Protein AF-A0AA38M7S6-F1 (afdb_monomer)

Sequence (455 aa):
MPSNLHYLWIFVIIWQPTLCFYNLCQSSQNKVLNHEECTDLYFEPSEKATSLGRVGLELEQNSLKITPEASSWTNTFLKISTRDNSTNQFCSTLVKEGSSNFYCFTFMPEVENETLLIEYKVENLPEISSRRFIFSFPNWKEMPLFLYIDQTDLSRLVLRAQKLPSFINISSYKVEAYKEKNGNTNLQDSKLFSSSDDIHYELFTYNDVGKYYFTVSVLGNNCTNSVCMKMSTPKVSIGRKGTRVVIGIVGASFILPFILFIFHILTKKYPEESASKSEERLVVAYRSSSKKHNEVVLTFAALLEQMGSNLVVDVIDLAKTTKKFPQKFCIDSLIIANRIIYVAPPKHDLNPILIDKSLSDKEFFAVIFDYCANRLPQFVDTSKTFKLFEDFENFMHALNISGSYDAAIYHDLVRKTEEAKIETDHSFKDTIPQIVITDSEPQEHDSLISENVIL

Foldseek 3Di:
DDDDDDDDDDDDDDDDDDDDPPDDADDFPKDWDDLVRLVPDDFDLDPPQVQFQDWDWDDDPQWTKIWTDFHPFQKKKKKKDFPPDSVPITIIIGGDDDDRRTHIDIDGDPDAPTKMKMKMWTDDPPDIHIWIKIFHDDPCVQDVKGWIWTCSDVQKIKIWIDQDDVVPAFAWKKKWKWWDDPNDIDTPDIDIGGSPDTDIDMDGPNLPFTWMKMKIFTADPPDDVRTNDIDITDTDGRDPPPDPVPCVVVVCVPVVVVVVVVVVVVCVVVVPPPPPPPLQEEEEEEADDDPLVVVLSVLVQVQVVVLDPRYHYHYDHPNVCPPDPPVVVVVVSLVPHQEYEYEAALDDDPDDDPPDCVSVVHAYEYEYEPSGDPDDDPVCVPHHYDDCPVCVVVVCVVVVRPGDTDPVSVVVSVVSSVVVNVVSVVVVVVPDDPPPDDDDDDDDDDDDDDDDDDD

Mean predicted aligned error: 19.92 Å

Structure (mmCIF, N/CA/C/O backbone):
data_AF-A0AA38M7S6-F1
#
_entry.id   AF-A0AA38M7S6-F1
#
loop_
_atom_site.group_PDB
_atom_site.id
_atom_site.type_symbol
_atom_site.label_atom_id
_atom_site.label_alt_id
_atom_site.label_comp_id
_atom_site.label_asym_id
_atom_site.label_entity_id
_atom_site.label_seq_id
_atom_site.pdbx_PDB_ins_code
_atom_site.Cartn_x
_atom_site.Cartn_y
_atom_site.Cartn_z
_atom_site.occupancy
_atom_site.B_iso_or_equiv
_atom_site.auth_seq_id
_atom_site.auth_comp_id
_atom_site.auth_asym_id
_atom_site.auth_atom_id
_atom_site.pdbx_PDB_model_num
ATOM 1 N N . MET A 1 1 ? -5.004 18.998 -82.798 1.00 30.73 1 MET A N 1
ATOM 2 C CA . MET A 1 1 ? -6.277 19.694 -83.110 1.00 30.73 1 MET A CA 1
ATOM 3 C C . MET A 1 1 ? -7.365 18.640 -83.302 1.00 30.73 1 MET A C 1
ATOM 5 O O . MET A 1 1 ? -7.012 17.548 -83.721 1.00 30.73 1 MET A O 1
ATOM 9 N N . PRO A 1 2 ? -8.611 18.898 -82.879 1.00 55.84 2 PRO A N 1
ATOM 10 C CA . PRO A 1 2 ? -9.124 18.414 -81.593 1.00 55.84 2 PRO A CA 1
ATOM 11 C C . PRO A 1 2 ? -10.156 17.284 -81.730 1.00 55.84 2 PRO A C 1
ATOM 13 O O . PRO A 1 2 ? -10.792 17.136 -82.767 1.00 55.84 2 PRO A O 1
ATOM 16 N N . SER A 1 3 ? -10.378 16.550 -80.641 1.00 30.58 3 SER A N 1
ATOM 17 C CA . SER A 1 3 ? -11.501 15.621 -80.490 1.00 30.58 3 SER A CA 1
ATOM 18 C C . SER A 1 3 ? -12.231 15.905 -79.177 1.00 30.58 3 SER A C 1
ATOM 20 O O . SER A 1 3 ? -11.747 15.568 -78.098 1.00 30.58 3 SER A O 1
ATOM 22 N N . ASN A 1 4 ? -13.396 16.541 -79.297 1.00 37.12 4 ASN A N 1
ATOM 23 C CA . ASN A 1 4 ? -14.462 16.531 -78.297 1.00 37.12 4 ASN A CA 1
ATOM 24 C C . ASN A 1 4 ? -15.335 15.286 -78.527 1.00 37.12 4 ASN A C 1
ATOM 26 O O . ASN A 1 4 ? -15.673 15.020 -79.676 1.00 37.12 4 ASN A O 1
ATOM 30 N N . LEU A 1 5 ? -15.732 14.584 -77.459 1.00 34.06 5 LEU A N 1
ATOM 31 C CA . LEU A 1 5 ? -17.127 14.404 -76.999 1.00 34.06 5 LEU A CA 1
ATOM 32 C C . LEU A 1 5 ? -17.292 13.148 -76.110 1.00 34.06 5 LEU A C 1
ATOM 34 O O . LEU A 1 5 ? -16.987 12.039 -76.524 1.00 34.06 5 LEU A O 1
ATOM 38 N N . HIS A 1 6 ? -17.830 13.399 -74.908 1.00 34.88 6 HIS A N 1
ATOM 39 C CA . HIS A 1 6 ? -18.838 12.657 -74.126 1.00 34.88 6 HIS A CA 1
ATOM 40 C C . HIS A 1 6 ? -18.920 11.114 -74.163 1.00 34.88 6 HIS A C 1
ATOM 42 O O . HIS A 1 6 ? -19.171 10.525 -75.203 1.00 34.88 6 HIS A O 1
ATOM 48 N N . TYR A 1 7 ? -18.875 10.474 -72.983 1.00 29.47 7 TYR A N 1
ATOM 49 C CA . TYR A 1 7 ? -20.006 9.911 -72.194 1.00 29.47 7 TYR A CA 1
ATOM 50 C C . TYR A 1 7 ? -19.400 9.147 -70.986 1.00 29.47 7 TYR A C 1
ATOM 52 O O . TYR A 1 7 ? -18.456 8.388 -71.152 1.00 29.47 7 TYR A O 1
ATOM 60 N N . LEU A 1 8 ? -19.710 9.555 -69.747 1.00 29.92 8 LEU A N 1
ATOM 61 C CA . LEU A 1 8 ? -20.535 8.831 -68.755 1.00 29.92 8 LEU A CA 1
ATOM 62 C C . LEU A 1 8 ? -20.059 7.397 -68.433 1.00 29.92 8 LEU A C 1
ATOM 64 O O . LEU A 1 8 ? -19.975 6.594 -69.348 1.00 29.92 8 LEU A O 1
ATOM 68 N N . TRP A 1 9 ? -19.809 7.086 -67.149 1.00 25.92 9 TRP A N 1
ATOM 69 C CA . TRP A 1 9 ? -20.406 5.968 -66.379 1.00 25.92 9 TRP A CA 1
ATOM 70 C C . TRP A 1 9 ? -19.608 5.616 -65.095 1.00 25.92 9 TRP A C 1
ATOM 72 O O . TRP A 1 9 ? -18.416 5.342 -65.132 1.00 25.92 9 TRP A O 1
ATOM 82 N N . ILE A 1 10 ? -20.368 5.537 -63.991 1.00 27.84 10 ILE A N 1
ATOM 83 C CA . ILE A 1 10 ? -20.259 4.593 -62.857 1.00 27.84 10 ILE A CA 1
ATOM 84 C C . ILE A 1 10 ? -19.343 4.955 -61.672 1.00 27.84 10 ILE A C 1
ATOM 86 O O . ILE A 1 10 ? -18.127 4.800 -61.678 1.00 27.84 10 ILE A O 1
ATOM 90 N N . PHE A 1 11 ? -20.028 5.315 -60.582 1.00 28.19 11 PHE A N 1
ATOM 91 C CA . PHE A 1 11 ? -19.616 5.120 -59.194 1.00 28.19 11 PHE A CA 1
ATOM 92 C C . PHE A 1 11 ? -19.231 3.657 -58.925 1.00 28.19 11 PHE A C 1
ATOM 94 O O . PHE A 1 11 ? -20.067 2.768 -59.070 1.00 28.19 11 PHE A O 1
ATOM 101 N N . VAL A 1 12 ? -18.029 3.426 -58.395 1.00 25.72 12 VAL A N 1
ATOM 102 C CA . VAL A 1 12 ? -17.752 2.274 -57.528 1.00 25.72 12 VAL A CA 1
ATOM 103 C C . VAL A 1 12 ? -17.110 2.801 -56.251 1.00 25.72 12 VAL A C 1
ATOM 105 O O . VAL A 1 12 ? -15.918 3.085 -56.186 1.00 25.72 12 VAL A O 1
ATOM 108 N N . ILE A 1 13 ? -17.956 2.971 -55.237 1.00 33.41 13 ILE A N 1
ATOM 109 C CA . ILE A 1 13 ? -17.560 3.058 -53.834 1.00 33.41 13 ILE A CA 1
ATOM 110 C C . ILE A 1 13 ? -17.283 1.624 -53.384 1.00 33.41 13 ILE A C 1
ATOM 112 O O . ILE A 1 13 ? -18.200 0.807 -53.361 1.00 33.41 13 ILE A O 1
ATOM 116 N N . ILE A 1 14 ? -16.039 1.329 -53.005 1.00 27.58 14 ILE A N 1
ATOM 117 C CA . ILE A 1 14 ? -15.697 0.158 -52.190 1.00 27.58 14 ILE A CA 1
ATOM 118 C C . ILE A 1 14 ? -14.932 0.665 -50.958 1.00 27.58 14 ILE A C 1
ATOM 120 O O . ILE A 1 14 ? -13.740 0.954 -51.001 1.00 27.58 14 ILE A O 1
ATOM 124 N N . TRP A 1 15 ? -15.688 0.821 -49.868 1.00 24.11 15 TRP A N 1
ATOM 125 C CA . TRP A 1 15 ? -15.286 0.541 -48.479 1.00 24.11 15 TRP A CA 1
ATOM 126 C C . TRP A 1 15 ? -14.691 -0.882 -48.414 1.00 24.11 15 TRP A C 1
ATOM 128 O O . TRP A 1 15 ? -15.224 -1.755 -49.088 1.00 24.11 15 TRP A O 1
ATOM 138 N N . GLN A 1 16 ? -13.661 -1.279 -47.662 1.00 28.77 16 GLN A N 1
ATOM 139 C CA . GLN A 1 16 ? -13.120 -0.970 -46.323 1.00 28.77 16 GLN A CA 1
ATOM 140 C C . GLN A 1 16 ? -11.921 -1.968 -46.120 1.00 28.77 16 GLN A C 1
ATOM 142 O O . GLN A 1 16 ? -11.666 -2.750 -47.037 1.00 28.77 16 GLN A O 1
ATOM 147 N N . PRO A 1 17 ? -11.295 -2.176 -44.936 1.00 36.41 17 PRO A N 1
ATOM 148 C CA . PRO A 1 17 ? -10.908 -1.280 -43.837 1.00 36.41 17 PRO A CA 1
ATOM 149 C C . PRO A 1 17 ? -9.453 -1.538 -43.342 1.00 36.41 17 PRO A C 1
ATOM 151 O O . PRO A 1 17 ? -9.040 -2.679 -43.208 1.00 36.41 17 PRO A O 1
ATOM 154 N N . THR A 1 18 ? -8.725 -0.518 -42.881 1.00 28.38 18 THR A N 1
ATOM 155 C CA . THR A 1 18 ? -7.823 -0.670 -41.713 1.00 28.38 18 THR A CA 1
ATOM 156 C C . THR A 1 18 ? -7.693 0.676 -41.010 1.00 28.38 18 THR A C 1
ATOM 158 O O . THR A 1 18 ? -6.827 1.486 -41.317 1.00 28.38 18 THR A O 1
ATOM 161 N N . LEU A 1 19 ? -8.668 0.902 -40.125 1.00 26.67 19 LEU A N 1
ATOM 162 C CA . LEU A 1 19 ? -8.619 1.664 -38.874 1.00 26.67 19 LEU A CA 1
ATOM 163 C C . LEU A 1 19 ? -7.579 2.792 -38.790 1.00 26.67 19 LEU A C 1
ATOM 165 O O . LEU A 1 19 ? -6.481 2.635 -38.262 1.00 26.67 19 LEU A O 1
ATOM 169 N N . CYS A 1 20 ? -8.014 3.980 -39.204 1.00 25.14 20 CYS A N 1
ATOM 170 C CA . CYS A 1 20 ? -7.537 5.231 -38.637 1.00 25.14 20 CYS A CA 1
ATOM 171 C C . CYS A 1 20 ? -7.892 5.283 -37.140 1.00 25.14 20 CYS A C 1
ATOM 173 O O . CYS A 1 20 ? -9.066 5.378 -36.794 1.00 25.14 20 CYS A O 1
ATOM 175 N N . PHE A 1 21 ? -6.888 5.305 -36.266 1.00 27.44 21 PHE A N 1
ATOM 176 C CA . PHE A 1 21 ? -6.987 5.947 -34.951 1.00 27.44 21 PHE A CA 1
ATOM 177 C C . PHE A 1 21 ? -6.211 7.268 -35.014 1.00 27.44 21 PHE A C 1
ATOM 179 O O . PHE A 1 21 ? -5.147 7.415 -34.427 1.00 27.44 21 PHE A O 1
ATOM 186 N N . TYR A 1 22 ? -6.722 8.227 -35.787 1.00 32.41 22 TYR A N 1
ATOM 187 C CA . TYR A 1 22 ? -6.241 9.609 -35.767 1.00 32.41 22 TYR A CA 1
ATOM 188 C C . TYR A 1 22 ? -7.322 10.479 -35.111 1.00 32.41 22 TYR A C 1
ATOM 190 O O . TYR A 1 22 ? -8.471 10.462 -35.544 1.00 32.41 22 TYR A O 1
ATOM 198 N N . ASN A 1 23 ? -6.927 11.235 -34.080 1.00 35.53 23 ASN A N 1
ATOM 199 C CA . ASN A 1 23 ? -7.680 12.295 -33.385 1.00 35.53 23 ASN A CA 1
ATOM 200 C C . ASN A 1 23 ? -8.831 11.881 -32.443 1.00 35.53 23 ASN A C 1
ATOM 202 O O . ASN A 1 23 ? -9.984 12.240 -32.663 1.00 35.53 23 ASN A O 1
ATOM 206 N N . LEU A 1 24 ? -8.508 11.225 -31.322 1.00 38.28 24 LEU A N 1
ATOM 207 C CA . LEU A 1 24 ? -9.427 11.050 -30.179 1.00 38.28 24 LEU A CA 1
ATOM 208 C C . LEU A 1 24 ? -8.826 11.529 -28.841 1.00 38.28 24 LEU A C 1
ATOM 210 O O . LEU A 1 24 ? -9.126 10.9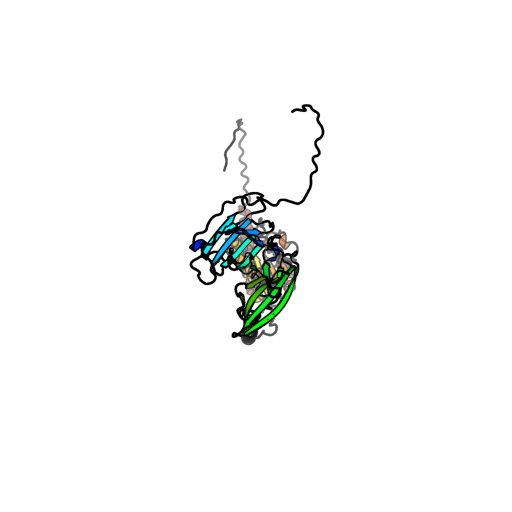69 -27.793 1.00 38.28 24 LEU A O 1
ATOM 214 N N . CYS A 1 25 ? -7.985 12.568 -28.840 1.00 46.53 25 CYS A N 1
ATOM 215 C CA . CYS A 1 25 ? -7.671 13.276 -27.593 1.00 46.53 25 CYS A CA 1
ATOM 216 C C . CYS A 1 25 ? -8.690 14.414 -27.430 1.00 46.53 25 CYS A C 1
ATOM 218 O O . CYS A 1 25 ? -8.570 15.455 -28.075 1.00 46.53 25 CYS A O 1
ATOM 220 N N . GLN A 1 26 ? -9.728 14.207 -26.616 1.00 46.56 26 GLN A N 1
ATOM 221 C CA . GLN A 1 26 ? -10.628 15.289 -26.212 1.00 46.56 26 GLN A CA 1
ATOM 222 C C . GLN A 1 26 ? -9.984 16.094 -25.078 1.00 46.56 26 GLN A C 1
ATOM 224 O O . GLN A 1 26 ? -9.430 15.528 -24.138 1.00 46.56 26 GLN A O 1
ATOM 229 N N . SER A 1 27 ? -10.061 17.421 -25.180 1.00 44.75 27 SER A N 1
ATOM 230 C CA . SER A 1 27 ? -9.622 18.360 -24.146 1.00 44.75 27 SER A CA 1
ATOM 231 C C . SER A 1 27 ? -10.508 18.215 -22.905 1.00 44.75 27 SER A C 1
ATOM 233 O O . SER A 1 27 ? -11.577 18.816 -22.843 1.00 44.75 27 SER A O 1
ATOM 235 N N . SER A 1 28 ? -10.088 17.425 -21.917 1.00 53.12 28 SER A N 1
ATOM 236 C CA . SER A 1 28 ? -10.639 17.501 -20.558 1.00 53.12 28 SER A CA 1
ATOM 237 C C . SER A 1 28 ? -10.289 18.834 -19.898 1.00 53.12 28 SER A C 1
ATOM 239 O O . SER A 1 28 ? -9.324 19.496 -20.286 1.00 53.12 28 SER A O 1
ATOM 241 N N . GLN A 1 29 ? -11.039 19.217 -18.860 1.00 55.94 29 GLN A N 1
ATOM 242 C CA . GLN A 1 29 ? -10.562 20.233 -17.926 1.00 55.94 29 GLN A CA 1
ATOM 243 C C . GLN A 1 29 ? -9.357 19.678 -17.161 1.00 55.94 29 GLN A C 1
ATOM 245 O O . GLN A 1 29 ? -9.490 18.921 -16.201 1.00 55.94 29 GLN A O 1
ATOM 250 N N . ASN A 1 30 ? -8.162 20.041 -17.615 1.00 65.62 30 ASN A N 1
ATOM 251 C CA . ASN A 1 30 ? -6.925 19.710 -16.927 1.00 65.62 30 ASN A CA 1
ATOM 252 C C . ASN A 1 30 ? -6.697 20.771 -15.847 1.00 65.62 30 ASN A C 1
ATOM 254 O O . ASN A 1 30 ? -6.397 21.921 -16.173 1.00 65.62 30 ASN A O 1
ATOM 258 N N . LYS A 1 31 ? -6.803 20.407 -14.563 1.00 74.25 31 LYS A N 1
ATOM 259 C CA . LYS A 1 31 ? -6.336 21.294 -13.489 1.00 74.25 31 LYS A CA 1
ATOM 260 C C . LYS A 1 31 ? -4.847 21.026 -13.284 1.00 74.25 31 LYS A C 1
ATOM 262 O O . LYS A 1 31 ? -4.447 19.927 -12.894 1.00 74.25 31 LYS A O 1
ATOM 267 N N . VAL A 1 32 ? -4.020 22.025 -13.580 1.00 76.81 32 VAL A N 1
ATOM 268 C CA . VAL A 1 32 ? -2.614 22.033 -13.158 1.00 76.81 32 VAL A CA 1
ATOM 269 C C . VAL A 1 32 ? -2.600 22.322 -11.662 1.00 76.81 32 VAL A C 1
ATOM 271 O O . VAL A 1 32 ? -3.229 23.279 -11.212 1.00 76.81 32 VAL A O 1
ATOM 274 N N . LEU A 1 33 ? -1.945 21.454 -10.899 1.00 77.06 33 LEU A N 1
ATOM 275 C CA . LEU A 1 33 ? -1.851 21.589 -9.450 1.00 77.06 33 LEU A CA 1
ATOM 276 C C . LEU A 1 33 ? -0.669 22.487 -9.087 1.00 77.06 33 LEU A C 1
ATOM 278 O O . LEU A 1 33 ? 0.347 22.502 -9.787 1.00 77.06 33 LEU A O 1
ATOM 282 N N . ASN A 1 34 ? -0.795 23.231 -7.990 1.00 80.25 34 ASN A N 1
ATOM 283 C CA . ASN A 1 34 ? 0.330 23.999 -7.461 1.00 80.25 34 ASN A CA 1
ATOM 284 C C . ASN A 1 34 ? 1.362 23.068 -6.778 1.00 80.25 34 ASN A C 1
ATOM 286 O O . ASN A 1 34 ? 1.143 21.864 -6.629 1.00 80.25 34 ASN A O 1
ATOM 290 N N . HIS A 1 35 ? 2.518 23.607 -6.384 1.00 75.31 35 HIS A N 1
ATOM 291 C CA . HIS A 1 35 ? 3.611 22.798 -5.828 1.00 75.31 35 HIS A CA 1
ATOM 292 C C . HIS A 1 35 ? 3.242 22.086 -4.511 1.00 75.31 35 HIS A C 1
ATOM 294 O O . HIS A 1 35 ? 3.639 20.939 -4.302 1.00 75.31 35 HIS A O 1
ATOM 300 N N . GLU A 1 36 ? 2.463 22.737 -3.644 1.00 77.81 36 GLU A N 1
ATOM 301 C CA . GLU A 1 36 ? 1.999 22.164 -2.372 1.00 77.81 36 GLU A CA 1
ATOM 302 C C . GLU A 1 36 ? 1.019 21.008 -2.626 1.00 77.81 36 GLU A C 1
ATOM 304 O O . GLU A 1 36 ? 1.281 19.881 -2.209 1.00 77.81 36 GLU A O 1
ATOM 309 N N . GLU A 1 37 ? -0.012 21.233 -3.450 1.00 78.69 37 GLU A N 1
ATOM 310 C CA . GLU A 1 37 ? -0.968 20.207 -3.894 1.00 78.69 37 GLU A CA 1
ATOM 311 C C . GLU A 1 37 ? -0.255 19.020 -4.578 1.00 78.69 37 GLU A C 1
ATOM 313 O O . GLU A 1 37 ? -0.652 17.868 -4.420 1.00 78.69 37 GLU A O 1
ATOM 318 N N . CYS A 1 38 ? 0.819 19.279 -5.332 1.00 78.06 38 CYS A N 1
ATOM 319 C CA . CYS A 1 38 ? 1.631 18.255 -5.999 1.00 78.06 38 CYS A CA 1
ATOM 320 C C . CYS A 1 38 ? 2.475 17.417 -5.022 1.00 78.06 38 CYS A C 1
ATOM 322 O O . CYS A 1 38 ? 2.763 16.240 -5.281 1.00 78.06 38 CYS A O 1
ATOM 324 N N . THR A 1 39 ? 2.885 18.017 -3.903 1.00 77.19 39 THR A N 1
ATOM 325 C CA . THR A 1 39 ? 3.659 17.352 -2.847 1.00 77.19 39 THR A CA 1
ATOM 326 C C . THR A 1 39 ? 2.762 16.469 -1.982 1.00 77.19 39 THR A C 1
ATOM 328 O O . THR A 1 39 ? 3.168 15.363 -1.627 1.00 77.19 39 THR A O 1
ATOM 331 N N . ASP A 1 40 ? 1.526 16.906 -1.741 1.00 78.56 40 ASP A N 1
ATOM 332 C CA . ASP A 1 40 ? 0.521 16.164 -0.972 1.00 78.56 40 ASP A CA 1
ATOM 333 C C . ASP A 1 40 ? -0.049 14.949 -1.724 1.00 78.56 40 ASP A C 1
ATOM 335 O O . ASP A 1 40 ? -0.644 14.050 -1.120 1.00 78.56 40 ASP A O 1
ATOM 339 N N . LEU A 1 41 ? 0.155 14.867 -3.046 1.00 78.38 41 LEU A N 1
ATOM 340 C CA . LEU A 1 41 ? -0.203 13.685 -3.825 1.00 78.38 41 LEU A CA 1
ATOM 341 C C . LEU A 1 41 ? 0.673 12.487 -3.450 1.00 78.38 41 LEU A C 1
ATOM 343 O O . LEU A 1 41 ? 1.819 12.345 -3.886 1.00 78.38 41 LEU A O 1
ATOM 347 N N . TYR A 1 42 ? 0.078 11.573 -2.689 1.00 77.25 42 TYR A N 1
ATOM 348 C CA . TYR A 1 42 ? 0.697 10.311 -2.322 1.00 77.25 42 TYR A CA 1
ATOM 349 C C . TYR A 1 42 ? 0.356 9.193 -3.317 1.00 77.25 42 TYR A C 1
ATOM 351 O O . TYR A 1 42 ? -0.813 8.871 -3.556 1.00 77.25 42 TYR A O 1
ATOM 359 N N . PHE A 1 43 ? 1.397 8.573 -3.874 1.00 77.44 43 PHE A N 1
ATOM 360 C CA . PHE A 1 43 ? 1.305 7.412 -4.757 1.00 77.44 43 PHE A CA 1
ATOM 361 C C . PHE A 1 43 ? 1.783 6.171 -3.996 1.00 77.44 43 PHE A C 1
ATOM 363 O O . PHE A 1 43 ? 2.985 5.908 -3.897 1.00 77.44 43 PHE A O 1
ATOM 370 N N . GLU A 1 44 ? 0.848 5.395 -3.444 1.00 69.12 44 GLU A N 1
ATOM 371 C CA . GLU A 1 44 ? 1.193 4.092 -2.871 1.00 69.12 44 GLU A CA 1
ATOM 372 C C . GLU A 1 44 ? 1.607 3.124 -3.976 1.00 69.12 44 GLU A C 1
ATOM 374 O O . GLU A 1 44 ? 0.915 3.056 -4.990 1.00 69.12 44 GLU A O 1
ATOM 379 N N . PRO A 1 45 ? 2.686 2.342 -3.813 1.00 60.78 45 PRO A N 1
ATOM 380 C CA . PRO A 1 45 ? 2.994 1.254 -4.730 1.00 60.78 45 PRO A CA 1
ATOM 381 C C . PRO A 1 45 ? 1.904 0.180 -4.612 1.00 60.78 45 PRO A C 1
ATOM 383 O O . PRO A 1 45 ? 1.864 -0.564 -3.633 1.00 60.78 45 PRO A O 1
ATOM 386 N N . SER A 1 46 ? 1.005 0.116 -5.595 1.00 57.25 46 SER A N 1
ATOM 387 C CA . SER A 1 46 ? -0.072 -0.873 -5.605 1.00 57.25 46 SER A CA 1
ATOM 388 C C . SER A 1 46 ? 0.448 -2.220 -6.109 1.00 57.25 46 SER A C 1
ATOM 390 O O . SER A 1 46 ? 0.859 -2.348 -7.261 1.00 57.25 46 SER A O 1
ATOM 392 N N . GLU A 1 47 ? 0.375 -3.255 -5.268 1.00 54.03 47 GLU A N 1
ATOM 393 C CA . GLU A 1 47 ? 0.583 -4.652 -5.692 1.00 54.03 47 GLU A CA 1
ATOM 394 C C . GLU A 1 47 ? -0.538 -5.133 -6.638 1.00 54.03 47 GLU A C 1
ATOM 396 O O . GLU A 1 47 ? -0.372 -6.111 -7.364 1.00 54.03 47 GLU A O 1
ATOM 401 N N . LYS A 1 48 ? -1.669 -4.412 -6.678 1.00 52.84 48 LYS A N 1
ATOM 402 C CA . LYS A 1 48 ? -2.857 -4.705 -7.492 1.00 52.84 48 LYS A CA 1
ATOM 403 C C . LYS A 1 48 ? -2.998 -3.758 -8.691 1.00 52.84 48 LYS A C 1
ATOM 405 O O . LYS A 1 48 ? -4.104 -3.387 -9.061 1.00 52.84 48 LYS A O 1
ATOM 410 N N . ALA A 1 49 ? -1.896 -3.396 -9.353 1.00 53.19 49 ALA A N 1
ATOM 411 C CA . ALA A 1 49 ? -1.893 -2.553 -10.563 1.00 53.19 49 ALA A CA 1
ATOM 412 C C . ALA A 1 49 ? -2.595 -3.175 -11.804 1.00 53.19 49 ALA A C 1
ATOM 414 O O . ALA A 1 49 ? -2.468 -2.665 -12.926 1.00 53.19 49 ALA A O 1
ATOM 415 N N . THR A 1 50 ? -3.305 -4.294 -11.627 1.00 54.56 50 THR A N 1
ATOM 416 C CA . THR A 1 50 ? -4.018 -5.051 -12.661 1.00 54.56 50 THR A CA 1
ATOM 417 C C . THR A 1 50 ? -5.292 -4.360 -13.143 1.00 54.56 50 THR A C 1
ATOM 419 O O . THR A 1 50 ? -5.643 -4.538 -14.306 1.00 54.56 50 THR A O 1
ATOM 422 N N . SER A 1 51 ? -5.958 -3.543 -12.318 1.00 54.59 51 SER A N 1
ATOM 423 C CA . SER A 1 51 ? -7.220 -2.877 -12.698 1.00 54.59 51 SER A CA 1
ATOM 424 C C . SER A 1 51 ? -7.045 -1.684 -13.650 1.00 54.59 51 SER A C 1
ATOM 426 O O . SER A 1 51 ? -8.018 -1.206 -14.224 1.00 54.59 51 SER A O 1
ATOM 428 N N . LEU A 1 52 ? -5.804 -1.238 -13.881 1.00 61.19 52 LEU A N 1
ATOM 429 C CA . LEU A 1 52 ? -5.473 -0.100 -14.750 1.00 61.19 52 LEU A CA 1
ATOM 430 C C . LEU A 1 52 ? -5.346 -0.430 -16.246 1.00 61.19 52 LEU A C 1
ATOM 432 O O . LEU A 1 52 ? -5.109 0.478 -17.040 1.00 61.19 52 LEU A O 1
ATOM 436 N N . GLY A 1 53 ? -5.433 -1.705 -16.643 1.00 65.31 53 GLY A N 1
ATOM 437 C CA . GLY A 1 53 ? -5.144 -2.109 -18.026 1.00 65.31 53 GLY A CA 1
ATOM 438 C C . GLY A 1 53 ? -3.702 -1.777 -18.436 1.00 65.31 53 GLY A C 1
ATOM 439 O O . GLY A 1 53 ? -2.815 -1.645 -17.591 1.00 65.31 53 GLY A O 1
ATOM 440 N N . ARG A 1 54 ? -3.396 -1.676 -19.727 1.00 69.75 54 ARG A N 1
ATOM 441 C CA . ARG A 1 54 ? -2.091 -1.203 -20.212 1.00 69.75 54 ARG A CA 1
ATOM 442 C C . ARG A 1 54 ? -2.100 0.324 -20.265 1.00 69.75 54 ARG A C 1
ATOM 444 O O . ARG A 1 54 ? -2.939 0.924 -20.914 1.00 69.75 54 ARG A O 1
ATOM 451 N N . VAL A 1 55 ? -1.116 0.971 -19.648 1.00 76.12 55 VAL A N 1
ATOM 452 C CA . VAL A 1 55 ? -0.860 2.396 -19.909 1.00 76.12 55 VAL A CA 1
ATOM 453 C C . VAL A 1 55 ? 0.264 2.485 -20.938 1.00 76.12 55 VAL A C 1
ATOM 455 O O . VAL A 1 55 ? 1.365 1.965 -20.721 1.00 76.12 55 VAL A O 1
ATOM 458 N N . GLY A 1 56 ? -0.047 3.057 -22.097 1.00 79.62 56 GLY A N 1
ATOM 459 C CA . GLY A 1 56 ? 0.912 3.323 -23.164 1.00 79.62 56 GLY A CA 1
ATOM 460 C C . GLY A 1 56 ? 1.546 4.697 -22.984 1.00 79.62 56 GLY A C 1
ATOM 461 O O . GLY A 1 56 ? 0.836 5.669 -22.730 1.00 79.62 56 GLY A O 1
ATOM 462 N N . LEU A 1 57 ? 2.870 4.768 -23.112 1.00 85.81 57 LEU A N 1
ATOM 463 C CA . LEU A 1 57 ? 3.587 6.027 -23.281 1.00 85.81 57 LEU A CA 1
ATOM 464 C C . LEU A 1 57 ? 4.077 6.080 -24.725 1.00 85.81 57 LEU A C 1
ATOM 466 O O . LEU A 1 57 ? 4.866 5.232 -25.143 1.00 85.81 57 LEU A O 1
ATOM 470 N N . GLU A 1 58 ? 3.590 7.060 -25.470 1.00 85.75 58 GLU A N 1
ATOM 471 C CA . GLU A 1 58 ? 3.983 7.316 -26.849 1.00 85.75 58 GLU A CA 1
ATOM 472 C C . GLU A 1 58 ? 4.651 8.673 -26.915 1.00 85.75 58 GLU A C 1
ATOM 474 O O . GLU A 1 58 ? 4.174 9.653 -26.345 1.00 85.75 58 GLU A O 1
ATOM 479 N N . LEU A 1 59 ? 5.768 8.729 -27.615 1.00 82.62 59 LEU A N 1
ATOM 480 C CA . LEU A 1 59 ? 6.477 9.960 -27.835 1.00 82.62 59 LEU A CA 1
ATOM 481 C C . LEU A 1 59 ? 6.226 10.404 -29.283 1.00 82.62 59 LEU A C 1
ATOM 483 O O . LEU A 1 59 ? 6.511 9.672 -30.231 1.00 82.62 59 LEU A O 1
ATOM 487 N N . GLU A 1 60 ? 5.656 11.596 -29.451 1.00 81.25 60 GLU A N 1
ATOM 488 C CA . GLU A 1 60 ? 5.355 12.211 -30.746 1.00 81.25 60 GLU A CA 1
ATOM 489 C C . GLU A 1 60 ? 6.087 13.561 -30.835 1.00 81.25 60 GLU A C 1
ATOM 491 O O . GLU A 1 60 ? 5.729 14.529 -30.161 1.00 81.25 60 GLU A O 1
ATOM 496 N N . GLN A 1 61 ? 7.132 13.626 -31.667 1.00 74.75 61 GLN A N 1
ATOM 497 C CA . GLN A 1 61 ? 8.009 14.791 -31.878 1.00 74.75 61 GLN A CA 1
ATOM 498 C C . GLN A 1 61 ? 8.709 15.326 -30.628 1.00 74.75 61 GLN A C 1
ATOM 500 O O . GLN A 1 61 ? 9.851 15.001 -30.411 1.00 74.75 61 GLN A O 1
ATOM 505 N N . ASN A 1 62 ? 8.073 16.168 -29.823 1.00 70.69 62 ASN A N 1
ATOM 506 C CA . ASN A 1 62 ? 8.608 16.668 -28.547 1.00 70.69 62 ASN A CA 1
ATOM 507 C C . ASN A 1 62 ? 7.535 16.602 -27.457 1.00 70.69 62 ASN A C 1
ATOM 509 O O . ASN A 1 62 ? 7.617 17.276 -26.436 1.00 70.69 62 ASN A O 1
ATOM 513 N N . SER A 1 63 ? 6.494 15.815 -27.707 1.00 75.81 63 SER A N 1
ATOM 514 C CA . SER A 1 63 ? 5.357 15.681 -26.828 1.00 75.81 63 SER A CA 1
ATOM 515 C C . SER A 1 63 ? 5.239 14.242 -26.363 1.00 75.81 63 SER A C 1
ATOM 517 O O . SER A 1 63 ? 5.267 13.303 -27.160 1.00 75.81 63 SER A O 1
ATOM 519 N N . LEU A 1 64 ? 5.155 14.068 -25.050 1.00 80.00 64 LEU A N 1
ATOM 520 C CA . LEU A 1 64 ? 4.819 12.783 -24.465 1.00 80.00 64 LEU A CA 1
ATOM 521 C C . LEU A 1 64 ? 3.307 12.671 -24.377 1.00 80.00 64 LEU A C 1
ATOM 523 O O . LEU A 1 64 ? 2.681 13.528 -23.759 1.00 80.00 64 LEU A O 1
ATOM 527 N N . LYS A 1 65 ? 2.769 11.601 -24.953 1.00 82.25 65 LYS A N 1
ATOM 528 C CA . LYS A 1 65 ? 1.368 11.215 -24.927 1.00 82.25 65 LYS A CA 1
ATOM 529 C C . LYS A 1 65 ? 1.188 10.007 -24.018 1.00 82.25 65 LYS A C 1
ATOM 531 O O . LYS A 1 65 ? 1.833 8.972 -24.187 1.00 82.25 65 LYS A O 1
ATOM 536 N N . ILE A 1 66 ? 0.295 10.143 -23.046 1.00 78.81 66 ILE A N 1
ATOM 537 C CA . ILE A 1 66 ? -0.039 9.082 -22.091 1.00 78.81 66 ILE A CA 1
ATOM 538 C C . ILE A 1 66 ? -1.440 8.580 -22.410 1.00 78.81 66 ILE A C 1
ATOM 540 O O . ILE A 1 66 ? -2.395 9.343 -22.287 1.00 78.81 66 ILE A O 1
ATOM 544 N N . THR A 1 67 ? -1.554 7.309 -22.790 1.00 76.12 67 THR A N 1
ATOM 545 C CA . THR A 1 67 ? -2.823 6.687 -23.182 1.00 76.12 67 THR A CA 1
ATOM 546 C C . THR A 1 67 ? -3.161 5.563 -22.200 1.00 76.12 67 THR A C 1
ATOM 548 O O . THR A 1 67 ? -2.613 4.460 -22.320 1.00 76.12 67 THR A O 1
ATOM 551 N N . PRO A 1 68 ? -4.020 5.808 -21.197 1.00 71.25 68 PRO A N 1
ATOM 552 C CA . PRO A 1 68 ? -4.543 4.736 -20.363 1.00 71.25 68 PRO A CA 1
ATOM 553 C C . PRO A 1 68 ? -5.520 3.875 -21.177 1.00 71.25 68 PRO A C 1
ATOM 555 O O . PRO A 1 68 ? -6.411 4.398 -21.846 1.00 71.25 68 PRO A O 1
ATOM 558 N N . GLU A 1 69 ? -5.360 2.552 -21.144 1.00 68.69 69 GLU A N 1
ATOM 559 C CA . GLU A 1 69 ? -6.328 1.623 -21.732 1.00 68.69 69 GLU A CA 1
ATOM 560 C C . GLU A 1 69 ? -7.641 1.694 -20.939 1.00 68.69 69 GLU A C 1
ATOM 562 O O . GLU A 1 69 ? -7.638 1.713 -19.705 1.00 68.69 69 GLU A O 1
ATOM 567 N N . ALA A 1 70 ? -8.751 1.824 -21.672 1.00 55.12 70 ALA A N 1
ATOM 568 C CA . ALA A 1 70 ? -10.059 2.235 -21.172 1.00 55.12 70 ALA A CA 1
ATOM 569 C C . ALA A 1 70 ? -10.467 1.503 -19.880 1.00 55.12 70 ALA A C 1
ATOM 571 O O . ALA A 1 70 ? -10.895 0.350 -19.900 1.00 55.12 70 ALA A O 1
ATOM 572 N N . SER A 1 71 ? -10.375 2.214 -18.759 1.00 58.97 71 SER A N 1
ATOM 573 C CA . SER A 1 71 ? -10.892 1.801 -17.456 1.00 58.97 71 SER A CA 1
ATOM 574 C C . SER A 1 71 ? -11.941 2.811 -16.988 1.00 58.97 71 SER A C 1
ATOM 576 O O . SER A 1 71 ? -11.894 3.999 -17.313 1.00 58.97 71 SER A O 1
ATOM 578 N N . SER A 1 72 ? -12.952 2.336 -16.262 1.00 64.81 72 SER A N 1
ATOM 579 C CA . SER A 1 72 ? -13.937 3.189 -15.601 1.00 64.81 72 SER A CA 1
ATOM 580 C C . SER A 1 72 ? -13.272 3.868 -14.405 1.00 64.81 72 SER A C 1
ATOM 582 O O . SER A 1 72 ? -13.194 3.277 -13.336 1.00 64.81 72 SER A O 1
ATOM 584 N N . TRP A 1 73 ? -12.747 5.074 -14.574 1.00 70.38 73 TRP A N 1
ATOM 585 C CA . TRP A 1 73 ? -12.167 5.846 -13.477 1.00 70.38 73 TRP A CA 1
ATOM 586 C C . TRP A 1 73 ? -12.987 7.089 -13.160 1.00 70.38 73 TRP A C 1
ATOM 588 O O . TRP A 1 73 ? -13.601 7.670 -14.057 1.00 70.38 73 TRP A O 1
ATOM 598 N N . THR A 1 74 ? -13.004 7.487 -11.886 1.00 71.12 74 THR A N 1
ATOM 599 C CA .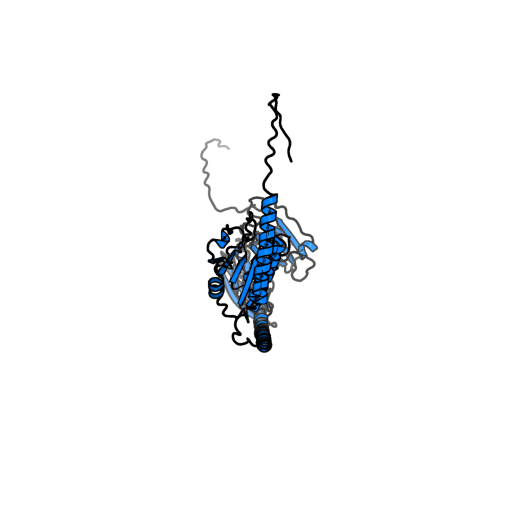 THR A 1 74 ? -13.640 8.733 -11.438 1.00 71.12 74 THR A CA 1
ATOM 600 C C . THR A 1 74 ? -12.633 9.878 -11.461 1.00 71.12 74 THR A C 1
ATOM 602 O O . THR A 1 74 ? -12.888 10.906 -12.086 1.00 71.12 74 THR A O 1
ATOM 605 N N . ASN A 1 75 ? -11.451 9.657 -10.875 1.00 76.50 75 ASN A N 1
ATOM 606 C CA . ASN A 1 75 ? -10.351 10.621 -10.844 1.00 76.50 75 ASN A CA 1
ATOM 607 C C . ASN A 1 75 ? -9.056 9.996 -11.362 1.00 76.50 75 ASN A C 1
ATOM 609 O O . ASN A 1 75 ? -8.749 8.839 -11.062 1.00 76.50 75 ASN A O 1
ATOM 613 N N . THR A 1 76 ? -8.271 10.798 -12.077 1.00 77.25 76 THR A N 1
ATOM 614 C CA . THR A 1 76 ? -6.928 10.442 -12.530 1.00 77.25 76 THR A CA 1
ATOM 615 C C . THR A 1 76 ? -5.936 11.523 -12.121 1.00 77.25 76 THR A C 1
ATOM 617 O O . THR A 1 76 ? -6.119 12.700 -12.418 1.00 77.25 76 THR A O 1
ATOM 620 N N . PHE A 1 77 ? -4.840 11.117 -11.495 1.00 82.56 77 PHE A N 1
ATOM 621 C CA . PHE A 1 77 ? -3.755 11.993 -11.076 1.00 82.56 77 PHE A CA 1
ATOM 622 C C . PHE A 1 77 ? -2.485 11.612 -11.821 1.00 82.56 77 PHE A C 1
ATOM 624 O O . PHE A 1 77 ? -2.105 10.440 -11.870 1.00 82.56 77 PHE A O 1
ATOM 631 N N . LEU A 1 78 ? -1.819 12.615 -12.378 1.00 84.00 78 LEU A N 1
ATOM 632 C CA . LEU A 1 78 ? -0.534 12.482 -13.035 1.00 84.00 78 LEU A CA 1
ATOM 633 C C . LEU A 1 78 ? 0.478 13.381 -12.335 1.00 84.00 78 LEU A C 1
ATOM 635 O O . LEU A 1 78 ? 0.266 14.584 -12.184 1.00 84.00 78 LEU A O 1
ATOM 639 N N . LYS A 1 79 ? 1.610 12.795 -11.972 1.00 85.50 79 LYS A N 1
ATOM 640 C CA . LYS A 1 79 ? 2.776 13.504 -11.470 1.00 85.50 79 LYS A CA 1
ATOM 641 C C . LYS A 1 79 ? 3.971 13.162 -12.340 1.00 85.50 79 LYS A C 1
ATOM 643 O O . LYS A 1 79 ? 4.270 11.992 -12.561 1.00 85.50 79 LYS A O 1
ATOM 648 N N . ILE A 1 80 ? 4.640 14.189 -12.839 1.00 83.38 80 ILE A N 1
ATOM 649 C CA . ILE A 1 80 ? 5.899 14.096 -13.565 1.00 83.38 80 ILE A CA 1
ATOM 650 C C . ILE A 1 80 ? 6.946 14.805 -12.720 1.00 83.38 80 ILE A C 1
ATOM 652 O O . ILE A 1 80 ? 6.775 15.964 -12.347 1.00 83.38 80 ILE A O 1
ATOM 656 N N . SER A 1 81 ? 8.034 14.121 -12.404 1.00 83.56 81 SER A N 1
ATOM 657 C CA . SER A 1 81 ? 9.139 14.704 -11.652 1.00 83.56 81 SER A CA 1
ATOM 658 C C . SER A 1 81 ? 10.468 14.285 -12.246 1.00 83.56 81 SER A C 1
ATOM 660 O O . SER A 1 81 ? 10.601 13.204 -12.823 1.00 83.56 81 SER A O 1
ATOM 662 N N . THR A 1 82 ? 11.484 15.114 -12.063 1.00 82.25 82 THR A N 1
ATOM 663 C CA . THR A 1 82 ? 12.857 14.701 -12.341 1.00 82.25 82 THR A CA 1
ATOM 664 C C . THR A 1 82 ? 13.329 13.801 -11.199 1.00 82.25 82 THR A C 1
ATOM 666 O O . THR A 1 82 ? 12.914 13.947 -10.046 1.00 82.25 82 THR A O 1
ATOM 669 N N . ARG A 1 83 ? 14.138 12.786 -11.510 1.00 74.00 83 ARG A N 1
ATOM 670 C CA . ARG A 1 83 ? 14.539 11.786 -10.509 1.00 74.00 83 ARG A CA 1
ATOM 671 C C . ARG A 1 83 ? 15.414 12.369 -9.400 1.00 74.00 83 ARG A C 1
ATOM 673 O O . ARG A 1 83 ? 15.299 11.941 -8.253 1.00 74.00 83 ARG A O 1
ATOM 680 N N . ASP A 1 84 ? 16.289 13.298 -9.766 1.00 67.56 84 ASP A N 1
ATOM 681 C CA . ASP A 1 84 ? 17.358 13.795 -8.901 1.00 67.56 84 ASP A CA 1
ATOM 682 C C . ASP A 1 84 ? 17.051 15.178 -8.303 1.00 67.56 84 ASP A C 1
ATOM 684 O O . ASP A 1 84 ? 17.783 15.632 -7.425 1.00 67.56 84 ASP A O 1
ATOM 688 N N . ASN A 1 85 ? 15.966 15.843 -8.726 1.00 60.66 85 ASN A N 1
ATOM 689 C CA . ASN A 1 85 ? 15.584 17.147 -8.199 1.00 60.66 85 ASN A CA 1
ATOM 690 C C . ASN A 1 85 ? 14.080 17.244 -7.890 1.00 60.66 85 ASN A C 1
ATOM 692 O O . ASN A 1 85 ? 13.235 17.411 -8.768 1.00 60.66 85 ASN A O 1
ATOM 696 N N . SER A 1 86 ? 13.741 17.226 -6.600 1.00 58.88 86 SER A N 1
ATOM 697 C CA . SER A 1 86 ? 12.359 17.346 -6.135 1.00 58.88 86 SER A CA 1
ATOM 698 C C . SER A 1 86 ? 11.749 18.735 -6.347 1.00 58.88 86 SER A C 1
ATOM 700 O O . SER A 1 86 ? 10.562 18.890 -6.080 1.00 58.88 86 SER A O 1
ATOM 702 N N . THR A 1 87 ? 12.498 19.750 -6.792 1.00 57.12 87 THR A N 1
ATOM 703 C CA . THR A 1 87 ? 11.928 21.089 -7.025 1.00 57.12 87 THR A CA 1
ATOM 704 C C . THR A 1 87 ? 11.203 21.202 -8.365 1.00 57.12 87 THR A C 1
ATOM 706 O O . THR A 1 87 ? 10.264 21.985 -8.479 1.00 57.12 87 THR A O 1
ATOM 709 N N . ASN A 1 88 ? 11.581 20.396 -9.362 1.00 62.31 88 ASN A N 1
ATOM 710 C CA . ASN A 1 88 ? 11.000 20.439 -10.706 1.00 62.31 88 ASN A CA 1
ATOM 711 C C . ASN A 1 88 ? 9.929 19.350 -10.834 1.00 62.31 88 ASN A C 1
ATOM 713 O O . ASN A 1 88 ? 10.152 18.289 -11.421 1.00 62.31 88 ASN A O 1
ATOM 717 N N . GLN A 1 89 ? 8.773 19.600 -10.217 1.00 69.69 89 GLN A N 1
ATOM 718 C CA . GLN A 1 89 ? 7.613 18.711 -10.276 1.00 69.69 89 GLN A CA 1
ATOM 719 C C . GLN A 1 89 ? 6.486 19.376 -11.060 1.00 69.69 89 GLN A C 1
ATOM 721 O O . GLN A 1 89 ? 6.107 20.511 -10.780 1.00 69.69 89 GLN A O 1
ATOM 72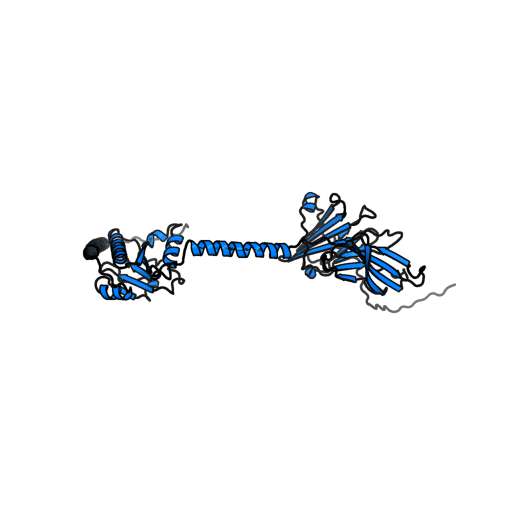6 N N . PHE A 1 90 ? 5.931 18.640 -12.014 1.00 74.38 90 PHE A N 1
ATOM 727 C CA . PHE A 1 90 ? 4.710 18.992 -12.715 1.00 74.38 90 PHE A CA 1
ATOM 728 C C . PHE A 1 90 ? 3.616 18.010 -12.302 1.00 74.38 90 PHE A C 1
ATOM 730 O O . PHE A 1 90 ? 3.753 16.803 -12.496 1.00 74.38 90 PHE A O 1
ATOM 737 N N . CYS A 1 91 ? 2.519 18.520 -11.750 1.00 76.06 91 CYS A N 1
ATOM 738 C CA . CYS A 1 91 ? 1.357 17.710 -11.418 1.00 76.06 91 CYS A CA 1
ATOM 739 C C . CYS A 1 91 ? 0.123 18.213 -12.153 1.00 76.06 91 CYS A C 1
ATOM 741 O O . CYS A 1 91 ? -0.162 19.410 -12.204 1.00 76.06 91 CYS A O 1
ATOM 743 N N . SER A 1 92 ? -0.650 17.270 -12.672 1.00 72.19 92 SER A N 1
ATOM 744 C CA . SER A 1 92 ? -1.940 17.543 -13.280 1.00 72.19 92 SER A CA 1
ATOM 745 C C . SER A 1 92 ? -2.955 16.520 -12.798 1.00 72.19 92 SER A C 1
ATOM 747 O O . SER A 1 92 ? -2.652 15.336 -12.645 1.00 72.19 92 SER A O 1
ATOM 749 N N . THR A 1 93 ? -4.170 16.986 -12.547 1.00 73.94 93 THR A N 1
ATOM 750 C CA . THR A 1 93 ? -5.314 16.123 -12.272 1.00 73.94 93 THR A CA 1
ATOM 751 C C . THR A 1 93 ? -6.317 16.228 -13.408 1.00 73.94 93 THR A C 1
ATOM 753 O O . THR A 1 93 ? -6.582 17.319 -13.926 1.00 73.94 93 THR A O 1
ATOM 756 N N . LEU A 1 94 ? -6.850 15.072 -13.795 1.00 68.12 94 LEU A N 1
ATOM 757 C CA . LEU A 1 94 ? -7.985 14.948 -14.691 1.00 68.12 94 LEU A CA 1
ATOM 758 C C . LEU A 1 94 ? -9.152 14.381 -13.905 1.00 68.12 94 LEU A C 1
ATOM 760 O O . LEU A 1 94 ? -9.095 13.266 -13.378 1.00 68.12 94 LEU A O 1
ATOM 764 N N . VAL A 1 95 ? -10.234 15.143 -13.890 1.00 64.06 95 VAL A N 1
ATOM 765 C CA . VAL A 1 95 ? -11.531 14.667 -13.426 1.00 64.06 95 VAL A CA 1
ATOM 766 C C . VAL A 1 95 ? -12.319 14.250 -14.657 1.00 64.06 95 VAL A C 1
ATOM 768 O O . VAL A 1 95 ? -12.360 14.978 -15.652 1.00 64.06 95 VAL A O 1
ATOM 771 N N . LYS A 1 96 ? -12.910 13.055 -14.621 1.00 62.94 96 LYS A N 1
ATOM 772 C CA . LYS A 1 96 ? -13.711 12.571 -15.742 1.00 62.94 96 LYS A CA 1
ATOM 773 C C . LYS A 1 96 ? -14.991 13.401 -15.847 1.00 62.94 96 LYS A C 1
ATOM 775 O O . LYS A 1 96 ? -15.910 13.221 -15.054 1.00 62.94 96 LYS A O 1
ATOM 780 N N . GLU A 1 97 ? -15.077 14.265 -16.853 1.00 55.84 97 GLU A N 1
ATOM 781 C CA . GLU A 1 97 ? -16.338 14.882 -17.273 1.00 55.84 97 GLU A CA 1
ATOM 782 C C . GLU A 1 97 ? -16.885 14.135 -18.499 1.00 55.84 97 GLU A C 1
ATOM 784 O O . GLU A 1 97 ? -16.288 14.151 -19.576 1.00 55.84 97 GLU A O 1
ATOM 789 N N . GLY A 1 98 ? -18.026 13.458 -18.335 1.00 54.94 98 GLY A N 1
ATOM 790 C CA . GLY A 1 98 ? -18.750 12.802 -19.429 1.00 54.94 98 GLY A CA 1
ATOM 791 C C . GLY A 1 98 ? -18.368 11.340 -19.711 1.00 54.94 98 GLY A C 1
ATOM 792 O O . GLY A 1 98 ? -17.721 10.656 -18.920 1.00 54.94 98 GLY A O 1
ATOM 793 N N . SER A 1 99 ? -18.849 10.824 -20.847 1.00 50.75 99 SER A N 1
ATOM 794 C CA . SER A 1 99 ? -18.778 9.405 -21.233 1.00 50.75 99 SER A CA 1
ATOM 795 C C . SER A 1 99 ? -17.587 9.043 -22.130 1.00 50.75 99 SER A C 1
ATOM 797 O O . SER A 1 99 ? -17.528 7.924 -22.638 1.00 50.75 99 SER A O 1
ATOM 799 N N . SER A 1 100 ? -16.655 9.966 -22.376 1.00 51.31 100 SER A N 1
ATOM 800 C CA . SER A 1 100 ? -15.473 9.705 -23.205 1.00 51.31 100 SER A CA 1
ATOM 801 C C . SER A 1 100 ? -14.446 8.839 -22.467 1.00 51.31 100 SER A C 1
ATOM 803 O O . SER A 1 100 ? -14.211 9.002 -21.271 1.00 51.31 100 SER A O 1
ATOM 805 N N . ASN A 1 101 ? -13.834 7.905 -23.200 1.00 51.50 101 ASN A N 1
ATOM 806 C CA . ASN A 1 101 ? -12.951 6.864 -22.660 1.00 51.50 101 ASN A CA 1
ATOM 807 C C . ASN A 1 101 ? -11.456 7.100 -22.941 1.00 51.50 101 ASN A C 1
ATOM 809 O O . ASN A 1 101 ? -10.641 6.258 -22.576 1.00 51.50 101 ASN A O 1
ATOM 813 N N . PHE A 1 102 ? -11.086 8.212 -23.585 1.00 52.09 102 PHE A N 1
ATOM 814 C CA . PHE A 1 102 ? -9.712 8.471 -24.020 1.00 52.09 102 PHE A CA 1
ATOM 815 C C . PHE A 1 102 ? -9.300 9.895 -23.660 1.00 52.09 102 PHE A C 1
ATOM 817 O O . PHE A 1 102 ? -9.820 10.862 -24.214 1.00 52.09 102 PHE A O 1
ATOM 824 N N . TYR A 1 103 ? -8.359 10.005 -22.727 1.00 59.47 103 TYR A N 1
ATOM 825 C CA . TYR A 1 103 ? -7.740 11.266 -22.343 1.00 59.47 103 TYR A CA 1
ATOM 826 C C . TYR A 1 103 ? -6.236 11.122 -22.508 1.00 59.47 103 TYR A C 1
ATOM 828 O O . TYR A 1 103 ? -5.659 10.109 -22.113 1.00 59.47 103 TYR A O 1
ATOM 836 N N . CYS A 1 104 ? -5.628 12.132 -23.116 1.00 62.47 104 CYS A N 1
ATOM 837 C CA . CYS A 1 104 ? -4.203 12.175 -23.387 1.00 62.47 104 CYS A CA 1
ATOM 838 C C . CYS A 1 104 ? -3.603 13.315 -22.579 1.00 62.47 104 CYS A C 1
ATOM 840 O O . CYS A 1 104 ? -4.096 14.442 -22.629 1.00 62.47 104 CYS A O 1
ATOM 842 N N . PHE A 1 105 ? -2.514 13.041 -21.878 1.00 64.56 105 PHE A N 1
ATOM 843 C CA . PHE A 1 105 ? -1.661 14.104 -21.368 1.00 64.56 105 PHE A CA 1
ATOM 844 C C . PHE A 1 105 ? -0.607 14.401 -22.413 1.00 64.56 105 PHE A C 1
ATOM 846 O O . PHE A 1 105 ? 0.050 13.466 -22.859 1.00 64.56 105 PHE A O 1
ATOM 853 N N . THR A 1 106 ? -0.455 15.673 -22.768 1.00 63.38 106 THR A N 1
ATOM 854 C CA . THR A 1 106 ? 0.614 16.152 -23.642 1.00 63.38 106 THR A CA 1
ATOM 855 C C . THR A 1 106 ? 1.581 16.953 -22.788 1.00 63.38 106 THR A C 1
ATOM 857 O O . THR A 1 106 ? 1.214 17.998 -22.254 1.00 63.38 106 THR A O 1
ATOM 860 N N . PHE A 1 107 ? 2.806 16.460 -22.636 1.00 67.25 107 PHE A N 1
ATOM 861 C CA . PHE A 1 107 ? 3.866 17.153 -21.905 1.00 67.25 107 PHE A CA 1
ATOM 862 C C . PHE A 1 107 ? 5.014 17.502 -22.849 1.00 67.25 107 PHE A C 1
ATOM 864 O O . PHE A 1 107 ? 5.514 16.621 -23.551 1.00 67.25 107 PHE A O 1
ATOM 871 N N . MET A 1 108 ? 5.423 18.772 -22.851 1.00 65.25 108 MET A N 1
ATOM 872 C CA . MET A 1 108 ? 6.601 19.252 -23.571 1.00 65.25 108 MET A CA 1
ATOM 873 C C . MET A 1 108 ? 7.708 19.510 -22.546 1.00 65.25 108 MET A C 1
ATOM 875 O O . MET A 1 108 ? 7.607 20.476 -21.791 1.00 65.25 108 MET A O 1
ATOM 879 N N . PRO A 1 109 ? 8.728 18.646 -22.451 1.00 63.94 109 PRO A N 1
ATOM 880 C CA . PRO A 1 109 ? 9.836 18.877 -21.538 1.00 63.94 109 PRO A CA 1
ATOM 881 C C . PRO A 1 109 ? 10.636 20.106 -21.969 1.00 63.94 109 PRO A C 1
ATOM 883 O O . PRO A 1 109 ? 10.993 20.250 -23.136 1.00 63.94 109 PRO A O 1
ATOM 886 N N . GLU A 1 110 ? 11.003 20.946 -21.008 1.00 62.25 110 GLU A N 1
ATOM 887 C CA . GLU A 1 110 ? 12.045 21.963 -21.205 1.00 62.25 110 GLU A CA 1
ATOM 888 C C . GLU A 1 110 ? 13.455 21.395 -20.973 1.00 62.25 110 GLU A C 1
ATOM 890 O O . GLU A 1 110 ? 14.444 22.110 -21.122 1.00 62.25 110 GLU A O 1
ATOM 895 N N . VAL A 1 111 ? 13.560 20.114 -20.594 1.00 64.19 111 VAL A N 1
ATOM 896 C CA . VAL A 1 111 ? 14.803 19.530 -20.091 1.00 64.19 111 VAL A CA 1
ATOM 897 C C . VAL A 1 111 ? 15.244 18.331 -20.922 1.00 64.19 111 VAL A C 1
ATOM 899 O O . VAL A 1 111 ? 14.620 17.269 -20.915 1.00 64.19 111 VAL A O 1
ATOM 902 N N . GLU A 1 112 ? 16.343 18.514 -21.651 1.00 63.56 112 GLU A N 1
ATOM 903 C CA . GLU A 1 112 ? 17.036 17.447 -22.371 1.00 63.56 112 GLU A CA 1
ATOM 904 C C . GLU A 1 112 ? 17.927 16.642 -21.407 1.00 63.56 112 GLU A C 1
ATOM 906 O O . GLU A 1 112 ? 18.503 17.184 -20.466 1.00 63.56 112 GLU A O 1
ATOM 911 N N . ASN A 1 113 ? 18.071 15.337 -21.659 1.00 69.12 113 ASN A N 1
ATOM 912 C CA . ASN A 1 113 ? 18.968 14.411 -20.943 1.00 69.12 113 ASN A CA 1
ATOM 913 C C . ASN A 1 113 ? 18.669 14.126 -19.462 1.00 69.12 113 ASN A C 1
ATOM 915 O O . ASN A 1 113 ? 19.443 13.419 -18.812 1.00 69.12 113 ASN A O 1
ATOM 919 N N . GLU A 1 114 ? 17.543 14.582 -18.923 1.00 79.88 114 GLU A N 1
ATOM 920 C CA . GLU A 1 114 ? 17.141 14.201 -17.572 1.00 79.88 114 GLU A CA 1
ATOM 921 C C . GLU A 1 114 ? 16.424 12.846 -17.527 1.00 79.88 114 GLU A C 1
ATOM 923 O O . GLU A 1 114 ? 15.776 12.388 -18.475 1.00 79.88 114 GLU A O 1
ATOM 928 N N . THR A 1 115 ? 16.563 12.167 -16.388 1.00 86.50 115 THR A N 1
ATOM 929 C CA . THR A 1 115 ? 15.737 11.003 -16.071 1.00 86.50 115 THR A CA 1
ATOM 930 C C . THR A 1 115 ? 14.446 11.485 -15.437 1.00 86.50 115 THR A C 1
ATOM 932 O O . THR A 1 115 ? 14.462 12.092 -14.363 1.00 86.50 115 THR A O 1
ATOM 935 N N . LEU A 1 116 ? 13.333 11.161 -16.079 1.00 87.44 116 LEU A N 1
ATOM 936 C CA . LEU A 1 116 ? 12.009 11.536 -15.624 1.00 87.44 116 LEU A CA 1
ATOM 937 C C . LEU A 1 116 ? 11.281 10.346 -15.028 1.00 87.44 116 LEU A C 1
ATOM 939 O O . LEU A 1 116 ? 11.426 9.198 -15.458 1.00 87.44 116 LEU A O 1
ATOM 943 N N . LEU A 1 117 ? 10.487 10.664 -14.020 1.00 89.19 117 LEU A N 1
ATOM 944 C CA . LEU A 1 117 ? 9.604 9.766 -13.316 1.00 89.19 117 LEU A CA 1
ATOM 945 C C . LEU A 1 117 ? 8.172 10.208 -13.584 1.00 89.19 117 LEU A C 1
ATOM 947 O O . LEU A 1 117 ? 7.827 11.362 -13.344 1.00 89.19 117 LEU A O 1
ATOM 951 N N . ILE A 1 118 ? 7.347 9.281 -14.053 1.00 88.06 118 ILE A N 1
ATOM 952 C CA . ILE A 1 118 ? 5.905 9.471 -14.130 1.00 88.06 118 ILE A CA 1
ATOM 953 C C . ILE A 1 118 ? 5.246 8.588 -13.094 1.00 88.06 118 ILE A C 1
ATOM 955 O O . ILE A 1 118 ? 5.452 7.376 -13.080 1.00 88.06 118 ILE A O 1
ATOM 959 N N . GLU A 1 119 ? 4.415 9.201 -12.270 1.00 88.19 119 GLU A N 1
ATOM 960 C CA . GLU A 1 119 ? 3.518 8.523 -11.356 1.00 88.19 119 GLU A CA 1
ATOM 961 C C . GLU A 1 119 ? 2.087 8.809 -11.790 1.00 88.19 119 GLU A C 1
ATOM 963 O O . GLU A 1 119 ? 1.665 9.954 -11.951 1.00 88.19 119 GLU A O 1
ATOM 968 N N . TYR A 1 120 ? 1.351 7.738 -12.034 1.00 84.88 120 TYR A N 1
ATOM 969 C CA . TYR A 1 120 ? -0.009 7.770 -12.534 1.00 84.88 120 TYR A CA 1
ATOM 970 C C . TYR A 1 120 ? -0.894 7.064 -11.520 1.00 84.88 120 TYR A C 1
ATOM 972 O O . TYR A 1 120 ? -0.610 5.923 -11.167 1.00 84.88 120 TYR A O 1
ATOM 980 N N . LYS A 1 121 ? -1.939 7.720 -11.024 1.00 85.38 121 LYS A N 1
ATOM 981 C CA . LYS A 1 121 ? -2.873 7.164 -10.040 1.00 85.38 121 LYS A CA 1
ATOM 982 C C . LYS A 1 121 ? -4.288 7.321 -10.555 1.00 85.38 121 LYS A C 1
ATOM 984 O O . LYS A 1 121 ? -4.661 8.378 -11.049 1.00 85.38 121 LYS A O 1
ATOM 989 N N . VAL A 1 122 ? -5.073 6.275 -10.380 1.00 79.88 122 VAL A N 1
ATOM 990 C CA . VAL A 1 122 ? -6.486 6.238 -10.717 1.00 79.88 122 VAL A CA 1
ATOM 991 C C . VAL A 1 122 ? -7.276 5.826 -9.495 1.00 79.88 122 VAL A C 1
ATOM 993 O O . VAL A 1 122 ? -6.900 4.895 -8.778 1.00 79.88 122 VAL A O 1
ATOM 996 N N . GLU A 1 123 ? -8.384 6.521 -9.286 1.00 79.69 123 GLU A N 1
ATOM 997 C CA . GLU A 1 123 ? -9.364 6.208 -8.261 1.00 79.69 123 GLU A CA 1
ATOM 998 C C . GLU A 1 123 ? -10.649 5.739 -8.943 1.00 79.69 123 GLU A C 1
ATOM 1000 O O . GLU A 1 123 ? -11.189 6.407 -9.828 1.00 79.69 123 GLU A O 1
ATOM 1005 N N . ASN A 1 124 ? -11.117 4.561 -8.541 1.00 75.44 124 ASN A N 1
ATOM 1006 C CA . ASN A 1 124 ? -12.419 4.019 -8.888 1.00 75.44 124 ASN A C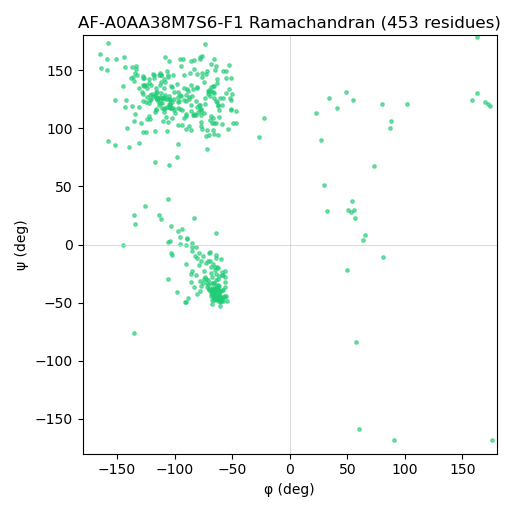A 1
ATOM 1007 C C . ASN A 1 124 ? -12.981 3.351 -7.630 1.00 75.44 124 ASN A C 1
ATOM 1009 O O . ASN A 1 124 ? -12.756 2.165 -7.398 1.00 75.44 124 ASN A O 1
ATOM 1013 N N . LEU A 1 125 ? -13.613 4.149 -6.763 1.00 70.06 125 LEU A N 1
ATOM 1014 C CA . LEU A 1 125 ? -13.975 3.738 -5.404 1.00 70.06 125 LEU A CA 1
ATOM 1015 C C . LEU A 1 125 ? -14.724 2.390 -5.390 1.00 70.06 125 LEU A C 1
ATOM 1017 O O . LEU A 1 125 ? -15.710 2.239 -6.113 1.00 70.06 125 LEU A O 1
ATOM 1021 N N . PRO A 1 126 ? -14.296 1.425 -4.551 1.00 68.69 126 PRO A N 1
ATOM 1022 C CA . PRO A 1 126 ? -13.309 1.545 -3.467 1.00 68.69 126 PRO A CA 1
ATOM 1023 C C . PRO A 1 126 ? -11.842 1.285 -3.871 1.00 68.69 126 PRO A C 1
ATOM 1025 O O . PRO A 1 126 ? -10.972 1.248 -3.003 1.00 68.69 126 PRO A O 1
ATOM 1028 N N . GLU A 1 127 ? -11.539 1.071 -5.149 1.00 73.12 127 GLU A N 1
ATOM 1029 C CA . GLU A 1 127 ? -10.202 0.694 -5.606 1.00 73.12 127 GLU A CA 1
ATOM 1030 C C . GLU A 1 127 ? -9.340 1.904 -5.981 1.00 73.12 127 GLU A C 1
ATOM 1032 O O . GLU A 1 127 ? -9.754 2.814 -6.702 1.00 73.12 127 GLU A O 1
ATOM 1037 N N . ILE A 1 128 ? -8.091 1.881 -5.515 1.00 76.50 128 ILE A N 1
ATOM 1038 C CA . ILE A 1 128 ? -7.050 2.831 -5.903 1.00 76.50 128 ILE A CA 1
ATOM 1039 C C . ILE A 1 128 ? -5.926 2.033 -6.546 1.00 76.50 128 ILE A C 1
ATOM 1041 O O . ILE A 1 128 ? -5.451 1.040 -5.992 1.00 76.50 128 ILE A O 1
ATOM 1045 N N . SER A 1 129 ? -5.492 2.464 -7.723 1.00 80.25 129 SER A N 1
ATOM 1046 C CA . SER A 1 129 ? -4.365 1.850 -8.417 1.00 80.25 129 SER A CA 1
ATOM 1047 C C . SER A 1 129 ? -3.399 2.896 -8.919 1.00 80.25 129 SER A C 1
ATOM 1049 O O . SER A 1 129 ? -3.788 3.993 -9.311 1.00 80.25 129 SER A O 1
ATOM 1051 N N . SER A 1 130 ? -2.120 2.546 -8.903 1.00 85.19 130 SER A N 1
ATOM 1052 C CA . SER A 1 130 ? -1.039 3.427 -9.310 1.00 85.19 130 SER A CA 1
ATOM 1053 C C . SER A 1 130 ? -0.071 2.698 -10.231 1.00 85.19 130 SER A C 1
ATOM 1055 O O . SER A 1 130 ? 0.063 1.473 -10.180 1.00 85.19 130 SER A O 1
ATOM 1057 N N . ARG A 1 131 ? 0.604 3.464 -11.083 1.00 87.06 131 ARG A N 1
ATOM 1058 C CA . ARG A 1 131 ? 1.726 3.021 -11.900 1.00 87.06 131 ARG A CA 1
ATOM 1059 C C . ARG A 1 131 ? 2.861 4.011 -11.843 1.00 87.06 131 ARG A C 1
ATOM 1061 O O . ARG A 1 131 ? 2.646 5.212 -11.688 1.00 87.06 131 ARG A O 1
ATOM 1068 N N . ARG A 1 132 ? 4.070 3.488 -12.002 1.00 89.62 132 ARG A N 1
ATOM 1069 C CA . ARG A 1 132 ? 5.296 4.272 -11.981 1.00 89.62 132 ARG A CA 1
ATOM 1070 C C . ARG A 1 132 ? 6.161 3.925 -13.183 1.00 89.62 132 ARG A C 1
ATOM 1072 O O . ARG A 1 132 ? 6.631 2.797 -13.302 1.00 89.62 132 ARG A O 1
ATOM 1079 N N . PHE A 1 133 ? 6.417 4.912 -14.032 1.00 91.44 133 PHE A N 1
ATOM 1080 C CA . PHE A 1 133 ? 7.262 4.785 -15.215 1.00 91.44 133 PHE A CA 1
ATOM 1081 C C . PHE A 1 133 ? 8.522 5.623 -15.072 1.00 91.44 133 PHE A C 1
ATOM 1083 O O . PHE A 1 133 ? 8.490 6.708 -14.498 1.00 91.44 133 PHE A O 1
ATOM 1090 N N . ILE A 1 134 ? 9.629 5.134 -15.616 1.00 92.38 134 ILE A N 1
ATOM 1091 C CA . ILE A 1 134 ? 10.893 5.867 -15.675 1.00 92.38 134 ILE A CA 1
ATOM 1092 C C . ILE A 1 134 ? 11.461 5.813 -17.087 1.00 92.38 134 ILE A C 1
ATOM 1094 O O . ILE A 1 134 ? 11.474 4.756 -17.721 1.00 92.38 134 ILE A O 1
ATOM 1098 N N . PHE A 1 135 ? 11.919 6.957 -17.583 1.00 91.31 135 PHE A N 1
ATOM 1099 C CA . PHE A 1 135 ? 12.475 7.098 -18.926 1.00 91.31 135 PHE A CA 1
ATOM 1100 C C . PHE A 1 135 ? 13.387 8.321 -19.017 1.00 91.31 135 PHE A C 1
ATOM 1102 O O . PHE A 1 135 ? 13.481 9.123 -18.088 1.00 91.31 135 PHE A O 1
ATOM 1109 N N . SER A 1 136 ? 14.050 8.449 -20.158 1.00 87.62 136 SER A N 1
ATOM 1110 C CA . SER A 1 136 ? 14.743 9.666 -20.571 1.00 87.62 136 SER A CA 1
ATOM 1111 C C . SER A 1 136 ? 14.259 10.043 -21.959 1.00 87.62 136 SER A C 1
ATOM 1113 O O . SER A 1 136 ? 13.965 9.160 -22.769 1.00 87.62 136 SER A O 1
ATOM 1115 N N . PHE A 1 137 ? 14.152 11.344 -22.225 1.00 81.56 137 PHE A N 1
ATOM 1116 C CA . PHE A 1 137 ? 13.826 11.803 -23.568 1.00 81.56 137 PHE A CA 1
ATOM 1117 C C . PHE A 1 137 ? 14.974 11.441 -24.518 1.00 81.56 137 PHE A C 1
ATOM 1119 O O . PHE A 1 137 ? 16.129 11.754 -24.221 1.00 81.56 137 PHE A O 1
ATOM 1126 N N . PRO A 1 138 ? 14.684 10.749 -25.629 1.00 77.88 138 PRO A N 1
ATOM 1127 C CA . PRO A 1 138 ? 15.697 10.431 -26.611 1.00 77.88 138 PRO A CA 1
ATOM 1128 C C . PRO A 1 138 ? 16.091 11.696 -27.378 1.00 77.88 138 PRO A C 1
ATOM 1130 O O . PRO A 1 138 ? 15.268 12.584 -27.609 1.00 77.88 138 PRO A O 1
ATOM 1133 N N . ASN A 1 139 ? 17.344 11.765 -27.828 1.00 76.00 139 ASN A N 1
ATOM 1134 C CA . ASN A 1 139 ? 17.745 12.783 -28.792 1.00 76.00 139 ASN A CA 1
ATOM 1135 C C . ASN A 1 139 ? 17.126 12.443 -30.153 1.00 76.00 139 ASN A C 1
ATOM 1137 O O . ASN A 1 139 ? 17.662 11.631 -30.903 1.00 76.00 139 ASN A O 1
ATOM 1141 N N . TRP A 1 140 ? 16.009 13.079 -30.491 1.00 70.31 140 TRP A N 1
ATOM 1142 C CA . TRP A 1 140 ? 15.255 12.804 -31.715 1.00 70.31 140 TRP A CA 1
ATOM 1143 C C . TRP A 1 140 ? 16.033 12.966 -33.017 1.00 70.31 140 TRP A C 1
ATOM 1145 O O . TRP A 1 140 ? 15.691 12.328 -34.011 1.00 70.31 140 TRP A O 1
ATOM 1155 N N . LYS A 1 141 ? 17.067 13.814 -33.027 1.00 69.69 141 LYS A N 1
ATOM 1156 C CA . LYS A 1 141 ? 17.891 14.051 -34.220 1.00 69.69 141 LYS A CA 1
ATOM 1157 C C . LYS A 1 141 ? 18.838 12.891 -34.506 1.00 69.69 141 LYS A C 1
ATOM 1159 O O . LYS A 1 141 ? 19.166 12.646 -35.661 1.00 69.69 141 LYS A O 1
ATOM 1164 N N . GLU A 1 142 ? 19.267 12.190 -33.464 1.00 68.94 142 GLU A N 1
ATOM 1165 C CA . GLU A 1 142 ? 20.246 11.105 -33.561 1.00 68.94 142 GLU A CA 1
ATOM 1166 C C . GLU A 1 142 ? 19.588 9.731 -33.409 1.00 68.94 142 GLU A C 1
ATOM 1168 O O . GLU A 1 142 ? 20.076 8.743 -33.958 1.00 68.94 142 GLU A O 1
ATOM 1173 N N . MET A 1 143 ? 18.485 9.650 -32.659 1.00 70.00 143 MET A N 1
ATOM 1174 C CA . MET A 1 143 ? 17.997 8.389 -32.122 1.00 70.00 143 MET A CA 1
ATOM 1175 C C . MET A 1 143 ? 16.496 8.414 -31.773 1.00 70.00 143 MET A C 1
ATOM 1177 O O . MET A 1 143 ? 16.133 8.659 -30.629 1.00 70.00 143 MET A O 1
ATOM 1181 N N . PRO A 1 144 ? 15.588 8.090 -32.709 1.00 76.38 144 PRO A N 1
ATOM 1182 C CA . PRO A 1 144 ? 14.140 8.198 -32.493 1.00 76.38 144 PRO A CA 1
ATOM 1183 C C . PRO A 1 144 ? 13.518 6.989 -31.762 1.00 76.38 144 PRO A C 1
ATOM 1185 O O . PRO A 1 144 ? 12.329 6.721 -31.916 1.00 76.38 144 PRO A O 1
ATOM 1188 N N . LEU A 1 145 ? 14.299 6.212 -31.002 1.00 86.88 145 LEU A N 1
ATOM 1189 C CA . LEU A 1 145 ? 13.758 5.104 -30.210 1.00 86.88 145 LEU A CA 1
ATOM 1190 C C . LEU A 1 145 ? 13.382 5.630 -28.831 1.00 86.88 145 LEU A C 1
ATOM 1192 O O . LEU A 1 145 ? 14.237 6.148 -28.127 1.00 86.88 145 LEU A O 1
ATOM 1196 N N . PHE A 1 146 ? 12.129 5.461 -28.427 1.00 89.31 146 PHE A N 1
ATOM 1197 C CA . PHE A 1 146 ? 11.682 5.804 -27.082 1.00 89.31 146 PHE A CA 1
ATOM 1198 C C . PHE A 1 146 ? 11.598 4.543 -26.220 1.00 89.31 146 PHE A C 1
ATOM 1200 O O . PHE A 1 146 ? 10.935 3.575 -26.597 1.00 89.31 146 PHE A O 1
ATOM 1207 N N . LEU A 1 147 ? 12.285 4.548 -25.073 1.00 92.25 147 LEU A N 1
ATOM 1208 C CA . LEU A 1 147 ? 12.277 3.452 -24.103 1.00 92.25 147 LEU A CA 1
ATOM 1209 C C . LEU A 1 147 ? 11.802 3.946 -22.748 1.00 92.25 147 LEU A C 1
ATOM 1211 O O . LEU A 1 147 ? 12.254 4.983 -22.264 1.00 92.25 147 LEU A O 1
ATOM 1215 N N . TYR A 1 148 ? 10.985 3.134 -22.092 1.00 93.62 148 TYR A N 1
ATOM 1216 C CA . TYR A 1 148 ? 10.570 3.375 -20.722 1.00 93.62 148 TYR A CA 1
ATOM 1217 C C . TYR A 1 148 ? 10.454 2.064 -19.948 1.00 93.62 148 TYR A C 1
ATOM 1219 O O . TYR A 1 148 ? 10.223 0.994 -20.516 1.00 93.62 148 TYR A O 1
ATOM 1227 N N . ILE A 1 149 ? 10.639 2.148 -18.633 1.00 94.38 149 ILE A N 1
ATOM 1228 C CA . ILE A 1 149 ? 10.488 1.016 -17.722 1.00 94.38 149 ILE A CA 1
ATOM 1229 C C . ILE A 1 149 ? 9.259 1.262 -16.856 1.00 94.38 149 ILE A C 1
ATOM 1231 O O . ILE A 1 149 ? 9.175 2.287 -16.179 1.00 94.38 149 ILE A O 1
ATOM 1235 N N . ASP A 1 150 ? 8.335 0.308 -16.842 1.00 92.06 150 ASP A N 1
ATOM 1236 C CA . ASP A 1 150 ? 7.327 0.189 -15.794 1.00 92.06 150 ASP A CA 1
ATOM 1237 C C . ASP A 1 150 ? 7.998 -0.429 -14.557 1.00 92.06 150 ASP A C 1
ATOM 1239 O O . ASP A 1 150 ? 8.438 -1.582 -14.569 1.00 92.06 150 ASP A O 1
ATOM 1243 N N . GLN A 1 151 ? 8.133 0.387 -13.513 1.00 90.75 151 GLN A N 1
ATOM 1244 C CA . GLN A 1 151 ? 8.725 0.030 -12.223 1.00 90.75 151 GLN A CA 1
ATOM 1245 C C . GLN A 1 151 ? 7.682 0.059 -11.096 1.00 90.75 151 GLN A C 1
ATOM 1247 O O . GLN A 1 151 ? 8.026 0.272 -9.931 1.00 90.75 151 GLN A O 1
ATOM 1252 N N . THR A 1 152 ? 6.404 -0.123 -11.440 1.00 87.62 152 THR A N 1
ATOM 1253 C CA . THR A 1 152 ? 5.305 -0.201 -10.468 1.00 87.62 152 THR A CA 1
ATOM 1254 C C . THR A 1 152 ? 5.546 -1.323 -9.458 1.00 87.62 152 THR A C 1
ATOM 1256 O O . THR A 1 152 ? 5.431 -1.118 -8.249 1.00 87.62 152 THR A O 1
ATOM 1259 N N . ASP A 1 153 ? 5.971 -2.488 -9.951 1.00 86.19 153 ASP A N 1
ATOM 1260 C CA . ASP A 1 153 ? 6.411 -3.612 -9.135 1.00 86.19 153 ASP A CA 1
ATOM 1261 C C . ASP A 1 153 ? 7.934 -3.758 -9.223 1.00 86.19 153 ASP A C 1
ATOM 1263 O O . ASP A 1 153 ? 8.490 -4.169 -10.237 1.00 86.19 153 ASP A O 1
ATOM 1267 N N . LEU A 1 154 ? 8.635 -3.454 -8.132 1.00 86.81 154 LEU A N 1
ATOM 1268 C CA . LEU A 1 154 ? 10.092 -3.594 -8.094 1.00 86.81 154 LEU A CA 1
ATOM 1269 C C . LEU A 1 154 ? 10.560 -5.049 -8.229 1.00 86.81 154 LEU A C 1
ATOM 1271 O O . LEU A 1 154 ? 11.717 -5.250 -8.582 1.00 86.81 154 LEU A O 1
ATOM 1275 N N . SER A 1 155 ? 9.703 -6.047 -7.985 1.00 87.50 155 SER A N 1
ATOM 1276 C CA . SER A 1 155 ? 10.030 -7.464 -8.184 1.00 87.50 155 SER A CA 1
ATOM 1277 C C . SER A 1 155 ? 9.953 -7.902 -9.652 1.00 87.50 155 SER A C 1
ATOM 1279 O O . SER A 1 155 ? 10.563 -8.912 -10.018 1.00 87.50 155 SER A O 1
ATOM 1281 N N . ARG A 1 156 ? 9.272 -7.115 -10.497 1.00 90.62 156 ARG A N 1
ATOM 1282 C CA . ARG A 1 156 ? 9.098 -7.348 -11.931 1.00 90.62 156 ARG A CA 1
ATOM 1283 C C . ARG A 1 156 ? 9.172 -6.032 -12.705 1.00 90.62 156 ARG A C 1
ATOM 1285 O O . ARG A 1 156 ? 8.189 -5.304 -12.818 1.00 90.62 156 ARG A O 1
ATOM 1292 N N . LEU A 1 157 ? 10.327 -5.774 -13.306 1.00 93.06 157 LEU A N 1
ATOM 1293 C CA . LEU A 1 157 ? 10.519 -4.621 -14.181 1.00 93.06 157 LEU A CA 1
ATOM 1294 C C . LEU A 1 157 ? 10.046 -4.961 -15.591 1.00 93.06 157 LEU A C 1
ATOM 1296 O O . LEU A 1 157 ? 10.414 -6.008 -16.124 1.00 93.06 157 LEU A O 1
ATOM 1300 N N . VAL A 1 158 ? 9.274 -4.070 -16.211 1.00 93.38 158 VAL A N 1
ATOM 1301 C CA . VAL A 1 158 ? 8.809 -4.265 -17.590 1.00 93.38 158 VAL A CA 1
ATOM 1302 C C . VAL A 1 158 ? 9.372 -3.167 -18.477 1.00 93.38 158 VAL A C 1
ATOM 1304 O O . VAL A 1 158 ? 9.026 -1.998 -18.332 1.00 93.38 158 VAL A O 1
ATOM 1307 N N . LEU A 1 159 ? 10.238 -3.548 -19.409 1.00 95.06 159 LEU A N 1
ATOM 1308 C CA . LEU A 1 159 ? 10.718 -2.667 -20.462 1.00 95.06 159 LEU A CA 1
ATOM 1309 C C . LEU A 1 159 ? 9.684 -2.596 -21.581 1.00 95.06 159 LEU A C 1
ATOM 1311 O O . LEU A 1 159 ? 9.209 -3.628 -22.069 1.00 95.06 159 LEU A O 1
ATOM 1315 N N . ARG A 1 160 ? 9.423 -1.373 -22.037 1.00 93.06 160 ARG A N 1
ATOM 1316 C CA . ARG A 1 160 ? 8.675 -1.105 -23.257 1.00 93.06 160 ARG A CA 1
ATOM 1317 C C . ARG A 1 160 ? 9.457 -0.196 -24.185 1.00 93.06 160 ARG A C 1
ATOM 1319 O O . ARG A 1 160 ? 10.148 0.721 -23.736 1.00 93.06 160 ARG A O 1
ATOM 1326 N N . ALA A 1 161 ? 9.330 -0.465 -25.477 1.00 91.00 161 ALA A N 1
ATOM 1327 C CA . ALA A 1 161 ? 9.885 0.380 -26.519 1.00 91.00 161 ALA A CA 1
ATOM 1328 C C . ALA A 1 161 ? 8.810 0.771 -27.522 1.00 91.00 161 ALA A C 1
ATOM 1330 O O . ALA A 1 161 ? 8.038 -0.078 -27.970 1.00 91.00 161 ALA A O 1
ATOM 1331 N N . GLN A 1 162 ? 8.815 2.037 -27.920 1.00 88.06 162 GLN A N 1
ATOM 1332 C CA . GLN A 1 162 ? 8.034 2.484 -29.061 1.00 88.06 162 GLN A CA 1
ATOM 1333 C C . GLN A 1 162 ? 8.657 1.939 -30.347 1.00 88.06 162 GLN A C 1
ATOM 1335 O O . GLN A 1 162 ? 9.869 2.028 -30.559 1.00 88.06 162 GLN A O 1
ATOM 1340 N N . LYS A 1 163 ? 7.820 1.364 -31.210 1.00 85.75 163 LYS A N 1
ATOM 1341 C CA . LYS A 1 163 ? 8.248 0.806 -32.490 1.00 85.75 163 LYS A CA 1
ATOM 1342 C C . LYS A 1 163 ? 8.822 1.897 -33.394 1.00 85.75 163 LYS A C 1
ATOM 1344 O O . LYS A 1 163 ? 8.278 2.997 -33.480 1.00 85.75 163 LYS A O 1
ATOM 1349 N N . LEU A 1 164 ? 9.907 1.574 -34.097 1.00 84.94 164 LEU A N 1
ATOM 1350 C CA . LEU A 1 164 ? 10.474 2.488 -35.083 1.00 84.94 164 LEU A CA 1
ATOM 1351 C C . LEU A 1 164 ? 9.578 2.557 -36.329 1.00 84.94 164 LEU A C 1
ATOM 1353 O O . LEU A 1 164 ? 8.976 1.549 -36.710 1.00 84.94 164 LEU A O 1
ATOM 1357 N N . PRO A 1 165 ? 9.506 3.718 -36.999 1.00 81.31 165 PRO A N 1
ATOM 1358 C CA . PRO A 1 165 ? 8.784 3.839 -38.256 1.00 81.31 165 PRO A CA 1
ATOM 1359 C C . PRO A 1 165 ? 9.266 2.835 -39.310 1.00 81.31 165 PRO A C 1
ATOM 1361 O O . PRO A 1 165 ? 10.463 2.586 -39.444 1.00 81.31 165 PRO A O 1
ATOM 1364 N N . SER A 1 166 ? 8.340 2.317 -40.118 1.00 79.94 166 SER A N 1
ATOM 1365 C CA . SER A 1 166 ? 8.609 1.270 -41.118 1.00 79.94 166 SER A CA 1
ATOM 1366 C C . SER A 1 166 ? 9.594 1.671 -42.220 1.00 79.94 166 SER A C 1
ATOM 1368 O O . SER A 1 166 ? 10.181 0.798 -42.853 1.00 79.94 166 SER A O 1
ATOM 1370 N N . PHE A 1 167 ? 9.806 2.971 -42.449 1.00 80.12 167 PHE A N 1
ATOM 1371 C CA . PHE A 1 167 ? 10.822 3.447 -43.391 1.00 80.12 167 PHE A CA 1
ATOM 1372 C C . PHE A 1 167 ? 12.256 3.167 -42.907 1.00 80.12 167 PHE A C 1
ATOM 1374 O O . PHE A 1 167 ? 13.183 3.154 -43.716 1.00 80.12 167 PHE A O 1
ATOM 1381 N N . ILE A 1 168 ? 12.450 2.924 -41.605 1.00 77.31 168 ILE A N 1
ATOM 1382 C CA . ILE A 1 168 ? 13.723 2.486 -41.035 1.00 77.31 168 ILE A CA 1
ATOM 1383 C C . ILE A 1 168 ? 13.764 0.958 -41.166 1.00 77.31 168 ILE A C 1
ATOM 1385 O O . ILE A 1 168 ? 13.152 0.234 -40.386 1.00 77.31 168 ILE A O 1
ATOM 1389 N N . ASN A 1 169 ? 14.445 0.467 -42.203 1.00 80.62 169 ASN A N 1
ATOM 1390 C CA . ASN A 1 169 ? 14.481 -0.949 -42.582 1.00 80.62 169 ASN A CA 1
ATOM 1391 C C . ASN A 1 169 ? 15.302 -1.800 -41.589 1.00 80.62 169 ASN A C 1
ATOM 1393 O O . ASN A 1 169 ? 16.485 -2.074 -41.805 1.00 80.62 169 ASN A O 1
ATOM 1397 N N . ILE A 1 170 ? 14.669 -2.181 -40.481 1.00 87.50 170 ILE A N 1
ATOM 1398 C CA . ILE A 1 170 ? 15.259 -2.959 -39.386 1.00 87.50 170 ILE A CA 1
ATOM 1399 C C . ILE A 1 170 ? 14.834 -4.430 -39.465 1.00 87.50 170 ILE A C 1
ATOM 1401 O O . ILE A 1 170 ? 13.708 -4.751 -39.847 1.00 87.50 170 ILE A O 1
ATOM 1405 N N . SER A 1 171 ? 15.723 -5.339 -39.069 1.00 89.62 171 SER A N 1
ATOM 1406 C CA . SER A 1 171 ? 15.425 -6.775 -39.043 1.00 89.62 171 SER A CA 1
ATOM 1407 C C . SER A 1 171 ? 14.811 -7.203 -37.711 1.00 89.62 171 SER A C 1
ATOM 1409 O O . SER A 1 171 ? 13.824 -7.932 -37.680 1.00 89.62 171 SER A O 1
ATOM 1411 N N . SER A 1 172 ? 15.397 -6.759 -36.600 1.00 92.25 172 SER A N 1
ATOM 1412 C CA . SER A 1 172 ? 15.045 -7.239 -35.261 1.00 92.25 172 SER A CA 1
ATOM 1413 C C . SER A 1 172 ? 15.592 -6.321 -34.173 1.00 92.25 172 SER A C 1
ATOM 1415 O O . SER A 1 172 ? 16.533 -5.564 -34.401 1.00 92.25 172 SER A O 1
ATOM 1417 N N . TYR A 1 173 ? 15.071 -6.451 -32.961 1.00 93.25 173 TYR A N 1
ATOM 1418 C CA . TYR A 1 173 ? 15.588 -5.795 -31.767 1.00 93.25 173 TYR A CA 1
ATOM 1419 C C . TYR A 1 173 ? 16.233 -6.818 -30.838 1.00 93.25 173 TYR A C 1
ATOM 1421 O O . TYR A 1 173 ? 15.656 -7.867 -30.566 1.00 93.25 173 TYR A O 1
ATOM 1429 N N . LYS A 1 174 ? 17.413 -6.508 -30.307 1.00 95.00 174 LYS A N 1
ATOM 1430 C CA . LYS A 1 174 ? 18.052 -7.269 -29.232 1.00 95.00 174 LYS A CA 1
ATOM 1431 C C . LYS A 1 174 ? 17.901 -6.505 -27.927 1.00 95.00 174 LYS A C 1
ATOM 1433 O O . LYS A 1 174 ? 18.431 -5.406 -27.798 1.00 95.00 174 LYS A O 1
ATOM 1438 N N . VAL A 1 175 ? 17.205 -7.096 -26.967 1.00 96.56 175 VAL A N 1
ATOM 1439 C CA . VAL A 1 175 ? 17.067 -6.570 -25.609 1.00 96.56 175 VAL A CA 1
ATOM 1440 C C . VAL A 1 175 ? 18.029 -7.322 -24.697 1.00 96.56 175 VAL A C 1
ATOM 1442 O O . VAL A 1 175 ? 18.091 -8.550 -24.727 1.00 96.56 175 VAL A O 1
ATOM 1445 N N . GLU A 1 176 ? 18.795 -6.588 -23.901 1.00 97.19 176 GLU A N 1
ATOM 1446 C CA . GLU A 1 176 ? 19.735 -7.108 -22.908 1.00 97.19 176 GLU A CA 1
ATOM 1447 C C . GLU A 1 176 ? 19.439 -6.458 -21.557 1.00 97.19 176 GLU A C 1
ATOM 1449 O O . GLU A 1 176 ? 19.431 -5.232 -21.436 1.00 97.19 176 GLU A O 1
ATOM 1454 N N . ALA A 1 177 ? 19.185 -7.275 -20.539 1.00 97.00 177 ALA A N 1
ATOM 1455 C CA . ALA A 1 177 ? 18.954 -6.823 -19.177 1.00 97.00 177 ALA A CA 1
ATOM 1456 C C . ALA A 1 177 ? 20.245 -6.937 -18.365 1.00 97.00 177 ALA A C 1
ATOM 1458 O O . ALA A 1 177 ? 20.847 -8.008 -18.278 1.00 97.00 177 ALA A O 1
ATOM 1459 N N . TYR A 1 178 ? 20.655 -5.847 -17.727 1.00 96.75 178 TYR A N 1
ATOM 1460 C CA . TYR A 1 178 ? 21.869 -5.789 -16.925 1.00 96.75 178 TYR A CA 1
ATOM 1461 C C . TYR A 1 178 ? 21.553 -5.483 -15.471 1.00 96.75 178 TYR A C 1
ATOM 1463 O O . TYR A 1 178 ? 20.659 -4.696 -15.155 1.00 96.75 178 TYR A O 1
ATOM 1471 N N . LYS A 1 179 ? 22.357 -6.071 -14.589 1.00 95.94 179 LYS A N 1
ATOM 1472 C CA . LYS A 1 179 ? 22.387 -5.756 -13.168 1.00 95.94 179 LYS A CA 1
ATOM 1473 C C . LYS A 1 179 ? 23.774 -5.274 -12.781 1.00 95.94 179 LYS A C 1
ATOM 1475 O O . LYS A 1 179 ? 24.758 -5.986 -12.959 1.00 95.94 179 LYS A O 1
ATOM 1480 N N . GLU A 1 180 ? 23.836 -4.097 -12.183 1.00 94.62 180 GLU A N 1
ATOM 1481 C CA . GLU A 1 180 ? 25.041 -3.524 -11.604 1.00 94.62 180 GLU A CA 1
ATOM 1482 C C . GLU A 1 180 ? 25.004 -3.647 -10.073 1.00 94.62 180 GLU A C 1
ATOM 1484 O O . GLU A 1 180 ? 24.061 -3.198 -9.409 1.00 94.62 180 GLU A O 1
ATOM 1489 N N . LYS A 1 181 ? 26.044 -4.262 -9.500 1.00 91.88 181 LYS A N 1
ATOM 1490 C CA . LYS A 1 181 ? 26.230 -4.423 -8.052 1.00 91.88 181 LYS A CA 1
ATOM 1491 C C . LYS A 1 181 ? 27.713 -4.271 -7.714 1.00 91.88 181 LYS A C 1
ATOM 1493 O O . LYS A 1 181 ? 28.545 -4.981 -8.265 1.00 91.88 181 LYS A O 1
ATOM 1498 N N . ASN A 1 182 ? 28.039 -3.351 -6.803 1.00 86.88 182 ASN A N 1
ATOM 1499 C CA . ASN A 1 182 ? 29.417 -3.049 -6.380 1.00 86.88 182 ASN A CA 1
ATOM 1500 C C . ASN A 1 182 ? 30.372 -2.709 -7.547 1.00 86.88 182 ASN A C 1
ATOM 1502 O O . ASN A 1 182 ? 31.524 -3.125 -7.539 1.00 86.88 182 ASN A O 1
ATOM 1506 N N . GLY A 1 183 ? 29.885 -1.997 -8.571 1.00 86.19 183 GLY A N 1
ATOM 1507 C CA . GLY A 1 183 ? 30.666 -1.633 -9.763 1.00 86.19 183 GLY A CA 1
ATOM 1508 C C . GLY A 1 183 ? 30.784 -2.735 -10.825 1.00 86.19 183 GLY A C 1
ATOM 1509 O O . GLY A 1 183 ? 31.166 -2.444 -11.954 1.00 86.19 183 GLY A O 1
ATOM 1510 N N . ASN A 1 184 ? 30.387 -3.973 -10.514 1.00 90.94 184 ASN A N 1
ATOM 1511 C CA . ASN A 1 184 ? 30.351 -5.065 -11.484 1.00 90.94 184 ASN A CA 1
ATOM 1512 C C . ASN A 1 184 ? 29.003 -5.098 -12.201 1.00 90.94 184 ASN A C 1
ATOM 1514 O O . ASN A 1 184 ? 27.951 -5.064 -11.560 1.00 90.94 184 ASN A O 1
ATOM 1518 N N . THR A 1 185 ? 29.047 -5.197 -13.528 1.00 94.88 185 THR A N 1
ATOM 1519 C CA . THR A 1 185 ? 27.865 -5.288 -14.389 1.00 94.88 185 THR A CA 1
ATOM 1520 C C . THR A 1 185 ? 27.729 -6.708 -14.920 1.00 94.88 185 THR A C 1
ATOM 1522 O O . THR A 1 185 ? 28.593 -7.181 -15.651 1.00 94.88 185 THR A O 1
ATOM 1525 N N . ASN A 1 186 ? 26.624 -7.368 -14.583 1.00 94.56 186 ASN A N 1
ATOM 1526 C CA . ASN A 1 186 ? 26.320 -8.728 -15.010 1.00 94.56 186 ASN A CA 1
ATOM 1527 C C . ASN A 1 186 ? 25.117 -8.721 -15.954 1.00 94.56 186 ASN A C 1
ATOM 1529 O O . ASN A 1 186 ? 24.049 -8.214 -15.593 1.00 94.56 186 ASN A O 1
ATOM 1533 N N . LEU A 1 187 ? 25.272 -9.328 -17.132 1.00 95.81 187 LEU A N 1
ATOM 1534 C CA . LEU A 1 187 ? 24.145 -9.645 -18.008 1.00 95.81 187 LEU A CA 1
ATOM 1535 C C . LEU A 1 187 ? 23.243 -10.652 -17.285 1.00 95.81 187 LEU A C 1
ATOM 1537 O O . LEU A 1 187 ? 23.719 -11.688 -16.830 1.00 95.81 187 LEU A O 1
ATOM 1541 N N . GLN A 1 188 ? 21.969 -10.310 -17.129 1.00 94.50 188 GLN A N 1
ATOM 1542 C CA . GLN A 1 188 ? 20.976 -11.180 -16.503 1.00 94.50 188 GLN A CA 1
ATOM 1543 C C . GLN A 1 188 ? 20.301 -12.062 -17.544 1.00 94.50 188 GLN A C 1
ATOM 1545 O O . GLN A 1 188 ? 20.229 -13.272 -17.367 1.00 94.50 188 GLN A O 1
ATOM 1550 N N . ASP A 1 189 ? 19.830 -11.448 -18.626 1.00 94.06 189 ASP A N 1
ATOM 1551 C CA . ASP A 1 189 ? 19.123 -12.142 -19.693 1.00 94.06 189 ASP A CA 1
ATOM 1552 C C . ASP A 1 189 ? 19.162 -11.321 -20.994 1.00 94.06 189 ASP A C 1
ATOM 1554 O O . ASP A 1 189 ? 19.443 -10.115 -20.989 1.00 94.06 189 ASP A O 1
ATOM 1558 N N . SER A 1 190 ? 18.938 -11.990 -22.123 1.00 94.81 190 SER A N 1
ATOM 1559 C CA . SER A 1 190 ? 18.903 -11.381 -23.447 1.00 94.81 190 SER A CA 1
ATOM 1560 C C . SER A 1 190 ? 17.875 -12.058 -24.344 1.00 94.81 190 SER A C 1
ATOM 1562 O O . SER A 1 190 ? 17.805 -13.282 -24.425 1.00 94.81 190 SER A O 1
ATOM 1564 N N . LYS A 1 191 ? 17.105 -11.250 -25.077 1.00 95.19 191 LYS A N 1
ATOM 1565 C CA . LYS A 1 191 ? 16.049 -11.724 -25.972 1.00 95.19 191 LYS A CA 1
ATOM 1566 C C . LYS A 1 191 ? 16.043 -10.955 -27.288 1.00 95.19 191 LYS A C 1
ATOM 1568 O O . LYS A 1 191 ? 16.289 -9.750 -27.319 1.00 95.19 191 LYS A O 1
ATOM 1573 N N . LEU A 1 192 ? 15.743 -11.664 -28.373 1.00 93.69 192 LEU A N 1
ATOM 1574 C CA . LEU A 1 192 ? 15.522 -11.090 -29.698 1.00 93.69 192 LEU A CA 1
ATOM 1575 C C . LEU A 1 192 ? 14.020 -10.935 -29.958 1.00 93.69 192 LEU A C 1
ATOM 1577 O O . LEU A 1 192 ? 13.239 -11.832 -29.646 1.00 93.69 192 LEU A O 1
ATOM 1581 N N . PHE A 1 193 ? 13.639 -9.806 -30.543 1.00 92.25 193 PHE A N 1
ATOM 1582 C CA . PHE A 1 193 ? 12.282 -9.480 -30.974 1.00 92.25 193 PHE A CA 1
ATOM 1583 C C . PHE A 1 193 ? 12.288 -9.181 -32.472 1.00 92.25 193 PHE A C 1
ATOM 1585 O O . PHE A 1 193 ? 13.237 -8.575 -32.977 1.00 92.25 193 PHE A O 1
ATOM 1592 N N . SER A 1 194 ? 11.243 -9.591 -33.187 1.00 89.56 194 SER A N 1
ATOM 1593 C CA . SER A 1 194 ? 11.078 -9.231 -34.598 1.00 89.56 194 SER A CA 1
ATOM 1594 C C . SER A 1 194 ? 10.804 -7.731 -34.741 1.00 89.56 194 SER A C 1
ATOM 1596 O O . SER A 1 194 ? 10.278 -7.100 -33.825 1.00 89.56 194 SER A O 1
ATOM 1598 N N . SER A 1 195 ? 11.112 -7.145 -35.899 1.00 85.00 195 SER A N 1
ATOM 1599 C CA . SER A 1 195 ? 10.726 -5.760 -36.207 1.00 85.00 195 SER A CA 1
ATOM 1600 C C . SER A 1 195 ? 9.208 -5.551 -36.262 1.00 85.00 195 SER A C 1
ATOM 1602 O O . SER A 1 195 ? 8.730 -4.423 -36.150 1.00 85.00 195 SER A O 1
ATOM 1604 N N . SER A 1 196 ? 8.432 -6.625 -36.429 1.00 80.88 196 SER A N 1
ATOM 1605 C CA . SER A 1 196 ? 6.969 -6.592 -36.401 1.00 80.88 196 SER A CA 1
ATOM 1606 C C . SER A 1 196 ? 6.394 -6.388 -35.004 1.00 80.88 196 SER A C 1
ATOM 1608 O O . SER A 1 196 ? 5.320 -5.794 -34.905 1.00 80.88 196 SER A O 1
ATOM 1610 N N . ASP A 1 197 ? 7.098 -6.840 -33.969 1.00 82.62 197 ASP A N 1
ATOM 1611 C CA . ASP A 1 197 ? 6.527 -7.078 -32.646 1.00 82.62 197 ASP A CA 1
ATOM 1612 C C . ASP A 1 197 ? 6.662 -5.852 -31.741 1.00 82.62 197 ASP A C 1
ATOM 1614 O O . ASP A 1 197 ? 7.669 -5.140 -31.775 1.00 82.62 197 ASP A O 1
ATOM 1618 N N . ASP A 1 198 ? 5.668 -5.641 -30.879 1.00 82.50 198 ASP A N 1
ATOM 1619 C CA . ASP A 1 198 ? 5.786 -4.672 -29.795 1.00 82.50 198 ASP A CA 1
ATOM 1620 C C . ASP A 1 198 ? 6.794 -5.186 -28.764 1.00 82.50 198 ASP A C 1
ATOM 1622 O O . ASP A 1 198 ? 6.692 -6.309 -28.256 1.00 82.50 198 ASP A O 1
ATOM 1626 N N . ILE A 1 199 ? 7.779 -4.353 -28.430 1.00 88.06 199 ILE A N 1
ATOM 1627 C CA . ILE A 1 199 ? 8.802 -4.732 -27.460 1.00 88.06 199 ILE A CA 1
ATOM 1628 C C . ILE A 1 199 ? 8.200 -4.622 -26.064 1.00 88.06 199 ILE A C 1
ATOM 1630 O O . ILE A 1 199 ? 8.096 -3.537 -25.495 1.00 88.06 199 ILE A O 1
ATOM 1634 N N . HIS A 1 200 ? 7.834 -5.773 -25.511 1.00 90.88 200 HIS A N 1
ATOM 1635 C CA . HIS A 1 200 ? 7.432 -5.945 -24.121 1.00 90.88 200 HIS A CA 1
ATOM 1636 C C . HIS A 1 200 ? 8.327 -7.019 -23.504 1.00 90.88 200 HIS A C 1
ATOM 1638 O O . HIS A 1 200 ? 8.224 -8.204 -23.830 1.00 90.88 200 HIS A O 1
ATOM 1644 N N . TYR A 1 201 ? 9.240 -6.596 -22.633 1.00 93.44 201 TYR A N 1
ATOM 1645 C CA . TYR A 1 201 ? 10.220 -7.476 -22.003 1.00 93.44 201 TYR A CA 1
ATOM 1646 C C . TYR A 1 201 ? 10.093 -7.407 -20.480 1.00 93.44 201 TYR A C 1
ATOM 1648 O O . TYR A 1 201 ? 10.217 -6.333 -19.895 1.00 93.44 201 TYR A O 1
ATOM 1656 N N . GLU A 1 202 ? 9.847 -8.550 -19.839 1.00 94.06 202 GLU A N 1
ATOM 1657 C CA . GLU A 1 202 ? 9.674 -8.649 -18.387 1.00 94.06 202 GLU A CA 1
ATOM 1658 C C . GLU A 1 202 ? 10.923 -9.250 -17.740 1.00 94.06 202 GLU A C 1
ATOM 1660 O O . GLU A 1 202 ? 11.373 -10.326 -18.129 1.00 94.06 202 GLU A O 1
ATOM 1665 N N . LEU A 1 203 ? 11.456 -8.570 -16.725 1.00 94.06 203 LEU A N 1
ATOM 1666 C CA . LEU A 1 203 ? 12.564 -9.039 -15.904 1.00 94.06 203 LEU A CA 1
ATOM 1667 C C . LEU A 1 203 ? 12.099 -9.235 -14.463 1.00 94.06 203 LEU A C 1
ATOM 1669 O O . LEU A 1 203 ? 11.770 -8.268 -13.772 1.00 94.06 203 LEU A O 1
ATOM 1673 N N . PHE A 1 204 ? 12.153 -10.474 -13.984 1.00 92.56 204 PHE A N 1
ATOM 1674 C CA . PHE A 1 204 ? 11.938 -10.781 -12.573 1.00 92.56 204 PHE A CA 1
ATOM 1675 C C . PHE A 1 204 ? 13.224 -10.522 -11.789 1.00 92.56 204 PHE A C 1
ATOM 1677 O O . PHE A 1 204 ? 14.225 -11.215 -11.952 1.00 92.56 204 PHE A O 1
ATOM 1684 N N . THR A 1 205 ? 13.208 -9.502 -10.935 1.00 88.44 205 THR A N 1
ATOM 1685 C CA . THR A 1 205 ? 14.358 -9.124 -10.100 1.00 88.44 205 THR A CA 1
ATOM 1686 C C . THR A 1 205 ? 14.340 -9.834 -8.750 1.00 88.44 205 THR A C 1
ATOM 1688 O O . THR A 1 205 ? 15.344 -9.825 -8.042 1.00 88.44 205 THR A O 1
ATOM 1691 N N . TYR A 1 206 ? 13.189 -10.397 -8.358 1.00 85.38 206 TYR A N 1
ATOM 1692 C CA . TYR A 1 206 ? 12.952 -11.010 -7.046 1.00 85.38 206 TYR A CA 1
ATOM 1693 C C . TYR A 1 206 ? 13.350 -10.105 -5.864 1.00 85.38 206 TYR A C 1
ATOM 1695 O O . TYR A 1 206 ? 13.734 -10.587 -4.800 1.00 85.38 206 TYR A O 1
ATOM 1703 N N . ASN A 1 207 ? 13.259 -8.779 -6.044 1.00 82.81 207 ASN A N 1
ATOM 1704 C CA . ASN A 1 207 ? 13.726 -7.766 -5.089 1.00 82.81 207 ASN A CA 1
ATOM 1705 C C . ASN A 1 207 ? 15.221 -7.880 -4.723 1.00 82.81 207 ASN A C 1
ATOM 1707 O O . ASN A 1 207 ? 15.644 -7.400 -3.667 1.00 82.81 207 ASN A O 1
ATOM 1711 N N . ASP A 1 208 ? 16.037 -8.507 -5.571 1.00 88.00 208 ASP A N 1
ATOM 1712 C CA . ASP A 1 208 ? 17.470 -8.610 -5.339 1.00 88.00 208 ASP A CA 1
ATOM 1713 C C . ASP A 1 208 ? 18.133 -7.241 -5.535 1.00 88.00 208 ASP A C 1
ATOM 1715 O O . ASP A 1 208 ? 17.948 -6.558 -6.545 1.00 88.00 208 ASP A O 1
ATOM 1719 N N . VAL A 1 209 ? 18.923 -6.844 -4.541 1.00 90.62 209 VAL A N 1
ATOM 1720 C CA . VAL A 1 209 ? 19.512 -5.512 -4.428 1.00 90.62 209 VAL A CA 1
ATOM 1721 C C . VAL A 1 209 ? 20.509 -5.264 -5.559 1.00 90.62 209 VAL A C 1
ATOM 1723 O O . VAL A 1 209 ? 21.425 -6.062 -5.798 1.00 90.62 209 VAL A O 1
ATOM 1726 N N . GLY A 1 210 ? 20.361 -4.119 -6.222 1.00 92.50 210 GLY A N 1
ATOM 1727 C CA . GLY A 1 210 ? 21.228 -3.687 -7.314 1.00 92.50 210 GLY A CA 1
ATOM 1728 C C . GLY A 1 210 ? 20.607 -2.575 -8.153 1.00 92.50 210 GLY A C 1
ATOM 1729 O O . GLY A 1 210 ? 19.480 -2.145 -7.907 1.00 92.50 210 GLY A O 1
ATOM 1730 N N . LYS A 1 211 ? 21.357 -2.107 -9.151 1.00 94.56 211 LYS A N 1
ATOM 1731 C CA . LYS A 1 211 ? 20.858 -1.186 -10.175 1.00 94.56 211 LYS A CA 1
ATOM 1732 C C . LYS A 1 211 ? 20.592 -1.969 -11.456 1.00 94.56 211 LYS A C 1
ATOM 1734 O O . LYS A 1 211 ? 21.504 -2.606 -11.972 1.00 94.56 211 LYS A O 1
ATOM 1739 N N . TYR A 1 212 ? 19.371 -1.923 -11.962 1.00 96.06 212 TYR A N 1
ATOM 1740 C CA . TYR A 1 212 ? 18.955 -2.642 -13.162 1.00 96.06 212 TYR A CA 1
ATOM 1741 C C . TYR A 1 212 ? 18.752 -1.669 -14.311 1.00 96.06 212 TYR A C 1
ATOM 1743 O O . TYR A 1 212 ? 18.222 -0.579 -14.115 1.00 96.06 212 TYR A O 1
ATOM 1751 N N . TYR A 1 213 ? 19.165 -2.045 -15.510 1.00 95.94 213 TYR A N 1
ATOM 1752 C CA . TYR A 1 213 ? 18.877 -1.277 -16.715 1.00 95.94 213 TYR A CA 1
ATOM 1753 C C . TYR A 1 213 ? 18.812 -2.206 -17.916 1.00 95.94 213 TYR A C 1
ATOM 1755 O O . TYR A 1 213 ? 19.350 -3.314 -17.899 1.00 95.94 213 TYR A O 1
ATOM 1763 N N . PHE A 1 214 ? 18.162 -1.735 -18.966 1.00 96.94 214 PHE A N 1
ATOM 1764 C CA . PHE A 1 214 ? 18.025 -2.458 -20.211 1.00 96.94 214 PHE A CA 1
ATOM 1765 C C . PHE A 1 214 ? 18.814 -1.753 -21.290 1.00 96.94 214 PHE A C 1
ATOM 1767 O O . PHE A 1 214 ? 18.909 -0.527 -21.312 1.00 96.94 214 PHE A O 1
ATOM 1774 N N . THR A 1 215 ? 19.372 -2.539 -22.195 1.00 95.56 215 THR A N 1
ATOM 1775 C CA . THR A 1 215 ? 19.932 -2.045 -23.441 1.00 95.56 215 THR A CA 1
ATOM 1776 C C . THR A 1 215 ? 19.158 -2.645 -24.600 1.00 95.56 215 THR A C 1
ATOM 1778 O O . THR A 1 215 ? 18.994 -3.860 -24.671 1.00 95.56 215 THR A O 1
ATOM 1781 N N . VAL A 1 216 ? 18.692 -1.797 -25.510 1.00 94.50 216 VAL A N 1
ATOM 1782 C CA . VAL A 1 216 ? 18.033 -2.209 -26.746 1.00 94.50 216 VAL A CA 1
ATOM 1783 C C . VAL A 1 216 ? 18.942 -1.868 -27.913 1.00 94.50 216 VAL A C 1
ATOM 1785 O O . VAL A 1 216 ? 19.257 -0.702 -28.150 1.00 94.50 216 VAL A O 1
ATOM 1788 N N . SER A 1 217 ? 19.371 -2.897 -28.633 1.00 93.25 217 SER A N 1
ATOM 1789 C CA . SER A 1 217 ? 20.138 -2.770 -29.868 1.00 93.25 217 SER A CA 1
ATOM 1790 C C . SER A 1 217 ? 19.229 -3.062 -31.052 1.00 93.25 217 SER A C 1
ATOM 1792 O O . SER A 1 217 ? 18.607 -4.120 -31.120 1.00 93.25 217 SER A O 1
ATOM 1794 N N . VAL A 1 218 ? 19.146 -2.132 -31.991 1.00 91.56 218 VAL A N 1
ATOM 1795 C CA . VAL A 1 218 ? 18.400 -2.314 -33.236 1.00 91.56 218 VAL A CA 1
ATOM 1796 C C . VAL A 1 218 ? 19.325 -2.965 -34.248 1.00 91.56 218 VAL A C 1
ATOM 1798 O O . VAL A 1 218 ? 20.429 -2.472 -34.488 1.00 91.56 218 VAL A O 1
ATOM 1801 N N . LEU A 1 219 ? 18.876 -4.071 -34.824 1.00 91.94 219 LEU A N 1
ATOM 1802 C CA . LEU A 1 219 ? 19.631 -4.853 -35.787 1.00 91.94 219 LEU A CA 1
ATOM 1803 C C . LEU A 1 219 ? 19.072 -4.633 -37.191 1.00 91.94 219 LEU A C 1
ATOM 1805 O O . LEU A 1 219 ? 17.862 -4.481 -37.379 1.00 91.94 219 LEU A O 1
ATOM 1809 N N . GLY A 1 220 ? 19.960 -4.621 -38.176 1.00 88.00 220 GLY A N 1
ATOM 1810 C CA . GLY A 1 220 ? 19.596 -4.454 -39.576 1.00 88.00 220 GLY A CA 1
ATOM 1811 C C . GLY A 1 220 ? 20.727 -4.873 -40.502 1.00 88.00 220 GLY A C 1
ATOM 1812 O O . GLY A 1 220 ? 21.905 -4.777 -40.157 1.00 88.00 220 GLY A O 1
ATOM 1813 N N . ASN A 1 221 ? 20.361 -5.320 -41.702 1.00 83.12 221 ASN A N 1
ATOM 1814 C CA . ASN A 1 221 ? 21.316 -5.830 -42.691 1.00 83.12 221 ASN A CA 1
ATOM 1815 C C . ASN A 1 221 ? 22.229 -4.729 -43.254 1.00 83.12 221 ASN A C 1
ATOM 1817 O O . ASN A 1 221 ? 23.341 -5.010 -43.686 1.00 83.12 221 ASN A O 1
ATOM 1821 N N . ASN A 1 222 ? 21.774 -3.474 -43.211 1.00 80.50 222 ASN A N 1
ATOM 1822 C CA . ASN A 1 222 ? 22.494 -2.313 -43.740 1.00 80.50 222 ASN A CA 1
ATOM 1823 C C . ASN A 1 222 ? 23.345 -1.596 -42.677 1.00 80.50 222 ASN A C 1
ATOM 1825 O O . ASN A 1 222 ? 23.766 -0.462 -42.892 1.00 80.50 222 ASN A O 1
ATOM 1829 N N . CYS A 1 223 ? 23.566 -2.221 -41.518 1.00 81.44 223 CYS A N 1
ATOM 1830 C CA . CYS A 1 223 ? 24.194 -1.580 -40.368 1.00 81.44 223 CYS A CA 1
ATOM 1831 C C . CYS A 1 223 ? 25.601 -2.119 -40.106 1.00 81.44 223 CYS A C 1
ATOM 1833 O O . CYS A 1 223 ? 25.866 -3.317 -40.232 1.00 81.44 223 CYS A O 1
ATOM 1835 N N . THR A 1 224 ? 26.511 -1.230 -39.707 1.00 76.38 224 THR A N 1
ATOM 1836 C CA . THR A 1 224 ? 27.892 -1.584 -39.367 1.00 76.38 224 THR A CA 1
ATOM 1837 C C . THR A 1 224 ? 27.893 -2.579 -38.207 1.00 76.38 224 THR A C 1
ATOM 1839 O O . THR A 1 224 ? 27.281 -2.338 -37.171 1.00 76.38 224 THR A O 1
ATOM 1842 N N . ASN A 1 225 ? 28.558 -3.724 -38.374 1.00 79.50 225 ASN A N 1
ATOM 1843 C CA . ASN A 1 225 ? 28.560 -4.818 -37.393 1.00 79.50 225 ASN A CA 1
ATOM 1844 C C . ASN A 1 225 ? 27.155 -5.332 -37.020 1.00 79.50 225 ASN A C 1
ATOM 1846 O O . ASN A 1 225 ? 26.959 -5.792 -35.896 1.00 79.50 225 ASN A O 1
ATOM 1850 N N . SER A 1 226 ? 26.178 -5.259 -37.935 1.00 78.75 226 SER A N 1
ATOM 1851 C CA . SER A 1 226 ? 24.773 -5.676 -37.749 1.00 78.75 226 SER A CA 1
ATOM 1852 C C . SER A 1 226 ? 23.971 -4.904 -36.692 1.00 78.75 226 SER A C 1
ATOM 1854 O O . SER A 1 226 ? 22.805 -5.222 -36.471 1.00 78.75 226 SER A O 1
ATOM 1856 N N . VAL A 1 227 ? 24.549 -3.865 -36.075 1.00 84.75 227 VAL A N 1
ATOM 1857 C CA . VAL A 1 227 ? 23.897 -3.022 -35.061 1.00 84.75 227 VAL A CA 1
ATOM 1858 C C . VAL A 1 227 ? 23.773 -1.603 -35.600 1.00 84.75 227 VAL A C 1
ATOM 1860 O O . VAL A 1 227 ? 24.769 -0.929 -35.839 1.00 84.75 227 VAL A O 1
ATOM 1863 N N . CYS A 1 228 ? 22.543 -1.140 -35.793 1.00 85.25 228 CYS A N 1
ATOM 1864 C CA . CYS A 1 228 ? 22.259 0.200 -36.308 1.00 85.25 228 CYS A CA 1
ATOM 1865 C C . CYS A 1 228 ? 22.371 1.254 -35.210 1.00 85.25 228 CYS A C 1
ATOM 1867 O O . CYS A 1 228 ? 22.892 2.343 -35.418 1.00 85.25 228 CYS A O 1
ATOM 1869 N N . MET A 1 229 ? 21.842 0.923 -34.035 1.00 87.19 229 MET A N 1
ATOM 1870 C CA . MET A 1 229 ? 21.743 1.838 -32.908 1.00 87.19 229 MET A CA 1
ATOM 1871 C C . MET A 1 229 ? 21.595 1.043 -31.614 1.00 87.19 229 MET A C 1
ATOM 1873 O O . MET A 1 229 ? 21.050 -0.063 -31.614 1.00 87.19 229 MET A O 1
ATOM 1877 N N . LYS A 1 230 ? 22.083 1.608 -30.511 1.00 90.12 230 LYS A N 1
ATOM 1878 C CA . LYS A 1 230 ? 22.078 0.978 -29.190 1.00 90.12 230 LYS A CA 1
ATOM 1879 C C . LYS A 1 230 ? 21.669 2.004 -28.146 1.00 90.12 230 LYS A C 1
ATOM 1881 O O . LYS A 1 230 ? 22.368 2.999 -27.992 1.00 90.12 230 LYS A O 1
ATOM 1886 N N . MET A 1 231 ? 20.562 1.767 -27.441 1.00 90.31 231 MET A N 1
ATOM 1887 C CA . MET A 1 231 ? 20.091 2.648 -26.364 1.00 90.31 231 MET A CA 1
ATOM 1888 C C . MET A 1 231 ? 20.060 1.935 -25.039 1.00 90.31 231 MET A C 1
ATOM 1890 O O . MET A 1 231 ? 19.649 0.780 -24.977 1.00 90.31 231 MET A O 1
ATOM 1894 N N . SER A 1 232 ? 20.393 2.664 -23.983 1.00 92.62 232 SER A N 1
ATOM 1895 C CA . SER A 1 232 ? 20.248 2.191 -22.616 1.00 92.62 232 SER A CA 1
ATOM 1896 C C . SER A 1 232 ? 19.167 2.985 -21.903 1.00 92.62 232 SER A C 1
ATOM 1898 O O . SER A 1 232 ? 19.072 4.200 -22.056 1.00 92.62 232 SER A O 1
ATOM 1900 N N . THR A 1 233 ? 18.365 2.302 -21.099 1.00 93.94 233 THR A N 1
ATOM 1901 C CA . THR A 1 233 ? 17.402 2.953 -20.213 1.00 93.94 233 THR A CA 1
ATOM 1902 C C . THR A 1 233 ? 18.090 3.552 -18.985 1.00 93.94 233 THR A C 1
ATOM 1904 O O . THR A 1 233 ? 19.175 3.098 -18.599 1.00 93.94 233 THR A O 1
ATOM 1907 N N . PRO A 1 234 ? 17.427 4.479 -18.274 1.00 93.06 234 PRO A N 1
ATOM 1908 C CA . PRO A 1 234 ? 17.845 4.869 -16.934 1.00 93.06 234 PRO A CA 1
ATOM 1909 C C . PRO A 1 234 ? 17.949 3.667 -15.986 1.00 93.06 234 PRO A C 1
ATOM 1911 O O . PRO A 1 234 ? 17.209 2.688 -16.100 1.00 93.06 234 PRO A O 1
ATOM 1914 N N . LYS A 1 235 ? 18.871 3.749 -15.020 1.00 93.38 235 LYS A N 1
ATOM 1915 C CA . LYS A 1 235 ? 19.141 2.666 -14.061 1.00 93.38 235 LYS A CA 1
ATOM 1916 C C . LYS A 1 235 ? 18.117 2.640 -12.930 1.00 93.38 235 LYS A C 1
ATOM 1918 O O . LYS A 1 235 ? 18.127 3.536 -12.094 1.00 93.38 235 LYS A O 1
ATOM 1923 N N . VAL A 1 236 ? 17.288 1.615 -12.811 1.00 92.38 236 VAL A N 1
ATOM 1924 C CA . VAL A 1 236 ? 16.361 1.430 -11.684 1.00 92.38 236 VAL A CA 1
ATOM 1925 C C . VAL A 1 236 ? 17.111 0.886 -10.471 1.00 92.38 236 VAL A C 1
ATOM 1927 O O . VAL A 1 236 ? 17.700 -0.190 -10.527 1.00 92.38 236 VAL A O 1
ATOM 1930 N N . SER A 1 237 ? 17.100 1.624 -9.362 1.00 91.25 237 SER A N 1
ATOM 1931 C CA . SER A 1 237 ? 17.760 1.200 -8.122 1.00 91.25 237 SER A CA 1
ATOM 1932 C C . SER A 1 237 ? 16.783 0.408 -7.262 1.00 91.25 237 SER A C 1
ATOM 1934 O O . SER A 1 237 ? 15.836 0.976 -6.722 1.00 91.25 237 SER A O 1
ATOM 1936 N N . ILE A 1 238 ? 17.036 -0.887 -7.088 1.00 89.62 238 ILE A N 1
ATOM 1937 C CA . ILE A 1 238 ? 16.283 -1.728 -6.158 1.00 89.62 238 ILE A CA 1
ATOM 1938 C C . ILE A 1 238 ? 17.038 -1.749 -4.834 1.00 89.62 238 ILE A C 1
ATOM 1940 O O . ILE A 1 238 ? 18.070 -2.407 -4.682 1.00 89.62 238 ILE A O 1
ATOM 1944 N N . GLY A 1 239 ? 16.527 -0.971 -3.882 1.00 82.94 239 GLY A N 1
ATOM 1945 C CA . GLY A 1 239 ? 16.972 -1.002 -2.496 1.00 82.94 239 GLY A CA 1
ATOM 1946 C C . GLY A 1 239 ? 16.394 -2.202 -1.754 1.00 82.94 239 GLY A C 1
ATOM 1947 O O . GLY A 1 239 ? 15.369 -2.768 -2.136 1.00 82.94 239 GLY A O 1
ATOM 1948 N N . ARG A 1 240 ? 17.029 -2.576 -0.643 1.00 70.44 240 ARG A N 1
ATOM 1949 C CA . ARG A 1 240 ? 16.477 -3.579 0.267 1.00 70.44 240 ARG A CA 1
ATOM 1950 C C . ARG A 1 240 ? 15.179 -3.006 0.846 1.00 70.44 240 ARG A C 1
ATOM 1952 O O . ARG A 1 240 ? 15.244 -2.127 1.702 1.00 70.44 240 ARG A O 1
ATOM 1959 N N . LYS A 1 241 ? 14.008 -3.473 0.391 1.00 62.09 241 LYS A N 1
ATOM 1960 C CA . LYS A 1 241 ? 12.748 -3.239 1.115 1.00 62.09 241 LYS A CA 1
ATOM 1961 C C . LYS A 1 241 ? 12.955 -3.862 2.491 1.00 62.09 241 LYS A C 1
ATOM 1963 O O . LYS A 1 241 ? 13.044 -5.083 2.605 1.00 62.09 241 LYS A O 1
ATOM 1968 N N . GLY A 1 242 ? 13.196 -3.019 3.495 1.00 53.34 242 GLY A N 1
ATOM 1969 C CA . GLY A 1 242 ? 13.590 -3.454 4.828 1.00 53.34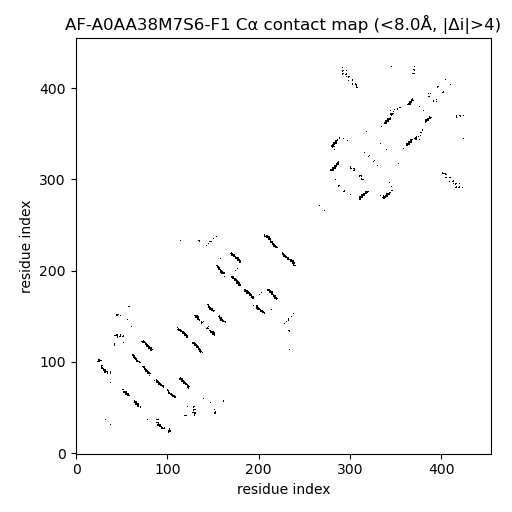 242 GLY A CA 1
ATOM 1970 C C . GLY A 1 242 ? 12.616 -4.509 5.320 1.00 53.34 242 GLY A C 1
ATOM 1971 O O . GLY A 1 242 ? 11.428 -4.228 5.391 1.00 53.34 242 GLY A O 1
ATOM 1972 N N . THR A 1 243 ? 13.121 -5.729 5.517 1.00 55.66 243 THR A N 1
ATOM 1973 C CA . THR A 1 243 ? 12.855 -6.626 6.649 1.00 55.66 243 THR A CA 1
ATOM 1974 C C . THR A 1 243 ? 11.465 -6.585 7.302 1.00 55.66 243 THR A C 1
ATOM 1976 O O . THR A 1 243 ? 11.378 -6.918 8.468 1.00 55.66 243 THR A O 1
ATOM 1979 N N . ARG A 1 244 ? 10.355 -6.257 6.624 1.00 58.75 244 ARG A N 1
ATOM 1980 C CA . ARG A 1 244 ? 9.015 -6.229 7.249 1.00 58.75 244 ARG A CA 1
ATOM 1981 C C . ARG A 1 244 ? 8.671 -7.594 7.835 1.00 58.75 244 ARG A C 1
ATOM 1983 O O . ARG A 1 244 ? 8.185 -7.682 8.953 1.00 58.75 244 ARG A O 1
ATOM 1990 N N . VAL A 1 245 ? 9.049 -8.653 7.121 1.00 64.38 245 VAL A N 1
ATOM 1991 C CA . VAL A 1 245 ? 8.934 -10.036 7.594 1.00 64.38 245 VAL A CA 1
ATOM 1992 C C . VAL A 1 245 ? 9.843 -10.295 8.797 1.00 64.38 245 VAL A C 1
ATOM 1994 O O . VAL A 1 245 ? 9.402 -10.878 9.775 1.00 64.38 245 VAL A O 1
ATOM 1997 N N . VAL A 1 246 ? 11.091 -9.822 8.779 1.00 70.69 246 VAL A N 1
ATOM 1998 C CA . VAL A 1 246 ? 12.030 -10.034 9.896 1.00 70.69 246 VAL A CA 1
ATOM 1999 C C . VAL A 1 246 ? 11.627 -9.219 11.127 1.00 70.69 246 VAL A C 1
ATOM 2001 O O . VAL A 1 246 ? 11.703 -9.737 12.228 1.00 70.69 246 VAL A O 1
ATOM 2004 N N . ILE A 1 247 ? 11.132 -7.992 10.966 1.00 73.75 247 ILE A N 1
ATOM 2005 C CA . ILE A 1 247 ? 10.570 -7.172 12.047 1.00 73.75 247 ILE A CA 1
ATOM 2006 C C . ILE A 1 247 ? 9.315 -7.849 12.607 1.00 73.75 247 ILE A C 1
ATOM 2008 O O . ILE A 1 247 ? 9.143 -7.874 13.819 1.00 73.75 247 ILE A O 1
ATOM 2012 N N . GLY A 1 248 ? 8.487 -8.460 11.754 1.00 76.56 248 GLY A N 1
ATOM 2013 C CA . GLY A 1 248 ? 7.352 -9.279 12.180 1.00 76.56 248 GLY A CA 1
ATOM 2014 C C . GLY A 1 248 ? 7.775 -10.511 12.983 1.00 76.56 248 GLY A C 1
ATOM 2015 O O . GLY A 1 248 ? 7.230 -10.747 14.053 1.00 76.56 248 GLY A O 1
ATOM 2016 N N . ILE A 1 249 ? 8.783 -11.258 12.520 1.00 83.75 249 ILE A N 1
ATOM 2017 C CA . ILE A 1 249 ? 9.308 -12.445 13.217 1.00 83.75 249 ILE A CA 1
ATOM 2018 C C . ILE A 1 249 ? 9.952 -12.051 14.548 1.00 83.75 249 ILE A C 1
ATOM 2020 O O . ILE A 1 249 ? 9.647 -12.648 15.576 1.00 83.75 249 ILE A O 1
ATOM 2024 N N . VAL A 1 250 ? 10.807 -11.026 14.547 1.00 83.69 250 VAL A N 1
ATOM 2025 C CA . VAL A 1 250 ? 11.466 -10.521 15.756 1.00 83.69 250 VAL A CA 1
ATOM 2026 C C . VAL A 1 250 ? 10.415 -9.975 16.726 1.00 83.69 250 VAL A C 1
ATOM 2028 O O . VAL A 1 250 ? 10.395 -10.373 17.886 1.00 83.69 250 VAL A O 1
ATOM 2031 N N . GLY A 1 251 ? 9.471 -9.159 16.255 1.00 85.31 251 GLY A N 1
ATOM 2032 C CA . GLY A 1 251 ? 8.368 -8.639 17.062 1.00 85.31 251 GLY A CA 1
ATOM 2033 C C . GLY A 1 251 ? 7.518 -9.751 17.674 1.00 85.31 251 GLY A C 1
ATOM 2034 O O . GLY A 1 251 ? 7.316 -9.763 18.884 1.00 85.31 251 GLY A O 1
ATOM 2035 N N . ALA A 1 252 ? 7.100 -10.737 16.880 1.00 88.88 252 ALA A N 1
ATOM 2036 C CA . ALA A 1 252 ? 6.355 -11.892 17.370 1.00 88.88 252 ALA A CA 1
ATOM 2037 C C . ALA A 1 252 ? 7.166 -12.699 18.397 1.00 88.88 252 ALA A C 1
ATOM 2039 O O . ALA A 1 252 ? 6.618 -13.089 19.424 1.00 88.88 252 ALA A O 1
ATOM 2040 N N . SER A 1 253 ? 8.474 -12.880 18.176 1.00 91.38 253 SER A N 1
ATOM 2041 C CA . SER A 1 253 ? 9.354 -13.611 19.096 1.00 91.38 253 SER A CA 1
ATOM 2042 C C . SER A 1 253 ? 9.524 -12.944 20.463 1.00 91.38 253 SER A C 1
ATOM 2044 O O . SER A 1 253 ? 9.839 -13.641 21.418 1.00 91.38 253 SER A O 1
ATOM 2046 N N . PHE A 1 254 ? 9.279 -11.635 20.586 1.00 91.06 254 PHE A N 1
ATOM 2047 C CA . PHE A 1 254 ? 9.284 -10.933 21.874 1.00 91.06 254 PHE A CA 1
ATOM 2048 C C . PHE A 1 254 ? 7.878 -10.758 22.454 1.00 91.06 254 PHE A C 1
ATOM 2050 O O . PHE A 1 254 ? 7.680 -10.962 23.650 1.00 91.06 254 PHE A O 1
ATOM 2057 N N . ILE A 1 255 ? 6.889 -10.425 21.621 1.00 91.25 255 ILE A N 1
ATOM 2058 C CA . ILE A 1 255 ? 5.515 -10.149 22.058 1.00 91.25 255 ILE A CA 1
ATOM 2059 C C . ILE A 1 255 ? 4.835 -11.419 22.580 1.00 91.25 255 ILE A C 1
ATOM 2061 O O . ILE A 1 255 ? 4.213 -11.368 23.637 1.00 91.25 255 ILE A O 1
ATOM 2065 N N . LEU A 1 256 ? 4.976 -12.562 21.894 1.00 91.69 256 LEU A N 1
ATOM 2066 C CA . LEU A 1 256 ? 4.364 -13.822 22.338 1.00 91.69 256 LEU A CA 1
ATOM 2067 C C . LEU A 1 256 ? 4.888 -14.255 23.719 1.00 91.69 256 LEU A C 1
ATOM 2069 O O . LEU A 1 256 ? 4.063 -14.437 24.616 1.00 91.69 256 LEU A O 1
ATOM 2073 N N . PRO A 1 257 ? 6.213 -14.353 23.962 1.00 92.44 257 PRO A N 1
ATOM 2074 C CA . PRO A 1 257 ? 6.721 -14.665 25.295 1.00 92.44 257 PRO A CA 1
ATOM 2075 C C . PRO A 1 257 ? 6.357 -13.616 26.339 1.00 92.44 257 PRO A C 1
ATOM 2077 O O . PRO A 1 257 ? 6.093 -13.980 27.477 1.00 92.44 257 PRO A O 1
ATOM 2080 N N . PHE A 1 258 ? 6.307 -12.333 25.974 1.00 93.31 258 PHE A N 1
ATOM 2081 C CA . PHE A 1 258 ? 5.937 -11.270 26.906 1.00 93.31 258 PHE A CA 1
ATOM 2082 C C . PHE A 1 258 ? 4.473 -11.373 27.351 1.00 93.31 258 PHE A C 1
ATOM 2084 O O . PHE A 1 258 ? 4.191 -11.294 28.545 1.00 93.31 258 PHE A O 1
ATOM 2091 N N . ILE A 1 259 ? 3.544 -11.625 26.422 1.00 92.56 259 ILE A N 1
ATOM 2092 C CA . ILE A 1 259 ? 2.131 -11.867 26.743 1.00 92.56 259 ILE A CA 1
ATOM 2093 C C . ILE A 1 259 ? 1.997 -13.126 27.602 1.00 92.56 259 ILE A C 1
ATOM 2095 O O . ILE A 1 259 ? 1.337 -13.081 28.637 1.00 92.56 259 ILE A O 1
ATOM 2099 N N . LEU A 1 260 ? 2.661 -14.225 27.231 1.00 92.81 260 LEU A N 1
ATOM 2100 C CA . LEU A 1 260 ? 2.651 -15.461 28.019 1.00 92.81 260 LEU A CA 1
ATOM 2101 C C . LEU A 1 260 ? 3.248 -15.263 29.416 1.00 92.81 260 LEU A C 1
ATOM 2103 O O . LEU A 1 260 ? 2.751 -15.836 30.379 1.00 92.81 260 LEU A O 1
ATOM 2107 N N . PHE A 1 261 ? 4.277 -14.428 29.548 1.00 93.12 261 PHE A N 1
ATOM 2108 C CA . PHE A 1 261 ? 4.885 -14.084 30.829 1.00 93.12 261 PHE A CA 1
ATOM 2109 C C . PHE A 1 261 ? 3.946 -13.246 31.701 1.00 93.12 261 PHE A C 1
ATOM 2111 O O . PHE A 1 261 ? 3.820 -13.514 32.896 1.00 93.12 261 PHE A O 1
ATOM 2118 N N . ILE A 1 262 ? 3.235 -12.278 31.112 1.00 91.44 262 ILE A N 1
ATOM 2119 C CA . ILE A 1 262 ? 2.179 -11.532 31.806 1.00 91.44 262 ILE A CA 1
ATOM 2120 C C . ILE A 1 262 ? 1.076 -12.487 32.260 1.00 91.44 262 ILE A C 1
ATOM 2122 O O . ILE A 1 262 ? 0.724 -12.468 33.437 1.00 91.44 262 ILE A O 1
ATOM 2126 N N . PHE A 1 263 ? 0.577 -13.351 31.371 1.00 88.88 263 PHE A N 1
ATOM 2127 C CA . PHE A 1 263 ? -0.412 -14.369 31.725 1.00 88.88 263 PHE A CA 1
ATOM 2128 C C . PHE A 1 263 ? 0.094 -15.261 32.855 1.00 88.88 263 PHE A C 1
ATOM 2130 O O . PHE A 1 263 ? -0.621 -15.442 33.829 1.00 88.88 263 PHE A O 1
ATOM 2137 N N . HIS A 1 264 ? 1.342 -15.726 32.795 1.00 89.44 264 HIS A N 1
ATOM 2138 C CA . HIS A 1 264 ? 1.943 -16.551 33.839 1.00 89.44 264 HIS A CA 1
ATOM 2139 C C . HIS A 1 264 ? 1.999 -15.835 35.199 1.00 89.44 264 HIS A C 1
ATOM 2141 O O . HIS A 1 264 ? 1.652 -16.420 36.227 1.00 89.44 264 HIS A O 1
ATOM 2147 N N . ILE A 1 265 ? 2.401 -14.558 35.225 1.00 89.25 265 ILE A N 1
ATOM 2148 C CA . ILE A 1 265 ? 2.392 -13.746 36.451 1.00 89.25 265 ILE A CA 1
ATOM 2149 C C . ILE A 1 265 ? 0.966 -13.560 36.968 1.00 89.25 265 ILE A C 1
ATOM 2151 O O . ILE A 1 265 ? 0.753 -13.673 38.174 1.00 89.25 265 ILE A O 1
ATOM 2155 N N . LEU A 1 266 ? 0.003 -13.282 36.087 1.00 84.25 266 LEU A N 1
ATOM 2156 C CA . LEU A 1 266 ? -1.397 -13.114 36.465 1.00 84.25 266 LEU A CA 1
ATOM 2157 C C . LEU A 1 266 ? -1.970 -14.418 37.027 1.00 84.25 266 LEU A C 1
ATOM 2159 O O . LEU A 1 266 ? -2.493 -14.394 38.131 1.00 84.25 266 LEU A O 1
ATOM 2163 N N . THR A 1 267 ? -1.758 -15.562 36.377 1.00 79.81 267 THR A N 1
ATOM 2164 C CA . THR A 1 267 ? -2.194 -16.876 36.884 1.00 79.81 267 THR A CA 1
ATOM 2165 C C . THR A 1 267 ? -1.497 -17.280 38.181 1.00 79.81 267 THR A C 1
ATOM 2167 O O . THR A 1 267 ? -2.024 -18.072 38.948 1.00 79.81 267 THR A O 1
ATOM 2170 N N . LYS A 1 268 ? -0.291 -16.763 38.453 1.00 78.62 268 LYS A N 1
ATOM 2171 C CA . LYS A 1 268 ? 0.432 -17.048 39.700 1.00 78.62 268 LYS A CA 1
ATOM 2172 C C . LYS A 1 268 ? 0.030 -16.110 40.842 1.00 78.62 268 LYS A C 1
ATOM 2174 O O . LYS A 1 268 ? 0.085 -16.514 41.998 1.00 78.62 268 LYS A O 1
ATOM 2179 N N . LYS A 1 269 ? -0.327 -14.857 40.536 1.00 69.56 269 LYS A N 1
ATOM 2180 C CA . LYS A 1 269 ? -0.862 -13.888 41.511 1.00 69.56 269 LYS A CA 1
ATOM 2181 C C . LYS A 1 269 ? -2.332 -14.141 41.833 1.00 69.56 269 LYS A C 1
ATOM 2183 O O . LYS A 1 269 ? -2.745 -13.881 42.955 1.00 69.56 269 LYS A O 1
ATOM 2188 N N . TYR A 1 270 ? -3.070 -14.657 40.861 1.00 61.53 270 TYR A N 1
ATOM 2189 C CA . TYR A 1 270 ? -4.429 -15.154 40.983 1.00 61.53 270 TYR A CA 1
ATOM 2190 C C . TYR A 1 270 ? -4.380 -16.644 40.658 1.00 61.53 270 TYR A C 1
ATOM 2192 O O . TYR A 1 270 ? -4.786 -17.022 39.557 1.00 61.53 270 TYR A O 1
ATOM 2200 N N . PRO A 1 271 ? -3.799 -17.488 41.540 1.00 54.38 271 PRO A N 1
ATOM 2201 C CA . PRO A 1 271 ? -4.012 -18.918 41.396 1.00 54.38 271 PRO A CA 1
ATOM 2202 C C . PRO A 1 271 ? -5.519 -19.090 41.281 1.00 54.38 271 PRO A C 1
ATOM 2204 O O . PRO A 1 271 ? -6.247 -18.554 42.118 1.00 54.38 271 PRO A O 1
ATOM 2207 N N . GLU A 1 272 ? -5.976 -19.735 40.205 1.00 51.50 272 GLU A N 1
ATOM 2208 C CA . GLU A 1 272 ? -7.334 -20.253 40.163 1.00 51.50 272 GLU A CA 1
ATOM 2209 C C . GLU A 1 272 ? -7.488 -21.027 41.465 1.00 51.50 272 GLU A C 1
ATOM 2211 O O . GLU A 1 272 ? -6.885 -22.088 41.650 1.00 51.50 272 GLU A O 1
ATOM 2216 N N . GLU A 1 273 ? -8.205 -20.429 42.414 1.00 47.19 273 GLU A N 1
ATOM 2217 C CA . GLU A 1 273 ? -8.814 -21.163 43.495 1.00 47.19 273 GLU A CA 1
ATOM 2218 C C . GLU A 1 273 ? -9.625 -22.230 42.788 1.00 47.19 273 GLU A C 1
ATOM 2220 O O . GLU A 1 273 ? -10.666 -21.958 42.197 1.00 47.19 273 GLU A O 1
ATOM 2225 N N . SER A 1 274 ? -9.027 -23.415 42.744 1.00 42.44 274 SER A N 1
ATOM 2226 C CA . SER A 1 274 ? -9.551 -24.672 42.255 1.00 42.44 274 SER A CA 1
ATOM 2227 C C . SER A 1 274 ? -11.065 -24.706 42.363 1.00 42.44 274 SER A C 1
ATOM 2229 O O . SER A 1 274 ? -11.543 -25.060 43.434 1.00 42.44 274 SER A O 1
ATOM 2231 N N . ALA A 1 275 ? -11.792 -24.308 41.311 1.00 46.22 275 ALA A N 1
ATOM 2232 C CA . ALA A 1 275 ? -13.253 -24.278 41.291 1.00 46.22 275 ALA A CA 1
ATOM 2233 C C . ALA A 1 275 ? -13.854 -24.026 42.692 1.00 46.22 275 ALA A C 1
ATOM 2235 O O . ALA A 1 275 ? -14.636 -24.848 43.186 1.00 46.22 275 ALA A O 1
ATOM 2236 N N . SER A 1 276 ? -13.399 -22.973 43.395 1.00 43.91 276 SER A N 1
ATOM 2237 C CA . SER A 1 276 ? -14.043 -22.592 44.647 1.00 43.91 276 SER A CA 1
ATOM 2238 C C . SER A 1 276 ? -15.483 -22.302 44.253 1.00 43.91 276 SER A C 1
ATOM 2240 O O . SER A 1 276 ? -15.714 -21.569 43.292 1.00 43.91 276 SER A O 1
ATOM 2242 N N . LYS A 1 277 ? -16.413 -23.059 44.861 1.00 48.16 277 LYS A N 1
ATOM 2243 C CA . LYS A 1 277 ? -17.861 -23.063 44.593 1.00 48.16 277 LYS A CA 1
ATOM 2244 C C . LYS A 1 277 ? -18.268 -21.752 43.937 1.00 48.16 277 LYS A C 1
ATOM 2246 O O . LYS A 1 277 ? -18.211 -20.733 44.617 1.00 48.16 277 LYS A O 1
ATOM 2251 N N . SER A 1 278 ? -18.616 -21.783 42.646 1.00 51.97 278 SER A N 1
ATOM 2252 C CA . SER A 1 278 ? -19.070 -20.584 41.941 1.00 51.97 278 SER A CA 1
ATOM 2253 C C . SER A 1 278 ? -20.089 -19.890 42.835 1.00 51.97 278 SER A C 1
ATOM 2255 O O . SER A 1 278 ? -21.108 -20.512 43.149 1.00 51.97 278 SER A O 1
ATOM 2257 N N . GLU A 1 279 ? -19.782 -18.682 43.308 1.00 65.75 279 GLU A N 1
ATOM 2258 C CA . GLU A 1 279 ? -20.742 -17.887 44.065 1.00 65.75 279 GLU A CA 1
ATOM 2259 C C . GLU A 1 279 ? -22.017 -17.840 43.237 1.00 65.75 279 GLU A C 1
ATOM 2261 O O . GLU A 1 279 ? -22.014 -17.397 42.084 1.00 65.75 279 GLU A O 1
ATOM 2266 N N . GLU A 1 280 ? -23.088 -18.399 43.784 1.00 74.00 280 GLU A N 1
ATOM 2267 C CA . GLU A 1 280 ? -24.346 -18.444 43.077 1.00 74.00 280 GLU A CA 1
ATOM 2268 C C . GLU A 1 280 ? -24.921 -17.032 43.135 1.00 74.00 280 GLU A C 1
ATOM 2270 O O . GLU A 1 280 ? -25.212 -16.504 44.209 1.00 74.00 280 GLU A O 1
ATOM 2275 N N . ARG A 1 281 ? -25.005 -16.369 41.981 1.00 82.81 281 ARG A N 1
ATOM 2276 C CA . ARG A 1 281 ? -25.498 -14.994 41.911 1.00 82.81 281 ARG A CA 1
ATOM 2277 C C . ARG A 1 281 ? -26.985 -15.002 41.620 1.00 82.81 281 ARG A C 1
ATOM 2279 O O . ARG A 1 281 ? -27.416 -15.437 40.547 1.00 82.81 281 ARG A O 1
ATOM 2286 N N . LEU A 1 282 ? -27.751 -14.509 42.582 1.00 86.75 282 LEU A N 1
ATOM 2287 C CA . LEU A 1 282 ? -29.200 -14.412 42.533 1.00 86.75 282 LEU A CA 1
ATOM 2288 C C . LEU A 1 282 ? -29.591 -12.945 42.414 1.00 86.75 282 LEU A C 1
ATOM 2290 O O . LEU A 1 282 ? -29.201 -12.122 43.235 1.00 86.75 282 LEU A O 1
ATOM 2294 N N . VAL A 1 283 ? -30.386 -12.609 41.406 1.00 89.56 283 VAL A N 1
ATOM 2295 C CA . VAL A 1 283 ? -30.899 -11.245 41.248 1.00 89.56 283 VAL A CA 1
ATOM 2296 C C . VAL A 1 283 ? -32.368 -11.204 41.641 1.00 89.56 283 VAL A C 1
ATOM 2298 O O . VAL A 1 283 ? -33.182 -11.929 41.072 1.00 89.56 283 VAL A O 1
ATOM 2301 N N . VAL A 1 284 ? -32.717 -10.318 42.572 1.00 89.94 284 VAL A N 1
ATOM 2302 C CA . VAL A 1 284 ? -34.099 -9.986 42.930 1.00 89.94 284 VAL A CA 1
ATOM 2303 C C . VAL A 1 284 ? -34.501 -8.723 42.174 1.00 89.94 284 VAL A C 1
ATOM 2305 O O . VAL A 1 284 ? -34.117 -7.605 42.523 1.00 89.94 284 VAL A O 1
ATOM 2308 N N . ALA A 1 285 ? -35.278 -8.900 41.113 1.00 88.25 285 ALA A N 1
ATOM 2309 C CA . ALA A 1 285 ? -35.827 -7.825 40.307 1.00 88.25 285 ALA A CA 1
ATOM 2310 C C . ALA A 1 285 ? -37.242 -7.474 40.784 1.00 88.25 285 ALA A C 1
ATOM 2312 O O . ALA A 1 285 ? -38.118 -8.333 40.879 1.00 88.25 285 ALA A O 1
ATOM 2313 N N . TYR A 1 286 ? -37.492 -6.195 41.047 1.00 87.38 286 TYR A N 1
ATOM 2314 C CA . TYR A 1 286 ? -38.817 -5.708 41.425 1.00 87.38 286 TYR A CA 1
ATOM 2315 C C . TYR A 1 286 ? -39.072 -4.327 40.836 1.00 87.38 2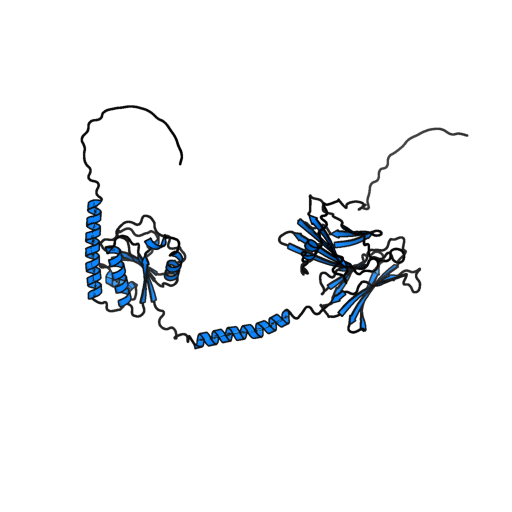86 TYR A C 1
ATOM 2317 O O . TYR A 1 286 ? -38.147 -3.613 40.447 1.00 87.38 286 TYR A O 1
ATOM 2325 N N . ARG A 1 287 ? -40.339 -3.925 40.776 1.00 83.06 287 ARG A N 1
ATOM 2326 C CA . ARG A 1 287 ? -40.714 -2.571 40.371 1.00 83.06 287 ARG A CA 1
ATOM 2327 C C . ARG A 1 287 ? -41.097 -1.757 41.597 1.00 83.06 287 ARG A C 1
ATOM 2329 O O . ARG A 1 287 ? -42.093 -2.061 42.251 1.00 83.06 287 ARG A O 1
ATOM 2336 N N . SER A 1 288 ? -40.344 -0.692 41.870 1.00 82.88 288 SER A N 1
ATOM 2337 C CA . SER A 1 288 ? -40.676 0.222 42.963 1.00 82.88 288 SER A CA 1
ATOM 2338 C C . SER A 1 288 ? -42.081 0.807 42.787 1.00 82.88 288 SER A C 1
ATOM 2340 O O . SER A 1 288 ? -42.412 1.341 41.724 1.00 82.88 288 SER A O 1
ATOM 2342 N N . SER A 1 289 ? -42.917 0.664 43.820 1.00 81.12 289 SER A N 1
ATOM 2343 C CA . SER A 1 289 ? -44.338 1.042 43.794 1.00 81.12 289 SER A CA 1
ATOM 2344 C C . SER A 1 289 ? -44.758 1.801 45.057 1.00 81.12 289 SER A C 1
ATOM 2346 O O . SER A 1 289 ? -44.883 3.023 45.004 1.00 81.12 289 SER A O 1
ATOM 2348 N N . SER A 1 290 ? -44.943 1.115 46.190 1.00 84.31 290 SER A N 1
ATOM 2349 C CA . SER A 1 290 ? -45.143 1.732 47.509 1.00 84.31 290 SER A CA 1
ATOM 2350 C C . SER A 1 290 ? -43.887 1.613 48.369 1.00 84.31 290 SER A C 1
ATOM 2352 O O . SER A 1 290 ? -43.043 0.737 48.162 1.00 84.31 290 SER A O 1
ATOM 2354 N N . LYS A 1 291 ? -43.757 2.495 49.367 1.00 86.12 291 LYS A N 1
ATOM 2355 C CA . LYS A 1 291 ? -42.633 2.438 50.307 1.00 86.12 291 LYS A CA 1
ATOM 2356 C C . LYS A 1 291 ? -42.621 1.102 51.059 1.00 86.12 291 LYS A C 1
ATOM 2358 O O . LYS A 1 291 ? -41.551 0.516 51.206 1.00 86.12 291 LYS A O 1
ATOM 2363 N N . LYS A 1 292 ? -43.792 0.597 51.469 1.00 88.50 292 LYS A N 1
ATOM 2364 C CA . LYS A 1 292 ? -43.903 -0.690 52.167 1.00 88.50 292 LYS A CA 1
ATOM 2365 C C . LYS A 1 292 ? -43.583 -1.876 51.271 1.00 88.50 292 LYS A C 1
ATOM 2367 O O . LYS A 1 292 ? -42.859 -2.760 51.711 1.00 88.50 292 LYS A O 1
ATOM 2372 N N . HIS A 1 293 ? -44.007 -1.865 50.008 1.00 89.00 293 HIS A N 1
ATOM 2373 C CA . HIS A 1 293 ? -43.613 -2.905 49.057 1.00 89.00 293 HIS A CA 1
ATOM 2374 C C . HIS A 1 293 ? -42.088 -2.976 48.899 1.00 89.00 293 HIS A C 1
ATOM 2376 O O . HIS A 1 293 ? -41.500 -4.051 48.993 1.00 89.00 293 HIS A O 1
ATOM 2382 N N . ASN A 1 294 ? -41.426 -1.828 48.744 1.00 88.94 294 ASN A N 1
ATOM 2383 C CA . ASN A 1 294 ? -39.969 -1.784 48.625 1.00 88.94 294 ASN A CA 1
ATOM 2384 C C . ASN A 1 294 ? -39.280 -2.308 49.899 1.00 88.94 294 ASN A C 1
ATOM 2386 O O . ASN A 1 294 ? -38.295 -3.035 49.809 1.00 88.94 294 ASN A O 1
ATOM 2390 N N . GLU A 1 295 ? -39.807 -1.976 51.085 1.00 90.56 295 GLU A N 1
ATOM 2391 C CA . GLU A 1 295 ? -39.323 -2.513 52.366 1.00 90.56 295 GLU A CA 1
ATOM 2392 C C . GLU A 1 295 ? -39.491 -4.039 52.451 1.00 90.56 295 GLU A C 1
ATOM 2394 O O . GLU A 1 295 ? -38.575 -4.722 52.915 1.00 90.56 295 GLU A O 1
ATOM 2399 N N . VAL A 1 296 ? -40.613 -4.590 51.971 1.00 92.06 296 VAL A N 1
ATOM 2400 C CA . VAL A 1 296 ? -40.843 -6.043 51.900 1.00 92.06 296 VAL A CA 1
ATOM 2401 C C . VAL A 1 296 ? -39.813 -6.707 50.989 1.00 92.06 296 VAL A C 1
ATOM 2403 O O . VAL A 1 296 ? -39.169 -7.662 51.415 1.00 92.06 296 VAL A O 1
ATOM 2406 N N . VAL A 1 297 ? -39.584 -6.174 49.784 1.00 91.06 297 VAL A N 1
ATOM 2407 C CA . VAL A 1 297 ? -38.612 -6.746 48.835 1.00 91.06 297 VAL A CA 1
ATOM 2408 C C . VAL A 1 297 ? -37.187 -6.721 49.390 1.00 91.06 297 VAL A C 1
ATOM 2410 O O . VAL A 1 297 ? -36.474 -7.714 49.282 1.00 91.06 297 VAL A O 1
ATOM 2413 N N . LEU A 1 298 ? -36.770 -5.620 50.021 1.00 90.50 298 LEU A N 1
ATOM 2414 C CA . LEU A 1 298 ? -35.441 -5.527 50.636 1.00 90.50 298 LEU A CA 1
ATOM 2415 C C . LEU A 1 298 ? -35.278 -6.509 51.803 1.00 90.50 298 LEU A C 1
ATOM 2417 O O . LEU A 1 298 ? -34.224 -7.118 51.954 1.00 90.50 298 LEU A O 1
ATOM 2421 N N . THR A 1 299 ? -36.329 -6.695 52.605 1.00 91.31 299 THR A N 1
ATOM 2422 C CA . THR A 1 299 ? -36.319 -7.662 53.717 1.00 91.31 299 THR A CA 1
ATOM 2423 C C . THR A 1 299 ? -36.280 -9.096 53.195 1.00 91.31 299 THR A C 1
ATOM 2425 O O . THR A 1 299 ? -35.573 -9.935 53.742 1.00 91.31 299 THR A O 1
ATOM 2428 N N . PHE A 1 300 ? -36.990 -9.367 52.101 1.00 92.00 300 PHE A N 1
ATOM 2429 C CA . PHE A 1 300 ? -36.959 -10.652 51.417 1.00 92.00 300 PHE A CA 1
ATOM 2430 C C . PHE A 1 300 ? -35.578 -10.953 50.815 1.00 92.00 300 PHE A C 1
ATOM 2432 O O . PHE A 1 300 ? -35.074 -12.060 50.968 1.00 92.00 300 PHE A O 1
ATOM 2439 N N . ALA A 1 301 ? -34.926 -9.966 50.197 1.00 90.62 301 ALA A N 1
ATOM 2440 C CA . ALA A 1 301 ? -33.567 -10.121 49.684 1.00 90.62 301 ALA A CA 1
ATOM 2441 C C . ALA A 1 301 ? -32.550 -10.404 50.804 1.00 90.62 301 ALA A C 1
ATOM 2443 O O . ALA A 1 301 ? -31.740 -11.316 50.668 1.00 90.62 301 ALA A O 1
ATOM 2444 N N . ALA A 1 302 ? -32.644 -9.690 51.932 1.00 88.62 302 ALA A N 1
ATOM 2445 C CA . ALA A 1 302 ? -31.797 -9.932 53.102 1.00 88.62 302 ALA A CA 1
ATOM 2446 C C . ALA A 1 302 ? -32.008 -11.337 53.696 1.00 88.62 302 ALA A C 1
ATOM 2448 O O . ALA A 1 302 ? -31.057 -11.987 54.127 1.00 88.62 302 ALA A O 1
ATOM 2449 N N . LEU A 1 303 ? -33.253 -11.824 53.687 1.00 88.81 303 LEU A N 1
ATOM 2450 C CA . LEU A 1 303 ? -33.580 -13.184 54.105 1.00 88.81 303 LEU A CA 1
ATOM 2451 C C . LEU A 1 303 ? -32.894 -14.225 53.199 1.00 88.81 303 LEU A C 1
ATOM 2453 O O . LEU A 1 303 ? -32.299 -15.172 53.707 1.00 88.81 303 LEU A O 1
ATOM 2457 N N . LEU A 1 304 ? -32.931 -14.031 51.875 1.00 88.31 304 LEU A N 1
ATOM 2458 C CA . LEU A 1 304 ? -32.265 -14.916 50.912 1.00 88.31 304 LEU A CA 1
ATOM 2459 C C . LEU A 1 304 ? -30.742 -14.929 51.093 1.00 88.31 304 LEU A C 1
ATOM 2461 O O . LEU A 1 304 ? -30.143 -16.003 51.129 1.00 88.31 304 LEU A O 1
ATOM 2465 N N . GLU A 1 305 ? -30.128 -13.755 51.248 1.00 86.19 305 GLU A N 1
ATOM 2466 C CA . GLU A 1 305 ? -28.681 -13.601 51.447 1.00 86.19 305 GLU A CA 1
ATOM 2467 C C . GLU A 1 305 ? -28.198 -14.358 52.693 1.00 86.19 305 GLU A C 1
ATOM 2469 O O . GLU A 1 305 ? -27.168 -15.026 52.667 1.00 86.19 305 GLU A O 1
ATOM 2474 N N . GLN A 1 306 ? -28.985 -14.345 53.772 1.00 83.62 306 GLN A N 1
ATOM 2475 C CA . GLN A 1 306 ? -28.646 -15.070 54.996 1.00 83.62 306 GLN A CA 1
ATOM 2476 C C . GLN A 1 306 ? -28.766 -16.595 54.850 1.00 83.62 306 GLN A C 1
ATOM 2478 O O . GLN A 1 306 ? -28.001 -17.342 55.464 1.00 83.62 306 GLN A O 1
ATOM 2483 N N . MET A 1 307 ? -29.733 -17.075 54.067 1.00 80.25 307 MET A N 1
ATOM 2484 C CA . MET A 1 307 ? -29.982 -18.511 53.909 1.00 80.25 307 MET A CA 1
ATOM 2485 C C . MET A 1 307 ? -28.929 -19.210 53.038 1.00 80.25 307 MET A C 1
ATOM 2487 O O . MET A 1 307 ? -28.759 -20.428 53.142 1.00 80.25 307 MET A O 1
ATOM 2491 N N . GLY A 1 308 ? -28.228 -18.469 52.175 1.00 75.19 308 GLY A N 1
ATOM 2492 C CA . GLY A 1 308 ? -27.242 -19.010 51.248 1.00 75.19 308 GLY A CA 1
ATOM 2493 C C . GLY A 1 308 ? -25.811 -18.624 51.612 1.00 75.19 308 GLY A C 1
ATOM 2494 O O . GLY A 1 308 ? -25.372 -17.518 51.334 1.00 75.19 308 GLY A O 1
ATOM 2495 N N . SER A 1 309 ? -25.017 -19.565 52.130 1.00 60.59 309 SER A N 1
ATOM 2496 C CA . SER A 1 309 ? -23.624 -19.290 52.537 1.00 60.59 309 SER A CA 1
ATOM 2497 C C . SER A 1 309 ? -22.675 -18.887 51.394 1.00 60.59 309 SER A C 1
ATOM 2499 O O . SER A 1 309 ? -21.560 -18.471 51.675 1.00 60.59 309 SER A O 1
ATOM 2501 N N . ASN A 1 310 ? -23.088 -19.039 50.128 1.00 67.62 310 ASN A N 1
ATOM 2502 C CA . ASN A 1 310 ? -22.346 -18.602 48.933 1.00 67.62 310 ASN A CA 1
ATOM 2503 C C . ASN A 1 310 ? -23.270 -17.893 47.922 1.00 67.62 310 ASN A C 1
ATOM 2505 O O . ASN A 1 310 ? -23.026 -17.956 46.717 1.00 67.62 310 ASN A O 1
ATOM 2509 N N . LEU A 1 311 ? -24.378 -17.319 48.403 1.00 77.44 311 LEU A N 1
ATOM 2510 C CA . LEU A 1 311 ? -25.386 -16.671 47.573 1.00 77.44 311 LEU A CA 1
ATOM 2511 C C . LEU A 1 311 ? -25.177 -15.159 47.631 1.00 77.44 311 LEU A C 1
ATOM 2513 O O . LEU A 1 311 ? -25.345 -14.552 48.685 1.00 77.44 311 LEU A O 1
ATOM 2517 N N . VAL A 1 312 ? -24.835 -14.550 46.501 1.00 79.88 312 VAL A N 1
ATOM 2518 C CA . VAL A 1 312 ? -24.770 -13.088 46.397 1.00 79.88 312 VAL A CA 1
ATOM 2519 C C . VAL A 1 312 ? -26.101 -12.609 45.837 1.00 79.88 312 VAL A C 1
ATOM 2521 O O . VAL A 1 312 ? -26.463 -12.974 44.714 1.00 79.88 312 VAL A O 1
ATOM 2524 N N . VAL A 1 313 ? -26.838 -11.832 46.634 1.00 82.12 313 VAL A N 1
ATOM 2525 C CA . VAL A 1 313 ? -28.171 -11.338 46.278 1.00 82.12 313 VAL A CA 1
ATOM 2526 C C . VAL A 1 313 ? -28.094 -9.881 45.832 1.00 82.12 313 VAL A C 1
ATOM 2528 O O . VAL A 1 313 ? -27.919 -8.976 46.642 1.00 82.12 313 VAL A O 1
ATOM 2531 N N . ASP A 1 314 ? -28.281 -9.647 44.536 1.00 82.44 314 ASP A N 1
ATOM 2532 C CA . ASP A 1 314 ? -28.352 -8.304 43.957 1.00 82.44 314 ASP A CA 1
ATOM 2533 C C . ASP A 1 314 ? -29.817 -7.863 43.833 1.00 82.44 314 ASP A C 1
ATOM 2535 O O . ASP A 1 314 ? -30.641 -8.563 43.242 1.00 82.44 314 ASP A O 1
ATOM 2539 N N . VAL A 1 315 ? -30.161 -6.677 44.343 1.00 82.94 315 VAL A N 1
ATOM 2540 C CA . VAL A 1 315 ? -31.533 -6.145 44.268 1.00 82.94 315 VAL A CA 1
ATOM 2541 C C . VAL A 1 315 ? -31.630 -5.054 43.201 1.00 82.94 315 VAL A C 1
ATOM 2543 O O . VAL A 1 315 ? -30.980 -4.012 43.301 1.00 82.94 315 VAL A O 1
ATOM 2546 N N . ILE A 1 316 ? -32.489 -5.254 42.197 1.00 81.81 316 ILE A N 1
ATOM 2547 C CA . ILE A 1 316 ? -32.668 -4.324 41.073 1.00 81.81 316 ILE A CA 1
ATOM 2548 C C . ILE A 1 316 ? -34.068 -3.704 41.103 1.00 81.81 316 ILE A C 1
ATOM 2550 O O . ILE A 1 316 ? -35.078 -4.395 40.977 1.00 81.81 316 ILE A O 1
ATOM 2554 N N . ASP A 1 317 ? -34.115 -2.373 41.203 1.00 77.75 317 ASP A N 1
ATOM 2555 C CA . ASP A 1 317 ? -35.337 -1.577 41.050 1.00 77.75 317 ASP A CA 1
ATOM 2556 C C . ASP A 1 317 ? -35.562 -1.215 39.577 1.00 77.75 317 ASP A C 1
ATOM 2558 O O . ASP A 1 317 ? -34.965 -0.277 39.036 1.00 77.75 317 ASP A O 1
ATOM 2562 N N . LEU A 1 318 ? -36.479 -1.941 38.944 1.00 70.62 318 LEU A N 1
ATOM 2563 C CA . LEU A 1 318 ? -36.850 -1.793 37.544 1.00 70.62 318 LEU A CA 1
ATOM 2564 C C . LEU A 1 318 ? -37.425 -0.400 37.219 1.00 70.62 318 LEU A C 1
ATOM 2566 O O . LEU A 1 318 ? -37.245 0.077 36.100 1.00 70.62 318 LEU A O 1
ATOM 2570 N N . ALA A 1 319 ? -38.039 0.318 38.169 1.00 66.94 319 ALA A N 1
ATOM 2571 C CA . ALA A 1 319 ? -38.627 1.637 37.903 1.00 66.94 319 ALA A CA 1
ATOM 2572 C C . ALA A 1 319 ? -37.563 2.731 37.684 1.00 66.94 319 ALA A C 1
ATOM 2574 O O . ALA A 1 319 ? -37.755 3.644 36.874 1.00 66.94 319 ALA A O 1
ATOM 2575 N N . LYS A 1 320 ? -36.413 2.634 38.369 1.00 62.59 320 LYS A N 1
ATOM 2576 C CA . LYS A 1 320 ? -35.305 3.606 38.269 1.00 62.59 320 LYS A CA 1
ATOM 2577 C C . LYS A 1 320 ? -34.465 3.445 37.000 1.00 62.59 320 LYS A C 1
ATOM 2579 O O . LYS A 1 320 ? -33.735 4.368 36.641 1.00 62.59 320 LYS A O 1
ATOM 2584 N N . THR A 1 321 ? -34.603 2.324 36.292 1.00 54.56 321 THR A N 1
ATOM 2585 C CA . THR A 1 321 ? -33.809 1.981 35.097 1.00 54.56 321 THR A CA 1
ATOM 2586 C C . THR A 1 321 ? -34.108 2.845 33.860 1.00 54.56 321 THR A C 1
ATOM 2588 O O . THR A 1 321 ? -33.310 2.898 32.925 1.00 54.56 321 THR A O 1
ATOM 2591 N N . THR A 1 322 ? -35.213 3.598 33.871 1.00 52.91 322 THR A N 1
ATOM 2592 C CA . THR A 1 322 ? -35.700 4.408 32.737 1.00 52.91 322 THR A CA 1
ATOM 2593 C C . THR A 1 322 ? -35.029 5.785 32.589 1.00 52.91 322 THR A C 1
ATOM 2595 O O . THR A 1 322 ? -35.193 6.443 31.560 1.00 52.91 322 THR A O 1
ATOM 2598 N N . LYS A 1 323 ? -34.231 6.249 33.565 1.00 47.34 323 LYS A N 1
ATOM 2599 C CA . LYS A 1 323 ? -33.588 7.582 33.532 1.00 47.34 323 LYS A CA 1
ATOM 2600 C C . LYS A 1 323 ? -32.137 7.545 33.025 1.00 47.34 323 LYS A C 1
ATOM 2602 O O . LYS A 1 323 ? -31.218 7.518 33.826 1.00 47.34 323 LYS A O 1
ATOM 2607 N N . LYS A 1 324 ? -31.932 7.614 31.704 1.00 44.66 324 LYS A N 1
ATOM 2608 C CA . LYS A 1 324 ? -30.698 7.952 30.934 1.00 44.66 324 LYS A CA 1
ATOM 2609 C C . LYS A 1 324 ? -29.329 7.281 31.234 1.00 44.66 324 LYS A C 1
ATOM 2611 O O . LYS A 1 324 ? -28.530 7.265 30.311 1.00 44.66 324 LYS A O 1
ATOM 2616 N N . PHE A 1 325 ? -29.031 6.703 32.404 1.00 44.22 325 PHE A N 1
ATOM 2617 C CA . PHE A 1 325 ? -27.730 6.057 32.715 1.00 44.22 325 PHE A CA 1
ATOM 2618 C C . PHE A 1 325 ? -27.691 4.786 33.627 1.00 44.22 325 PHE A C 1
ATOM 2620 O O . PHE A 1 325 ? -26.601 4.243 33.789 1.00 44.22 325 PHE A O 1
ATOM 2627 N N . PRO A 1 326 ? -28.789 4.216 34.173 1.00 51.38 326 PRO A N 1
ATOM 2628 C CA . PRO A 1 326 ? -28.760 2.947 34.924 1.00 51.38 326 PRO A CA 1
ATOM 2629 C C . PRO A 1 326 ? -28.764 1.665 34.069 1.00 51.38 326 PRO A C 1
ATOM 2631 O O . PRO A 1 326 ? -28.687 0.569 34.622 1.00 51.38 326 PRO A O 1
ATOM 2634 N N . GLN A 1 327 ? -28.835 1.770 32.737 1.00 53.31 327 GLN A N 1
ATOM 2635 C CA . GLN A 1 327 ? -28.946 0.599 31.856 1.00 53.31 327 GLN A CA 1
ATOM 2636 C C . GLN A 1 327 ? -27.733 -0.336 31.944 1.00 53.31 327 GLN A C 1
ATOM 2638 O O . GLN A 1 327 ? -27.915 -1.546 31.963 1.00 53.31 327 GLN A O 1
ATOM 2643 N N . LYS A 1 328 ? -26.510 0.195 32.067 1.00 57.41 328 LYS A N 1
ATOM 2644 C CA . LYS A 1 328 ? -25.300 -0.641 32.055 1.00 57.41 328 LYS A CA 1
ATOM 2645 C C . LYS A 1 328 ? -25.192 -1.542 33.291 1.00 57.41 328 LYS A C 1
ATOM 2647 O O . LYS A 1 328 ? -25.030 -2.741 33.146 1.00 57.41 328 LYS A O 1
ATOM 2652 N N . PHE A 1 329 ? -25.390 -0.986 34.488 1.00 52.78 329 PHE A N 1
ATOM 2653 C CA . PHE A 1 329 ? -25.301 -1.750 35.739 1.00 52.78 329 PHE A CA 1
ATOM 2654 C C . PHE A 1 329 ? -26.394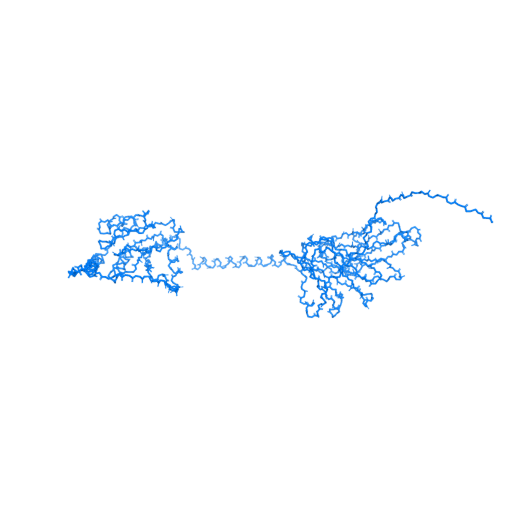 -2.824 35.853 1.00 52.78 329 PHE A C 1
ATOM 2656 O O . PHE A 1 329 ? -26.121 -3.944 36.269 1.00 52.78 329 PHE A O 1
ATOM 2663 N N . CYS A 1 330 ? -27.625 -2.510 35.426 1.00 63.41 330 CYS A N 1
ATOM 2664 C CA . CYS A 1 330 ? -28.724 -3.478 35.464 1.00 63.41 330 CYS A CA 1
ATOM 2665 C C . CYS A 1 330 ? -28.500 -4.628 34.477 1.00 63.41 330 CYS A C 1
ATOM 2667 O O . CYS A 1 330 ? -28.778 -5.775 34.808 1.00 63.41 330 CYS A O 1
ATOM 2669 N N . ILE A 1 331 ? -27.983 -4.323 33.282 1.00 68.06 331 ILE A N 1
ATOM 2670 C CA . ILE A 1 331 ? -27.643 -5.331 32.277 1.00 68.06 331 ILE A CA 1
ATOM 2671 C C . ILE A 1 331 ? -26.467 -6.186 32.763 1.00 68.06 331 ILE A C 1
ATOM 2673 O O . ILE A 1 331 ? -26.545 -7.402 32.655 1.00 68.06 331 ILE A O 1
ATOM 2677 N N . ASP A 1 332 ? -25.435 -5.596 33.369 1.00 70.06 332 ASP A N 1
ATOM 2678 C CA . ASP A 1 332 ? -24.270 -6.338 33.865 1.00 70.06 332 ASP A CA 1
ATOM 2679 C C . ASP A 1 332 ? -24.660 -7.327 34.984 1.00 70.06 332 ASP A C 1
ATOM 2681 O O . ASP A 1 332 ? -24.339 -8.512 34.886 1.00 70.06 332 ASP A O 1
ATOM 2685 N N . SER A 1 333 ? -25.432 -6.902 35.997 1.00 72.12 333 SER A N 1
ATOM 2686 C CA . SER A 1 333 ? -25.925 -7.816 37.046 1.00 72.12 333 SER A CA 1
ATOM 2687 C C . SER A 1 333 ? -26.861 -8.890 36.482 1.00 72.12 333 SER A C 1
ATOM 2689 O O . SER A 1 333 ? -26.732 -10.062 36.833 1.00 72.12 333 SER A O 1
ATOM 2691 N N . LEU A 1 334 ? -27.757 -8.535 35.550 1.00 75.94 334 LEU A N 1
ATOM 2692 C CA . LEU A 1 334 ? -28.635 -9.510 34.897 1.00 75.94 334 LEU A CA 1
ATOM 2693 C C . LEU A 1 334 ? -27.872 -10.491 34.003 1.00 75.94 334 LEU A C 1
ATOM 2695 O O . LEU A 1 334 ? -28.289 -11.639 33.929 1.00 75.94 334 LEU A O 1
ATOM 2699 N N . ILE A 1 335 ? -26.775 -10.092 33.347 1.00 76.50 335 ILE A N 1
ATOM 2700 C CA . ILE A 1 335 ? -25.924 -10.958 32.510 1.00 76.50 335 ILE A CA 1
ATOM 2701 C C . ILE A 1 335 ? -25.107 -11.921 33.369 1.00 76.50 335 ILE A C 1
ATOM 2703 O O . ILE A 1 335 ? -24.936 -13.075 32.977 1.00 76.50 335 ILE A O 1
ATOM 2707 N N . ILE A 1 336 ? -24.642 -11.490 34.539 1.00 78.06 336 ILE A N 1
ATOM 2708 C CA . ILE A 1 336 ? -23.786 -12.317 35.395 1.00 78.06 336 ILE A CA 1
ATOM 2709 C C . ILE A 1 336 ? -24.608 -13.262 36.296 1.00 78.06 336 ILE A C 1
ATOM 2711 O O . ILE A 1 336 ? -24.098 -14.298 36.707 1.00 78.06 336 ILE A O 1
ATOM 2715 N N . ALA A 1 337 ? -25.880 -12.956 36.576 1.00 81.81 337 ALA A N 1
ATOM 2716 C CA . ALA A 1 337 ? -26.731 -13.776 37.446 1.00 81.81 337 ALA A CA 1
ATOM 2717 C C . ALA A 1 337 ? -26.993 -15.191 36.906 1.00 81.81 337 ALA A C 1
ATOM 2719 O O . ALA A 1 337 ? -27.247 -15.370 35.715 1.00 81.81 337 ALA A O 1
ATOM 2720 N N . ASN A 1 338 ? -27.029 -16.185 37.789 1.00 83.69 338 ASN A N 1
ATOM 2721 C CA . ASN A 1 338 ? -27.412 -17.557 37.451 1.00 83.69 338 ASN A CA 1
ATOM 2722 C C . ASN A 1 338 ? -28.940 -17.717 37.453 1.00 83.69 338 ASN A C 1
ATOM 2724 O O . ASN A 1 338 ? -29.498 -18.433 36.622 1.00 83.69 338 ASN A O 1
ATOM 2728 N N . ARG A 1 339 ? -29.609 -17.032 38.387 1.00 86.06 339 ARG A N 1
ATOM 2729 C CA . ARG A 1 339 ? -31.050 -17.126 38.641 1.00 86.06 339 ARG A CA 1
ATOM 2730 C C . ARG A 1 339 ? -31.649 -15.743 38.850 1.00 86.06 339 ARG A C 1
ATOM 2732 O O . ARG A 1 339 ? -31.012 -14.866 39.437 1.00 86.06 339 ARG A O 1
ATOM 2739 N N . ILE A 1 340 ? -32.878 -15.555 38.380 1.00 87.62 340 ILE A N 1
ATOM 2740 C CA . ILE A 1 340 ? -33.587 -14.274 38.469 1.00 87.62 340 ILE A CA 1
ATOM 2741 C C . ILE A 1 340 ? -34.929 -14.495 39.165 1.00 87.62 340 ILE A C 1
ATOM 2743 O O . ILE A 1 340 ? -35.756 -15.282 38.706 1.00 87.62 340 ILE A O 1
ATOM 2747 N N . ILE A 1 341 ? -35.156 -13.774 40.262 1.00 90.00 341 ILE A N 1
ATOM 2748 C CA . ILE A 1 341 ? -36.436 -13.728 40.969 1.00 90.00 341 ILE A CA 1
ATOM 2749 C C . ILE A 1 341 ? -37.126 -12.414 40.636 1.00 90.00 341 ILE A C 1
ATOM 2751 O O . ILE A 1 341 ? -36.603 -11.341 40.927 1.00 90.00 341 ILE A O 1
ATOM 2755 N N . TYR A 1 342 ? -38.321 -12.494 40.066 1.00 89.25 342 TYR A N 1
ATOM 2756 C CA . TYR A 1 342 ? -39.197 -11.352 39.861 1.00 89.25 342 TYR A CA 1
ATOM 2757 C C . TYR A 1 342 ? -40.231 -11.265 40.984 1.00 89.25 342 TYR A C 1
ATOM 2759 O O . TYR A 1 342 ? -41.004 -12.202 41.187 1.00 89.25 342 TYR A O 1
ATOM 2767 N N . VAL A 1 343 ? -40.277 -10.134 41.690 1.00 90.19 343 VAL A N 1
ATOM 2768 C CA . VAL A 1 343 ? -41.312 -9.869 42.698 1.00 90.19 343 VAL A CA 1
ATOM 2769 C C . VAL A 1 343 ? -42.440 -9.040 42.092 1.00 90.19 343 VAL A C 1
ATOM 2771 O O 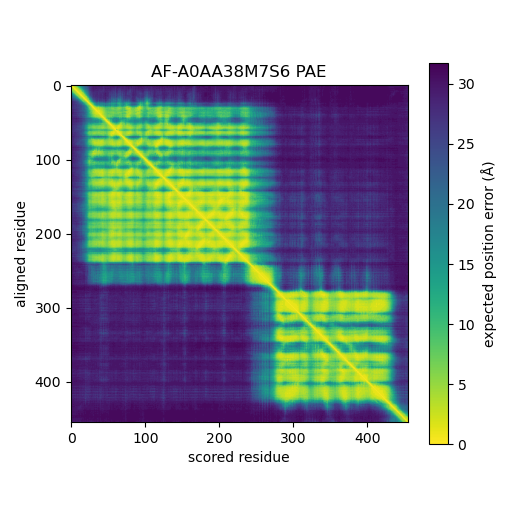. VAL A 1 343 ? -42.216 -7.933 41.592 1.00 90.19 343 VAL A O 1
ATOM 2774 N N . ALA A 1 344 ? -43.664 -9.567 42.165 1.00 88.06 344 ALA A N 1
ATOM 2775 C CA . ALA A 1 344 ? -44.846 -8.910 41.622 1.00 88.06 344 ALA A CA 1
ATOM 2776 C C . ALA A 1 344 ? -45.193 -7.615 42.390 1.00 88.06 344 ALA A C 1
ATOM 2778 O O . ALA A 1 344 ? -45.184 -7.613 43.622 1.00 88.06 344 ALA A O 1
ATOM 2779 N N . PRO A 1 345 ? -45.542 -6.511 41.707 1.00 86.62 345 PRO A N 1
ATOM 2780 C CA . PRO A 1 345 ? -46.004 -5.292 42.368 1.00 86.62 345 PRO A CA 1
ATOM 2781 C C . PRO A 1 345 ? -47.480 -5.387 42.829 1.00 86.62 345 PRO A C 1
ATOM 2783 O O . PRO A 1 345 ? -48.254 -6.190 42.303 1.00 86.62 345 PRO A O 1
ATOM 2786 N N . PRO A 1 346 ? -47.916 -4.526 43.772 1.00 83.62 346 PRO A N 1
ATOM 2787 C CA . PRO A 1 346 ? -49.304 -4.448 44.250 1.00 83.62 346 PRO A CA 1
ATOM 2788 C C . PRO A 1 346 ? -50.311 -3.931 43.215 1.00 83.62 346 PRO A C 1
ATOM 2790 O O . PRO A 1 346 ? -51.486 -4.281 43.259 1.00 83.62 346 PRO A O 1
ATOM 2793 N N . LYS A 1 347 ? -49.874 -3.097 42.266 1.00 79.88 347 LYS A N 1
ATOM 2794 C CA . LYS A 1 347 ? -50.715 -2.584 41.173 1.00 79.88 347 LYS A CA 1
ATOM 2795 C C . LYS A 1 347 ? -50.247 -3.172 39.849 1.00 79.88 347 LYS A C 1
ATOM 2797 O O . LYS A 1 347 ? -49.048 -3.366 39.661 1.00 79.88 347 LYS A O 1
ATOM 2802 N N . HIS A 1 348 ? -51.188 -3.427 38.936 1.00 67.12 348 HIS A N 1
ATOM 2803 C CA . HIS A 1 348 ? -50.871 -3.958 37.612 1.00 67.12 348 HIS A CA 1
ATOM 2804 C C . HIS A 1 348 ? -49.864 -3.071 36.883 1.00 67.12 348 HIS A C 1
ATOM 2806 O O . HIS A 1 348 ? -50.042 -1.856 36.775 1.00 67.12 348 HIS A O 1
ATOM 2812 N N . ASP A 1 349 ? -48.822 -3.707 36.359 1.00 62.12 349 ASP A N 1
ATOM 2813 C CA . ASP A 1 349 ? -47.836 -3.036 35.534 1.00 62.12 349 ASP A CA 1
ATOM 2814 C C . ASP A 1 349 ? -48.347 -2.949 34.090 1.00 62.12 349 ASP A C 1
ATOM 2816 O O . ASP A 1 349 ? -48.488 -3.960 33.404 1.00 62.12 349 ASP A O 1
ATOM 2820 N N . LEU A 1 350 ? -48.660 -1.733 33.639 1.00 54.69 350 LEU A N 1
ATOM 2821 C CA . LEU A 1 350 ? -49.126 -1.464 32.275 1.00 54.69 350 LEU A CA 1
ATOM 2822 C C . LEU A 1 350 ? -47.975 -1.405 31.256 1.00 54.69 350 LEU A C 1
ATOM 2824 O O . LEU A 1 350 ? -48.240 -1.418 30.059 1.00 54.69 350 LEU A O 1
ATOM 2828 N N . ASN A 1 351 ? -46.716 -1.351 31.708 1.00 59.31 351 ASN A N 1
ATOM 2829 C CA . ASN A 1 351 ? -45.539 -1.257 30.844 1.00 59.31 351 ASN A CA 1
ATOM 2830 C C . ASN A 1 351 ? -44.492 -2.298 31.263 1.00 59.31 351 ASN A C 1
ATOM 2832 O O . ASN A 1 351 ? -43.599 -1.961 32.053 1.00 59.31 351 ASN A O 1
ATOM 2836 N N . PRO A 1 352 ? -44.563 -3.539 30.740 1.00 57.66 352 PRO A N 1
ATOM 2837 C CA . PRO A 1 352 ? -43.520 -4.524 30.972 1.00 57.66 352 PRO A CA 1
ATOM 2838 C C . PRO A 1 352 ? -42.213 -3.996 30.379 1.00 57.66 352 PRO A C 1
ATOM 2840 O O . PRO A 1 352 ? -42.118 -3.719 29.183 1.00 57.66 352 PRO A O 1
ATOM 2843 N N . ILE A 1 353 ? -41.195 -3.829 31.220 1.00 59.97 353 ILE A N 1
ATOM 2844 C CA . ILE A 1 353 ? -39.835 -3.593 30.736 1.00 59.97 353 ILE A CA 1
ATOM 2845 C C . ILE A 1 353 ? -39.441 -4.845 29.954 1.00 59.97 353 ILE A C 1
ATOM 2847 O O . ILE A 1 353 ? -39.510 -5.947 30.497 1.00 59.97 353 ILE A O 1
ATOM 2851 N N . LEU A 1 354 ? -39.083 -4.680 28.675 1.00 53.88 354 LEU A N 1
ATOM 2852 C CA . LEU A 1 354 ? -38.549 -5.764 27.854 1.00 53.88 354 LEU A CA 1
ATOM 2853 C C . LEU A 1 354 ? -37.229 -6.227 28.481 1.00 53.88 354 LEU A C 1
ATOM 2855 O O . LEU A 1 354 ? -36.171 -5.649 28.237 1.00 53.88 354 LEU A O 1
ATOM 2859 N N . ILE A 1 355 ? -37.302 -7.262 29.312 1.00 60.59 355 ILE A N 1
ATOM 2860 C CA . ILE A 1 355 ? -36.161 -8.124 29.577 1.00 60.59 355 ILE A CA 1
ATOM 2861 C C . ILE A 1 355 ? -35.897 -8.836 28.248 1.00 60.59 355 ILE A C 1
ATOM 2863 O O . ILE A 1 355 ? -36.738 -9.584 27.751 1.00 60.59 355 ILE A O 1
ATOM 2867 N N . ASP A 1 356 ? -34.793 -8.462 27.606 1.00 56.66 356 ASP A N 1
ATOM 2868 C CA . ASP A 1 356 ? -34.437 -8.898 26.261 1.00 56.66 356 ASP A CA 1
ATOM 2869 C C . ASP A 1 356 ? -34.345 -10.435 26.171 1.00 56.66 356 ASP A C 1
ATOM 2871 O O . ASP A 1 356 ? -33.983 -11.117 27.133 1.00 56.66 356 ASP A O 1
ATOM 2875 N N . LYS A 1 357 ? -34.656 -10.993 24.993 1.00 54.03 357 LYS A N 1
ATOM 2876 C CA . LYS A 1 357 ? -34.661 -12.447 24.728 1.00 54.03 357 LYS A CA 1
ATOM 2877 C C . LYS A 1 357 ? -33.295 -13.111 24.946 1.00 54.03 357 LYS A C 1
ATOM 2879 O O . LYS A 1 357 ? -33.222 -14.333 24.993 1.00 54.03 357 LYS A O 1
ATOM 2884 N N . SER A 1 358 ? -32.233 -12.321 25.090 1.00 55.19 358 SER A N 1
ATOM 2885 C CA . SER A 1 358 ? -30.865 -12.753 25.388 1.00 55.19 358 SER A CA 1
ATOM 2886 C C . SER A 1 358 ? -30.691 -13.422 26.761 1.00 55.19 358 SER A C 1
ATOM 2888 O O . SER A 1 358 ? -29.638 -13.997 27.020 1.00 55.19 358 SER A O 1
ATOM 2890 N N . LEU A 1 359 ? -31.710 -13.393 27.629 1.00 64.50 359 LEU A N 1
ATOM 2891 C CA . LEU A 1 359 ? -31.704 -14.047 28.945 1.00 64.50 359 LEU A CA 1
ATOM 2892 C C . LEU A 1 359 ? -32.396 -15.427 28.960 1.00 64.50 359 LEU A C 1
ATOM 2894 O O . LEU A 1 359 ? -32.619 -15.972 30.037 1.00 64.50 359 LEU A O 1
ATOM 2898 N N . SER A 1 360 ? -32.718 -16.011 27.796 1.00 59.97 360 SER A N 1
ATOM 2899 C CA . SER A 1 360 ? -33.467 -17.278 27.655 1.00 59.97 360 SER A CA 1
ATOM 2900 C C . SER A 1 360 ? -32.867 -18.492 28.368 1.00 59.97 360 SER A C 1
ATOM 2902 O O . SER A 1 360 ? -33.595 -19.432 28.672 1.00 59.97 360 SER A O 1
ATOM 2904 N N . ASP A 1 361 ? -31.563 -18.475 28.638 1.00 68.44 361 ASP A N 1
ATOM 2905 C CA . ASP A 1 361 ? -30.835 -19.624 29.187 1.00 68.44 361 ASP A CA 1
ATOM 2906 C C . ASP A 1 361 ? -30.826 -19.647 30.730 1.00 68.44 361 ASP A C 1
ATOM 2908 O O . ASP A 1 361 ? -30.154 -20.482 31.335 1.00 68.44 361 ASP A O 1
ATOM 2912 N N . LYS A 1 362 ? -31.550 -18.726 31.385 1.00 75.81 362 LYS A N 1
ATOM 2913 C CA . LYS A 1 362 ? -31.555 -18.552 32.848 1.00 75.81 362 LYS A CA 1
ATOM 2914 C C . LYS A 1 362 ? -32.836 -19.055 33.499 1.00 75.81 362 LYS A C 1
ATOM 2916 O O . LYS A 1 362 ? -33.918 -18.970 32.922 1.00 75.81 362 LYS A O 1
ATOM 2921 N N . GLU A 1 363 ? -32.727 -19.530 34.739 1.00 82.31 363 GLU A N 1
ATOM 2922 C CA . GLU A 1 363 ? -33.898 -19.916 35.527 1.00 82.31 363 GLU A CA 1
ATOM 2923 C C . GLU A 1 363 ? -34.595 -18.666 36.085 1.00 82.31 363 GLU A C 1
ATOM 2925 O O . GLU A 1 363 ? -34.010 -17.889 36.848 1.00 82.31 363 GLU A O 1
ATOM 2930 N N . PHE A 1 364 ? -35.859 -18.490 35.700 1.00 84.38 364 PHE A N 1
ATOM 2931 C CA . PHE A 1 364 ? -36.727 -17.427 36.195 1.00 84.38 364 PHE A CA 1
ATOM 2932 C C . PHE A 1 364 ? -37.715 -17.968 37.226 1.00 84.38 364 PHE A C 1
ATOM 2934 O O . PHE A 1 364 ? -38.353 -19.006 37.019 1.00 84.38 364 PHE A O 1
ATOM 2941 N N . PHE A 1 365 ? -37.884 -17.209 38.304 1.00 88.44 365 PHE A N 1
ATOM 2942 C CA . PHE A 1 365 ? -38.847 -17.469 39.366 1.00 88.44 365 PHE A CA 1
ATOM 2943 C C . PHE A 1 365 ? -39.716 -16.235 39.584 1.00 88.44 365 PHE A C 1
ATOM 2945 O O . PHE A 1 365 ? -39.203 -15.118 39.643 1.00 88.44 365 PHE A O 1
ATOM 2952 N N . ALA A 1 366 ? -41.021 -16.425 39.734 1.00 88.88 366 ALA A N 1
ATOM 2953 C CA . ALA A 1 366 ? -41.949 -15.355 40.074 1.00 88.88 366 ALA A CA 1
ATOM 2954 C C . ALA A 1 366 ? -42.429 -15.523 41.513 1.00 88.88 366 ALA A C 1
ATOM 2956 O O . ALA A 1 366 ? -42.895 -16.597 41.890 1.00 88.88 366 ALA A O 1
ATOM 2957 N N . VAL A 1 367 ? -42.333 -14.462 42.308 1.00 90.62 367 VAL A N 1
ATOM 2958 C CA . VAL A 1 367 ? -42.778 -14.448 43.703 1.00 90.62 367 VAL A CA 1
ATOM 2959 C C . VAL A 1 367 ? -43.927 -13.461 43.854 1.00 90.62 367 VAL A C 1
ATOM 2961 O O . VAL A 1 367 ? -43.811 -12.282 43.507 1.00 90.62 367 VAL A O 1
ATOM 2964 N N . ILE A 1 368 ? -45.040 -13.962 44.385 1.00 90.50 368 ILE A N 1
ATOM 2965 C CA . ILE A 1 368 ? -46.261 -13.202 44.645 1.00 90.50 368 ILE A CA 1
ATOM 2966 C C . ILE A 1 368 ? -46.496 -13.187 46.159 1.00 90.50 368 ILE A C 1
ATOM 2968 O O . ILE A 1 368 ? -46.530 -14.239 46.798 1.00 90.50 368 ILE A O 1
ATOM 2972 N N . PHE A 1 369 ? -46.648 -11.991 46.729 1.00 90.06 369 PHE A N 1
ATOM 2973 C CA . PHE A 1 369 ? -47.130 -11.809 48.101 1.00 90.06 369 PHE A CA 1
ATOM 2974 C C . PHE A 1 369 ? -48.652 -11.621 48.098 1.00 90.06 369 PHE A C 1
ATOM 2976 O O . PHE A 1 369 ? -49.221 -11.207 47.091 1.00 90.06 369 PHE A O 1
ATOM 2983 N N . ASP A 1 370 ? -49.312 -11.853 49.230 1.00 87.62 370 ASP A N 1
ATOM 2984 C CA . ASP A 1 370 ? -50.783 -11.840 49.331 1.00 87.62 370 ASP A CA 1
ATOM 2985 C C . ASP A 1 370 ? -51.441 -10.506 48.934 1.00 87.62 370 ASP A C 1
ATOM 2987 O O . ASP A 1 370 ? -52.612 -10.472 48.565 1.00 87.62 370 ASP A O 1
ATOM 2991 N N . TYR A 1 371 ? -50.694 -9.403 49.009 1.00 87.31 371 TYR A N 1
ATOM 2992 C CA . TYR A 1 371 ? -51.144 -8.058 48.639 1.00 87.31 371 TYR A CA 1
ATOM 2993 C C . TYR A 1 371 ? -50.769 -7.662 47.195 1.00 87.31 371 TYR A C 1
ATOM 2995 O O . TYR A 1 371 ? -51.039 -6.540 46.758 1.00 87.31 371 TYR A O 1
ATOM 3003 N N . CYS A 1 372 ? -50.100 -8.550 46.454 1.00 85.75 372 CYS A N 1
ATOM 3004 C CA . CYS A 1 372 ? -49.653 -8.310 45.085 1.00 85.75 372 CYS A CA 1
ATOM 3005 C C . CYS A 1 372 ? -50.765 -8.562 44.061 1.00 85.75 372 CYS A C 1
ATOM 3007 O O . CYS A 1 372 ? -51.717 -9.304 44.297 1.00 85.75 372 CYS A O 1
ATOM 3009 N N . ALA A 1 373 ? -50.629 -7.974 42.872 1.00 79.62 373 ALA A N 1
ATOM 3010 C CA . ALA A 1 373 ? -51.560 -8.240 41.786 1.00 79.62 373 ALA A CA 1
ATOM 3011 C C . ALA A 1 373 ? -51.385 -9.673 41.245 1.00 79.62 373 ALA A C 1
ATOM 3013 O O . ALA A 1 373 ? -50.281 -10.085 40.899 1.00 79.62 373 ALA A O 1
ATOM 3014 N N . ASN A 1 374 ? -52.492 -10.401 41.062 1.00 73.56 374 ASN A N 1
ATOM 3015 C CA . ASN A 1 374 ? -52.476 -11.789 40.569 1.00 73.56 374 ASN A CA 1
ATOM 3016 C C . ASN A 1 374 ? -52.072 -11.946 39.090 1.00 73.56 374 ASN A C 1
ATOM 3018 O O . ASN A 1 374 ? -51.945 -13.071 38.613 1.00 73.56 374 ASN A O 1
ATOM 3022 N N . ARG A 1 375 ? -51.919 -10.852 38.329 1.00 73.06 375 ARG A N 1
ATOM 3023 C CA . ARG A 1 375 ? -51.502 -10.921 36.917 1.00 73.06 375 ARG A CA 1
ATOM 3024 C C . ARG A 1 375 ? -50.030 -10.569 36.791 1.00 73.06 375 ARG A C 1
ATOM 3026 O O . ARG A 1 375 ? -49.651 -9.431 37.072 1.00 73.06 375 ARG A O 1
ATOM 3033 N N . LEU A 1 376 ? -49.248 -11.534 36.322 1.00 76.31 376 LEU A N 1
ATOM 3034 C CA . LEU A 1 376 ? -47.838 -11.369 36.001 1.00 76.31 376 LEU A CA 1
ATOM 3035 C C . LEU A 1 376 ? -47.654 -10.834 34.566 1.00 76.31 376 LEU A C 1
ATOM 3037 O O . LEU A 1 376 ? -48.551 -10.967 33.731 1.00 76.31 376 LEU A O 1
ATOM 3041 N N . PRO A 1 377 ? -46.508 -10.204 34.260 1.00 72.12 377 PRO A N 1
ATOM 3042 C CA . PRO A 1 377 ? -46.159 -9.826 32.894 1.00 72.12 377 PRO A CA 1
ATOM 3043 C C . PRO A 1 377 ? -45.962 -11.043 31.975 1.00 72.12 377 PRO A C 1
ATOM 3045 O O . PRO A 1 377 ? -45.444 -12.066 32.411 1.00 72.12 377 PRO A O 1
ATOM 3048 N N . GLN A 1 378 ? -46.236 -10.891 30.673 1.00 70.12 378 GLN A N 1
ATOM 3049 C CA . GLN A 1 378 ? -46.086 -11.970 29.675 1.00 70.12 378 GLN A CA 1
ATOM 3050 C C . GLN A 1 378 ? -44.681 -12.596 29.615 1.00 70.12 378 GLN A C 1
ATOM 3052 O O . GLN A 1 378 ? -44.548 -13.762 29.264 1.00 70.12 378 GLN A O 1
ATOM 3057 N N . PHE A 1 379 ? -43.618 -11.858 29.960 1.00 69.69 379 PHE A N 1
ATOM 3058 C CA . PHE A 1 379 ? -42.254 -12.413 29.977 1.00 69.69 379 PHE A CA 1
ATOM 3059 C C . PHE A 1 379 ? -42.020 -13.414 31.124 1.00 69.69 379 PHE A C 1
ATOM 3061 O O . PHE A 1 379 ? -41.029 -14.136 31.115 1.00 69.69 379 PHE A O 1
ATOM 3068 N N . VAL A 1 380 ? -42.927 -13.452 32.104 1.00 70.88 380 VAL A N 1
ATOM 3069 C CA . VAL A 1 380 ? -42.884 -14.314 33.292 1.00 70.88 380 VAL A CA 1
ATOM 3070 C C . VAL A 1 380 ? -43.846 -15.507 33.152 1.00 70.88 380 VAL A C 1
ATOM 3072 O O . VAL A 1 380 ? -43.762 -16.440 33.946 1.00 70.88 380 VAL A O 1
ATOM 3075 N N . ASP A 1 381 ? -44.711 -15.539 32.127 1.00 66.38 381 ASP A N 1
ATOM 3076 C CA . ASP A 1 381 ? -45.737 -16.588 31.939 1.00 66.38 381 ASP A CA 1
ATOM 3077 C C . ASP A 1 381 ? -45.154 -18.007 31.818 1.00 66.38 381 ASP A C 1
ATOM 3079 O O . ASP A 1 381 ? -45.820 -18.985 32.144 1.00 66.38 381 ASP A O 1
ATOM 3083 N N . THR A 1 382 ? -43.903 -18.145 31.371 1.00 66.31 382 THR A N 1
ATOM 3084 C CA . THR A 1 382 ? -43.217 -19.444 31.255 1.00 66.31 382 THR A CA 1
ATOM 3085 C C . THR A 1 382 ? -42.440 -19.845 32.514 1.00 66.31 382 THR A C 1
ATOM 3087 O O . THR A 1 382 ? -41.800 -20.895 32.524 1.00 66.31 382 THR A O 1
ATOM 3090 N N . SER A 1 383 ? -42.443 -19.016 33.562 1.00 76.56 383 SER A N 1
ATOM 3091 C CA . SER A 1 383 ? -41.634 -19.209 34.773 1.00 76.56 383 SER A CA 1
ATOM 3092 C C . SER A 1 383 ? -42.394 -19.921 35.900 1.00 76.56 383 SER A C 1
ATOM 3094 O O . SER A 1 383 ? -43.627 -19.937 35.942 1.00 76.56 383 SER A O 1
ATOM 3096 N N . LYS A 1 384 ? -41.658 -20.509 36.854 1.00 86.31 384 LYS A N 1
ATOM 3097 C CA . LYS A 1 384 ? -42.266 -21.102 38.055 1.00 86.31 384 LYS A CA 1
ATOM 3098 C C . LYS A 1 384 ? -42.723 -19.983 38.992 1.00 86.31 384 LYS A C 1
ATOM 3100 O O . LYS A 1 384 ? -41.906 -19.175 39.430 1.00 86.31 384 LYS A O 1
ATOM 3105 N N . THR A 1 385 ? -44.015 -19.960 39.302 1.00 87.75 385 THR A N 1
ATOM 3106 C CA . THR A 1 385 ? -44.630 -18.957 40.179 1.00 87.75 385 THR A CA 1
ATOM 3107 C C . THR A 1 385 ? -44.882 -19.540 41.563 1.00 87.75 385 THR A C 1
ATOM 3109 O O . THR A 1 385 ? -45.391 -20.653 41.668 1.00 87.75 385 THR A O 1
ATOM 3112 N N . PHE A 1 386 ? -44.554 -18.778 42.603 1.00 89.25 386 PHE A N 1
ATOM 3113 C CA . PHE A 1 386 ? -44.725 -19.158 44.002 1.00 89.25 386 PHE A CA 1
ATOM 3114 C C . PHE A 1 386 ? -45.477 -18.066 44.748 1.00 89.25 386 PHE A C 1
ATOM 3116 O O . PHE A 1 386 ? -45.110 -16.886 44.686 1.00 89.25 386 PHE A O 1
ATOM 3123 N N . LYS A 1 387 ? -46.500 -18.461 45.503 1.00 90.31 387 LYS A N 1
ATOM 3124 C CA . LYS A 1 387 ? -47.048 -17.599 46.546 1.00 90.31 387 LYS A CA 1
ATOM 3125 C C . LYS A 1 387 ? -46.195 -17.772 47.787 1.00 90.31 387 LYS A C 1
ATOM 3127 O O . LYS A 1 387 ? -46.181 -18.853 48.366 1.00 90.31 387 LYS A O 1
ATOM 3132 N N . LEU A 1 388 ? -45.460 -16.734 48.181 1.00 87.44 388 LEU A N 1
ATOM 3133 C CA . LEU A 1 388 ? -44.294 -16.927 49.047 1.00 87.44 388 LEU A CA 1
ATOM 3134 C C . LEU A 1 388 ? -44.609 -17.670 50.352 1.00 87.44 388 LEU A C 1
ATOM 3136 O O . LEU A 1 388 ? -43.853 -18.558 50.720 1.00 87.44 388 LEU A O 1
ATOM 3140 N N . PHE A 1 389 ? -45.696 -17.319 51.041 1.00 87.81 389 PHE A N 1
ATOM 3141 C CA . PHE A 1 389 ? -46.029 -17.911 52.341 1.00 87.81 389 PHE A CA 1
ATOM 3142 C C . PHE A 1 389 ? -46.815 -19.226 52.243 1.00 87.81 389 PHE A C 1
ATOM 3144 O O . PHE A 1 389 ? -46.728 -20.037 53.160 1.00 87.81 389 PHE A O 1
ATOM 3151 N N . GLU A 1 390 ? -47.553 -19.458 51.151 1.00 87.88 390 GLU A N 1
ATOM 3152 C CA . GLU A 1 390 ? -48.249 -20.734 50.908 1.00 87.88 390 GLU A CA 1
ATOM 3153 C C . GLU A 1 390 ? -47.263 -21.813 50.422 1.00 87.88 390 GLU A C 1
ATOM 3155 O O . GLU A 1 390 ? -47.324 -22.958 50.862 1.00 87.88 390 GLU A O 1
ATOM 3160 N N . ASP A 1 391 ? -46.316 -21.430 49.561 1.00 87.94 391 ASP A N 1
ATOM 3161 C CA . ASP A 1 391 ? -45.395 -22.327 48.857 1.00 87.94 391 ASP A CA 1
ATOM 3162 C C . ASP A 1 391 ? -43.938 -22.186 49.324 1.00 87.94 391 ASP A C 1
ATOM 3164 O O . ASP A 1 391 ? -43.014 -22.522 48.579 1.00 87.94 391 ASP A O 1
ATOM 3168 N N . PHE A 1 392 ? -43.704 -21.675 50.536 1.00 85.94 392 PHE A N 1
ATOM 3169 C CA . PHE A 1 392 ? -42.362 -21.312 51.001 1.00 85.94 392 PHE A CA 1
ATOM 3170 C C . PHE A 1 392 ? -41.362 -22.471 50.887 1.00 85.94 392 PHE A C 1
ATOM 3172 O O . PHE A 1 392 ? -40.291 -22.318 50.307 1.00 85.94 392 PHE A O 1
ATOM 3179 N N . GLU A 1 393 ? -41.727 -23.662 51.365 1.00 85.25 393 GLU A N 1
ATOM 3180 C CA . GLU A 1 393 ? -40.854 -24.842 51.305 1.00 85.25 393 GLU A CA 1
ATOM 3181 C C . GLU A 1 393 ? -40.558 -25.277 49.861 1.00 85.25 393 GLU A C 1
ATOM 3183 O O . GLU A 1 393 ? -39.418 -25.602 49.524 1.00 85.25 393 GLU A O 1
ATOM 3188 N N . ASN A 1 394 ? -41.564 -25.215 48.982 1.00 86.31 394 ASN A N 1
ATOM 3189 C CA . ASN A 1 394 ? -41.419 -25.546 47.563 1.00 86.31 394 ASN A CA 1
ATOM 3190 C C . ASN A 1 394 ? -40.507 -24.544 46.844 1.00 86.31 394 ASN A C 1
ATOM 3192 O O . ASN A 1 394 ? -39.698 -24.936 46.001 1.00 86.31 394 ASN A O 1
ATOM 3196 N N . PHE A 1 395 ? -40.620 -23.260 47.188 1.00 87.88 395 PHE A N 1
ATOM 3197 C CA . PHE A 1 395 ? -39.763 -22.196 46.677 1.00 87.88 395 PHE A CA 1
ATOM 3198 C C . PHE A 1 395 ? -38.307 -22.393 47.116 1.00 87.88 395 PHE A C 1
ATOM 3200 O O . PHE A 1 395 ? -37.397 -22.360 46.287 1.00 87.88 395 PHE A O 1
ATOM 3207 N N . MET A 1 396 ? -38.086 -22.694 48.397 1.00 85.81 396 MET A N 1
ATOM 3208 C CA . MET A 1 396 ? -36.752 -22.964 48.939 1.00 85.81 396 MET A CA 1
ATOM 3209 C C . MET A 1 396 ? -36.103 -24.188 48.287 1.00 85.81 396 MET A C 1
ATOM 3211 O O . MET A 1 396 ? -34.934 -24.142 47.891 1.00 85.81 396 MET A O 1
ATOM 3215 N N . HIS A 1 397 ? -36.877 -25.258 48.089 1.00 85.12 397 HIS A N 1
ATOM 3216 C CA . HIS A 1 397 ? -36.420 -26.439 47.364 1.00 85.12 397 HIS A CA 1
ATOM 3217 C C . HIS A 1 397 ? -36.097 -26.116 45.897 1.00 85.12 397 HIS A C 1
ATOM 3219 O O . HIS A 1 397 ? -35.104 -26.603 45.363 1.00 85.12 397 HIS A O 1
ATOM 3225 N N . ALA A 1 398 ? -36.898 -25.277 45.232 1.00 84.94 398 ALA A N 1
ATOM 3226 C CA . ALA A 1 398 ? -36.640 -24.867 43.852 1.00 84.94 398 ALA A CA 1
ATOM 3227 C C . ALA A 1 398 ? -35.337 -24.062 43.703 1.00 84.94 398 ALA A C 1
ATOM 3229 O O . ALA A 1 398 ? -34.673 -24.169 42.672 1.00 84.94 398 ALA A O 1
ATOM 3230 N N . LEU A 1 399 ? -34.945 -23.313 44.737 1.00 82.19 399 LEU A N 1
ATOM 3231 C CA . LEU A 1 399 ? -33.671 -22.598 44.792 1.00 82.19 399 LEU A CA 1
ATOM 3232 C C . LEU A 1 399 ? -32.502 -23.462 45.293 1.00 82.19 399 LEU A C 1
ATOM 3234 O O . LEU A 1 399 ? -31.380 -22.970 45.362 1.00 82.19 399 LEU A O 1
ATOM 3238 N N . ASN A 1 400 ? -32.701 -24.746 45.610 1.00 81.50 400 ASN A N 1
ATOM 3239 C CA . ASN A 1 400 ? -31.685 -25.602 46.242 1.00 81.50 400 ASN A CA 1
ATOM 3240 C C . ASN A 1 400 ? -31.083 -24.994 47.528 1.00 81.50 400 ASN A C 1
ATOM 3242 O O . ASN A 1 400 ? -29.936 -25.279 47.878 1.00 81.50 400 ASN A O 1
ATOM 3246 N N . ILE A 1 401 ? -31.839 -24.155 48.243 1.00 79.44 401 ILE A N 1
ATOM 3247 C CA . ILE A 1 401 ? -31.373 -23.532 49.482 1.00 79.44 401 ILE A CA 1
ATOM 3248 C C . ILE A 1 401 ? -31.787 -24.431 50.648 1.00 79.44 401 ILE A C 1
ATOM 3250 O O . ILE A 1 401 ? -32.963 -24.529 50.987 1.00 79.44 401 ILE A O 1
ATOM 3254 N N . SER A 1 402 ? -30.811 -25.091 51.272 1.00 65.69 402 SER A N 1
ATOM 3255 C 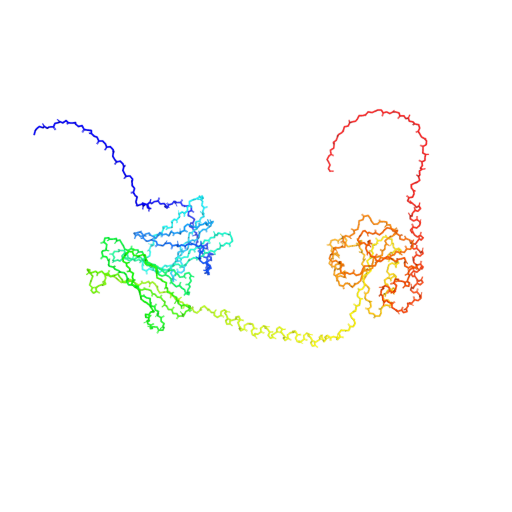CA . SER A 1 402 ? -31.019 -25.989 52.419 1.00 65.69 402 SER A CA 1
ATOM 3256 C C . SER A 1 402 ? -30.621 -25.363 53.766 1.00 65.69 402 SER A C 1
ATOM 3258 O O . SER A 1 402 ? -30.382 -26.083 54.735 1.00 65.69 402 SER A O 1
ATOM 3260 N N . GLY A 1 403 ? -30.451 -24.039 53.814 1.00 66.06 403 GLY A N 1
ATOM 3261 C CA . GLY A 1 403 ? -30.001 -23.312 55.001 1.00 66.06 403 GLY A CA 1
ATOM 3262 C C . GLY A 1 403 ? -31.091 -23.153 56.064 1.00 66.06 403 GLY A C 1
ATOM 3263 O O . GLY A 1 403 ? -32.271 -23.013 55.748 1.00 66.06 403 GLY A O 1
ATOM 3264 N N . SER A 1 404 ? -30.686 -23.134 57.338 1.00 70.69 404 SER A N 1
ATOM 3265 C CA . SER A 1 404 ? -31.546 -22.661 58.429 1.00 70.69 404 SER A CA 1
ATOM 3266 C C . SER A 1 404 ? -31.746 -21.158 58.276 1.00 70.69 404 SER A C 1
ATOM 3268 O O . SER A 1 404 ? -30.772 -20.426 58.113 1.00 70.69 404 SER A O 1
ATOM 3270 N N . TYR A 1 405 ? -32.988 -20.693 58.359 1.00 76.00 405 TYR A N 1
ATOM 3271 C CA . TYR A 1 405 ? -33.301 -19.269 58.313 1.00 76.00 405 TYR A CA 1
ATOM 3272 C C . TYR A 1 405 ? -33.410 -18.670 59.710 1.00 76.00 405 TYR A C 1
ATOM 3274 O O . TYR A 1 405 ? -33.727 -19.360 60.681 1.00 76.00 405 TYR A O 1
ATOM 3282 N N . ASP A 1 406 ? -33.152 -17.370 59.813 1.00 81.81 406 ASP A N 1
ATOM 3283 C CA . ASP A 1 406 ? -33.379 -16.629 61.044 1.00 81.81 406 ASP A CA 1
ATOM 3284 C C . ASP A 1 406 ? -34.870 -16.347 61.211 1.00 81.81 406 ASP A C 1
ATOM 3286 O O . ASP A 1 406 ? -35.497 -15.637 60.415 1.00 81.81 406 ASP A O 1
ATOM 3290 N N . ALA A 1 407 ? -35.439 -16.908 62.276 1.00 83.50 407 ALA A N 1
ATOM 3291 C CA . ALA A 1 407 ? -36.828 -16.692 62.635 1.00 83.50 407 ALA A CA 1
ATOM 3292 C C . ALA A 1 407 ? -37.142 -15.197 62.814 1.00 83.50 407 ALA A C 1
ATOM 3294 O O . ALA A 1 407 ? -38.244 -14.771 62.477 1.00 83.50 407 ALA A O 1
ATOM 3295 N N . ALA A 1 408 ? -36.190 -14.380 63.281 1.00 86.88 408 ALA A N 1
ATOM 3296 C CA . ALA A 1 408 ? -36.398 -12.949 63.472 1.00 86.88 408 ALA A CA 1
ATOM 3297 C C . ALA A 1 408 ? -36.622 -12.216 62.141 1.00 86.88 408 ALA A C 1
ATOM 3299 O O . ALA A 1 408 ? -37.569 -11.436 62.033 1.00 86.88 408 ALA A O 1
ATOM 3300 N N . ILE A 1 409 ? -35.807 -12.496 61.116 1.00 86.00 409 ILE A N 1
ATOM 3301 C CA . ILE A 1 409 ? -35.951 -11.870 59.790 1.00 86.00 409 ILE A CA 1
ATOM 3302 C C . ILE A 1 409 ? -37.209 -12.383 59.088 1.00 86.00 409 ILE A C 1
ATOM 3304 O O . ILE A 1 409 ? -37.938 -11.600 58.481 1.00 86.00 409 ILE A O 1
ATOM 3308 N N . TYR A 1 410 ? -37.520 -13.675 59.224 1.00 87.94 410 TYR A N 1
ATOM 3309 C CA . TYR A 1 410 ? -38.758 -14.237 58.686 1.00 87.94 410 TYR A CA 1
ATOM 3310 C C . TYR A 1 410 ? -40.004 -13.592 59.317 1.00 87.94 410 TYR A C 1
ATOM 3312 O O . TYR A 1 410 ? -40.909 -13.156 58.607 1.00 87.94 410 TYR A O 1
ATOM 3320 N N . HIS A 1 411 ? -40.042 -13.454 60.646 1.00 89.50 411 HIS A N 1
ATOM 3321 C CA . HIS A 1 411 ? -41.136 -12.760 61.329 1.00 89.50 411 HIS A CA 1
ATOM 3322 C C . HIS A 1 411 ? -41.210 -11.274 60.956 1.00 89.50 411 HIS A C 1
ATOM 3324 O O . HIS A 1 411 ? -42.311 -10.734 60.829 1.00 89.50 411 HIS A O 1
ATOM 3330 N N . ASP A 1 412 ? -40.070 -10.616 60.734 1.00 90.44 412 ASP A N 1
ATOM 3331 C CA . ASP A 1 412 ? -40.038 -9.236 60.248 1.00 90.44 412 ASP A CA 1
ATOM 3332 C C . ASP A 1 412 ? -40.606 -9.112 58.825 1.00 90.44 412 ASP A C 1
ATOM 3334 O O . ASP A 1 412 ? -41.373 -8.187 58.548 1.00 90.44 412 ASP A O 1
ATOM 3338 N N . LEU A 1 413 ? -40.308 -10.073 57.944 1.00 91.06 413 LEU A N 1
ATOM 3339 C CA . LEU A 1 413 ? -40.879 -10.149 56.599 1.00 91.06 413 LEU A CA 1
ATOM 3340 C C . LEU A 1 413 ? -42.402 -10.330 56.642 1.00 91.06 413 LEU A C 1
ATOM 3342 O O . LEU A 1 413 ? -43.120 -9.619 55.936 1.00 91.06 413 LEU A O 1
ATOM 3346 N N . VAL A 1 414 ? -42.906 -11.229 57.495 1.00 91.81 414 VAL A N 1
ATOM 3347 C CA . VAL A 1 414 ? -44.352 -11.435 57.702 1.00 91.81 414 VAL A CA 1
ATOM 3348 C C . VAL A 1 414 ? -45.011 -10.146 58.197 1.00 91.81 414 VAL A C 1
ATOM 3350 O O . VAL A 1 414 ? -45.992 -9.687 57.614 1.00 91.81 414 VAL A O 1
ATOM 3353 N N . ARG A 1 415 ? -44.438 -9.499 59.220 1.00 92.38 415 ARG A N 1
ATOM 3354 C CA . ARG A 1 415 ? -44.954 -8.238 59.772 1.00 92.38 415 ARG A CA 1
ATOM 3355 C C . ARG A 1 415 ? -45.013 -7.130 58.717 1.00 92.38 415 ARG A C 1
ATOM 3357 O O . ARG A 1 415 ? -46.033 -6.458 58.591 1.00 92.38 415 ARG A O 1
ATOM 3364 N N . LYS A 1 416 ? -43.937 -6.939 57.947 1.00 91.50 416 LYS A N 1
ATOM 3365 C CA . LYS A 1 416 ? -43.873 -5.927 56.878 1.00 91.50 416 LYS A CA 1
ATOM 3366 C C . LYS A 1 416 ? -44.836 -6.224 55.730 1.00 91.50 416 LYS A C 1
ATOM 3368 O O . LYS A 1 416 ? -45.367 -5.289 55.138 1.00 91.50 416 LYS A O 1
ATOM 3373 N N . THR A 1 417 ? -45.078 -7.500 55.432 1.00 90.88 417 THR A N 1
ATOM 3374 C CA . THR A 1 417 ? -46.086 -7.917 54.445 1.00 90.88 417 THR A CA 1
ATOM 3375 C C . THR A 1 417 ? -47.481 -7.502 54.902 1.00 90.88 417 THR A C 1
ATOM 3377 O O . THR A 1 417 ? -48.226 -6.926 54.114 1.00 90.88 417 THR A O 1
ATOM 3380 N N . GLU A 1 418 ? -47.816 -7.708 56.177 1.00 90.69 418 GLU A N 1
ATOM 3381 C CA . GLU A 1 418 ? -49.122 -7.306 56.710 1.00 90.69 418 GLU A CA 1
ATOM 3382 C C . GLU A 1 418 ? -49.290 -5.776 56.710 1.00 90.69 418 GLU A C 1
ATOM 3384 O O . GLU A 1 418 ? -50.343 -5.257 56.347 1.00 90.69 418 GLU A O 1
ATOM 3389 N N . GLU A 1 419 ? -48.227 -5.024 57.019 1.00 90.25 419 GLU A N 1
ATOM 3390 C CA . GLU A 1 419 ? -48.230 -3.560 56.887 1.00 90.25 419 GLU A CA 1
ATOM 3391 C C . GLU A 1 419 ? -48.436 -3.097 55.439 1.00 90.25 419 GLU A C 1
ATOM 3393 O O . GLU A 1 419 ? -49.182 -2.146 55.197 1.00 90.25 419 GLU A O 1
ATOM 3398 N N . ALA A 1 420 ? -47.788 -3.760 54.477 1.00 88.38 420 ALA A N 1
ATOM 3399 C CA . ALA A 1 420 ? -47.958 -3.465 53.058 1.00 88.38 420 ALA A CA 1
ATOM 3400 C C . ALA A 1 420 ? -49.389 -3.768 52.591 1.00 88.38 420 ALA A C 1
ATOM 3402 O O . ALA A 1 420 ? -49.964 -2.969 51.857 1.00 88.38 420 ALA A O 1
ATOM 3403 N N . LYS A 1 421 ? -49.982 -4.863 53.077 1.00 88.50 421 LYS A N 1
ATOM 3404 C CA . LYS A 1 421 ? -51.368 -5.253 52.800 1.00 88.50 421 LYS A CA 1
ATOM 3405 C C . LYS A 1 421 ? -52.372 -4.211 53.291 1.00 88.50 421 LYS A C 1
ATOM 3407 O O . LYS A 1 421 ? -53.246 -3.792 52.535 1.00 88.50 421 LYS A O 1
ATOM 3412 N N . ILE A 1 422 ? -52.199 -3.727 54.521 1.00 86.81 422 ILE A N 1
ATOM 3413 C CA . ILE A 1 422 ? -53.028 -2.652 55.083 1.00 86.81 422 ILE A CA 1
ATOM 3414 C C . ILE A 1 422 ? -52.916 -1.384 54.219 1.00 86.81 422 ILE A C 1
ATOM 3416 O O . ILE A 1 422 ? -53.933 -0.781 53.875 1.00 86.81 422 ILE A O 1
ATOM 3420 N N . GLU A 1 423 ? -51.702 -0.988 53.818 1.00 84.62 423 GLU A N 1
ATOM 3421 C CA . GLU A 1 423 ? -51.482 0.181 52.951 1.00 84.62 423 GLU A CA 1
ATOM 3422 C C . GLU A 1 423 ? -52.183 0.029 51.589 1.00 84.62 423 GLU A C 1
ATOM 3424 O O . GLU A 1 423 ? -52.847 0.958 51.117 1.00 84.62 423 GLU A O 1
ATOM 3429 N N . THR A 1 424 ? -52.072 -1.142 50.958 1.00 81.44 424 THR A N 1
ATOM 3430 C CA . THR A 1 424 ? -52.711 -1.402 49.664 1.00 81.44 424 THR A CA 1
ATOM 3431 C C . THR A 1 424 ? -54.232 -1.426 49.758 1.00 81.44 424 THR A C 1
ATOM 3433 O O . THR A 1 424 ? -54.890 -0.848 48.891 1.00 81.44 424 THR A O 1
ATOM 3436 N N . ASP A 1 425 ? -54.791 -2.004 50.824 1.00 80.69 425 ASP A N 1
ATOM 3437 C CA . ASP A 1 425 ? -56.239 -2.072 51.049 1.00 80.69 425 ASP A CA 1
ATOM 3438 C C . ASP A 1 425 ? -56.839 -0.681 51.306 1.00 80.69 425 ASP A C 1
ATOM 3440 O O . ASP A 1 425 ? -57.924 -0.359 50.810 1.00 80.69 425 ASP A O 1
ATOM 3444 N N . HIS A 1 426 ? -56.117 0.183 52.029 1.00 71.75 426 HIS A N 1
ATOM 3445 C CA . HIS A 1 426 ? -56.498 1.586 52.197 1.00 71.75 426 HIS A CA 1
ATOM 3446 C C . HIS A 1 426 ? -56.425 2.360 50.874 1.00 71.75 426 HIS A C 1
ATOM 3448 O O . HIS A 1 426 ? -57.382 3.047 50.521 1.00 71.75 426 HIS A O 1
ATOM 3454 N N . SER A 1 427 ? -55.356 2.183 50.086 1.00 63.50 427 SER A N 1
ATOM 3455 C CA . SER A 1 427 ? -55.225 2.843 48.778 1.00 63.50 427 SER A CA 1
ATOM 3456 C C . SER A 1 427 ? -56.321 2.433 47.783 1.00 63.50 427 SER A C 1
ATOM 3458 O O . SER A 1 427 ? -56.663 3.240 46.914 1.00 63.50 427 SER A O 1
ATOM 3460 N N . PHE A 1 428 ? -56.862 1.214 47.885 1.00 59.47 428 PHE A N 1
ATOM 3461 C CA . PHE A 1 428 ? -57.969 0.737 47.048 1.00 59.47 428 PHE A CA 1
ATOM 3462 C C . PHE A 1 428 ? -59.326 1.336 47.447 1.00 59.47 428 PHE A C 1
ATOM 3464 O O . PHE A 1 428 ? -60.161 1.583 46.577 1.00 59.47 428 PHE A O 1
ATOM 3471 N N . LYS A 1 429 ? -59.552 1.614 48.739 1.00 57.16 429 LYS A N 1
ATOM 3472 C CA . LYS A 1 429 ? -60.792 2.259 49.208 1.00 57.16 429 LYS A CA 1
ATOM 3473 C C . LYS A 1 429 ? -60.913 3.715 48.754 1.00 57.16 429 LYS A C 1
ATOM 3475 O O . LYS A 1 429 ? -62.016 4.143 48.428 1.00 57.16 429 LYS A O 1
ATOM 3480 N N . ASP A 1 430 ? -59.797 4.432 48.642 1.00 53.25 430 ASP A N 1
ATOM 3481 C CA . ASP A 1 430 ? -59.777 5.841 48.217 1.00 53.25 430 ASP A CA 1
ATOM 3482 C C . ASP A 1 430 ? -59.923 6.041 46.694 1.00 53.25 430 ASP A C 1
ATOM 3484 O O . ASP A 1 430 ? -60.055 7.170 46.225 1.00 53.25 430 ASP A O 1
ATOM 3488 N N . THR A 1 431 ? -59.905 4.965 45.896 1.00 50.91 431 THR A N 1
ATOM 3489 C CA . THR A 1 431 ? -60.019 5.025 44.422 1.00 50.91 431 THR A CA 1
ATOM 3490 C C . THR A 1 431 ? -61.387 4.618 43.872 1.00 50.91 431 THR A C 1
ATOM 3492 O O . THR A 1 431 ? -61.571 4.621 42.655 1.00 50.91 431 THR A O 1
ATOM 3495 N N . ILE A 1 432 ? -62.370 4.316 44.726 1.00 46.00 432 ILE A N 1
ATOM 3496 C CA . ILE A 1 432 ? -63.751 4.100 44.277 1.00 46.00 432 ILE A CA 1
ATOM 3497 C C . ILE A 1 432 ? -64.374 5.481 44.008 1.00 46.00 432 ILE A C 1
ATOM 3499 O O . ILE A 1 432 ? -64.534 6.253 44.956 1.00 46.00 432 ILE A O 1
ATOM 3503 N N . PRO A 1 433 ? -64.737 5.834 42.759 1.00 43.16 433 PRO A N 1
ATOM 3504 C CA . PRO A 1 433 ? -65.417 7.095 42.503 1.00 43.16 433 PRO A CA 1
ATOM 3505 C C . PRO A 1 433 ? -66.762 7.083 43.237 1.00 43.16 433 PRO A C 1
ATOM 3507 O O . PRO A 1 433 ? -67.609 6.225 42.984 1.00 43.16 433 PRO A O 1
ATOM 3510 N N . GLN A 1 434 ? -66.962 8.027 44.160 1.00 40.94 434 GLN A N 1
ATOM 3511 C CA . GLN A 1 434 ? -68.289 8.289 44.706 1.00 40.94 434 GLN A CA 1
ATOM 3512 C C . GLN A 1 434 ? -69.186 8.733 43.550 1.00 40.94 434 GLN A C 1
ATOM 3514 O O . GLN A 1 434 ? -69.015 9.820 43.000 1.00 40.94 434 GLN A O 1
ATOM 3519 N N . ILE A 1 435 ? -70.137 7.881 43.170 1.00 44.97 435 ILE A N 1
ATOM 3520 C CA . ILE A 1 435 ? -71.222 8.267 42.274 1.00 44.97 435 ILE A CA 1
ATOM 3521 C C . ILE A 1 435 ? -72.114 9.216 43.076 1.00 44.97 435 ILE A C 1
ATOM 3523 O O . ILE A 1 435 ? -72.968 8.786 43.849 1.00 44.97 435 ILE A O 1
ATOM 3527 N N . VAL A 1 436 ? -71.874 10.516 42.933 1.00 45.38 436 VAL A N 1
ATOM 3528 C CA . VAL A 1 436 ? -72.809 11.544 43.382 1.00 45.38 436 VAL A CA 1
ATOM 3529 C C . VAL A 1 436 ? -73.920 11.592 42.339 1.00 45.38 436 VAL A C 1
ATOM 3531 O O . VAL A 1 436 ? -73.714 12.067 41.226 1.00 45.38 436 VAL A O 1
ATOM 3534 N N . ILE A 1 437 ? -75.086 11.044 42.676 1.00 43.69 437 ILE A N 1
ATOM 3535 C CA . ILE A 1 437 ? -76.299 11.216 41.876 1.00 43.69 437 ILE A CA 1
ATOM 3536 C C . ILE A 1 437 ? -76.802 12.633 42.164 1.00 43.69 437 ILE A C 1
ATOM 3538 O O . ILE A 1 437 ? -77.388 12.885 43.214 1.00 43.69 437 ILE A O 1
ATOM 3542 N N . THR A 1 438 ? -76.516 13.579 41.273 1.00 42.09 438 THR A N 1
ATOM 3543 C CA . THR A 1 438 ? -77.228 14.861 41.222 1.00 42.09 438 THR A CA 1
ATOM 3544 C C . THR A 1 438 ? -78.414 14.708 40.284 1.00 42.09 438 THR A C 1
ATOM 3546 O O . THR A 1 438 ? -78.230 14.588 39.074 1.00 42.09 438 THR A O 1
ATOM 3549 N N . ASP A 1 439 ? -79.619 14.720 40.848 1.00 46.19 439 ASP A N 1
ATOM 3550 C CA . ASP A 1 439 ? -80.849 14.908 40.088 1.00 46.19 439 ASP A CA 1
ATOM 3551 C C . ASP A 1 439 ? -80.874 16.348 39.557 1.00 46.19 439 ASP A C 1
ATOM 3553 O O . ASP A 1 439 ? -81.000 17.307 40.321 1.00 46.19 439 ASP A O 1
ATOM 3557 N N . SER A 1 440 ? -80.738 16.518 38.244 1.00 41.94 440 SER A N 1
ATOM 3558 C CA . SER A 1 440 ? -81.054 17.781 37.576 1.00 41.94 440 SER A CA 1
ATOM 3559 C C . SER A 1 440 ? -81.671 17.502 36.210 1.00 41.94 440 SER A C 1
ATOM 3561 O O . SER A 1 440 ? -81.054 16.864 35.356 1.00 41.94 440 SER A O 1
ATOM 3563 N N . GLU A 1 441 ? -82.913 17.960 36.064 1.00 38.59 441 GLU A N 1
ATOM 3564 C CA . GLU A 1 441 ? -83.773 17.873 34.881 1.00 38.59 441 GLU A CA 1
ATOM 3565 C C . GLU A 1 441 ? -83.106 18.417 33.602 1.00 38.59 441 GLU A C 1
ATOM 3567 O O . GLU A 1 441 ? -82.232 19.287 33.674 1.00 38.59 441 GLU A O 1
ATOM 3572 N N . PRO A 1 442 ? -83.524 17.944 32.412 1.00 39.91 442 PRO A N 1
ATOM 3573 C CA . PRO A 1 442 ? -82.911 18.340 31.155 1.00 39.91 442 PRO A CA 1
ATOM 3574 C C . PRO A 1 442 ? -83.453 19.695 30.685 1.00 39.91 442 PRO A C 1
ATOM 3576 O O . PRO A 1 442 ? -84.651 19.846 30.448 1.00 39.91 442 PRO A O 1
ATOM 3579 N N . GLN A 1 443 ? -82.561 20.662 30.474 1.00 37.06 443 GLN A N 1
ATOM 3580 C CA . GLN A 1 443 ? -82.822 21.781 29.571 1.00 37.06 443 GLN A CA 1
ATOM 3581 C C . GLN A 1 443 ? -82.045 21.580 28.273 1.00 37.06 443 GLN A C 1
ATOM 3583 O O . GLN A 1 443 ? -80.816 21.507 28.258 1.00 37.06 443 GLN A O 1
ATOM 3588 N N . GLU A 1 444 ? -82.812 21.479 27.190 1.00 36.75 444 GLU A N 1
ATOM 3589 C CA . GLU A 1 444 ? -82.371 21.611 25.809 1.00 36.75 444 GLU A CA 1
ATOM 3590 C C . GLU A 1 444 ? -81.602 22.921 25.614 1.00 36.75 444 GLU A C 1
ATOM 3592 O O . GLU A 1 444 ? -82.086 23.990 25.983 1.00 36.75 444 GLU A O 1
ATOM 3597 N N . HIS A 1 445 ? -80.454 22.856 24.941 1.00 37.28 445 HIS A N 1
ATOM 3598 C CA . HIS A 1 445 ? -80.143 23.870 23.945 1.00 37.28 445 HIS A CA 1
ATOM 3599 C C . HIS A 1 445 ? -79.224 23.320 22.856 1.00 37.28 445 HIS A C 1
ATOM 3601 O O . HIS A 1 445 ? -78.140 22.791 23.100 1.00 37.28 445 HIS A O 1
ATOM 3607 N N . ASP A 1 446 ? -79.736 23.467 21.644 1.00 34.59 446 ASP A N 1
ATOM 3608 C CA . ASP A 1 446 ? -79.153 23.126 20.363 1.00 34.59 446 ASP A CA 1
ATOM 3609 C C . ASP A 1 446 ? -77.891 23.927 20.004 1.00 34.59 446 ASP A C 1
ATOM 3611 O O . ASP A 1 446 ? -77.769 25.121 20.286 1.00 34.59 446 ASP A O 1
ATOM 3615 N N . SER A 1 447 ? -77.089 23.266 19.164 1.00 35.25 447 SER A N 1
ATOM 3616 C CA . SER A 1 447 ? -76.423 23.794 17.963 1.00 35.25 447 SER A CA 1
ATOM 3617 C C . SER A 1 447 ? -74.927 24.177 17.975 1.00 35.25 447 SER A C 1
ATOM 3619 O O . SER A 1 447 ? -74.471 25.111 18.621 1.00 35.25 447 SER A O 1
ATOM 3621 N N . LEU A 1 448 ? -74.245 23.472 17.056 1.00 35.00 448 LEU A N 1
ATOM 3622 C CA . LEU A 1 448 ? -73.314 23.949 16.019 1.00 35.00 448 LEU A CA 1
ATOM 3623 C C . LEU A 1 448 ? -71.812 24.132 16.333 1.00 35.00 448 LEU A C 1
ATOM 3625 O O . LEU A 1 448 ? -71.360 25.152 16.831 1.00 35.00 448 LEU A O 1
ATOM 3629 N N . ILE A 1 449 ? -71.056 23.113 15.891 1.00 33.41 449 ILE A N 1
ATOM 3630 C CA . ILE A 1 449 ? -70.003 23.148 14.847 1.00 33.41 449 ILE A CA 1
ATOM 3631 C C . ILE A 1 449 ? -69.054 24.366 14.850 1.00 33.41 449 ILE A C 1
ATOM 3633 O O . ILE A 1 449 ? -69.457 25.453 14.463 1.00 33.41 449 ILE A O 1
ATOM 3637 N N . SER A 1 450 ? -67.753 24.137 15.071 1.00 31.48 450 SER A N 1
ATOM 3638 C CA . SER A 1 450 ? -66.739 24.100 13.993 1.00 31.48 450 SER A CA 1
ATOM 3639 C C . SER A 1 450 ? -65.311 24.078 14.557 1.00 31.48 450 SER A C 1
ATOM 3641 O O . SER A 1 450 ? -64.906 24.988 15.269 1.00 31.48 450 SER A O 1
ATOM 3643 N N . GLU A 1 451 ? -64.577 23.038 14.167 1.00 34.56 451 GLU A N 1
ATOM 3644 C CA . GLU A 1 451 ? -63.236 23.075 13.566 1.00 34.56 451 GLU A CA 1
ATOM 3645 C C . GLU A 1 451 ? -62.060 23.895 14.147 1.00 34.56 451 GLU A C 1
ATOM 3647 O O . GLU A 1 451 ? -62.073 25.118 14.231 1.00 34.56 451 GLU A O 1
ATOM 3652 N N . ASN A 1 452 ? -60.954 23.139 14.247 1.00 31.89 452 ASN A N 1
ATOM 3653 C CA . ASN A 1 452 ? -59.552 23.487 13.985 1.00 31.89 452 ASN A CA 1
ATOM 3654 C C . ASN A 1 452 ? -58.776 24.248 15.075 1.00 31.89 452 ASN A C 1
ATOM 3656 O O . ASN A 1 452 ? -59.069 25.386 15.413 1.00 31.89 452 ASN A O 1
ATOM 3660 N N . VAL A 1 453 ? -57.676 23.648 15.549 1.00 32.12 453 VAL A N 1
ATOM 3661 C CA . VAL A 1 453 ? -56.303 23.896 15.052 1.00 32.12 453 VAL A CA 1
ATOM 3662 C C . VAL A 1 453 ? -55.293 23.180 15.973 1.00 32.12 453 VAL A C 1
ATOM 3664 O O . VAL A 1 453 ? -55.240 23.421 17.171 1.00 32.12 453 VAL A O 1
ATOM 3667 N N . ILE A 1 454 ? -54.514 22.283 15.363 1.00 37.78 454 ILE A N 1
ATOM 3668 C CA . ILE A 1 454 ? -53.060 22.050 15.500 1.00 37.78 454 ILE A CA 1
ATOM 3669 C C . ILE A 1 454 ? -52.380 22.534 16.802 1.00 37.78 454 ILE A C 1
ATOM 3671 O O . ILE A 1 454 ? -52.133 23.729 16.964 1.00 37.78 454 ILE A O 1
ATOM 3675 N N . LEU A 1 455 ? -51.914 21.576 17.614 1.00 37.69 455 LEU A N 1
ATOM 3676 C CA . LEU A 1 455 ? -50.485 21.307 17.873 1.00 37.69 455 LEU A CA 1
ATOM 3677 C C . LEU A 1 455 ? -50.294 19.909 18.473 1.00 37.69 455 LEU A C 1
ATOM 3679 O O . LEU A 1 455 ? -51.084 19.547 19.374 1.00 37.69 455 LEU A O 1
#

Radius of gyration: 45.16 Å; Cα contacts (8 Å, |Δi|>4): 703; chains: 1; bounding box: 114×50×147 Å

pLDDT: mean 73.79, std 18.5, range [24.11, 97.19]

Solvent-accessible surface area (backbone atoms only — not comparable to full-atom values): 27183 Å² total; per-residue (Å²): 136,88,85,88,82,89,80,91,88,82,91,79,88,76,87,84,87,84,82,83,90,75,89,69,68,58,89,64,72,69,46,73,48,54,73,66,63,44,66,69,60,79,79,66,78,34,93,64,42,71,77,52,58,59,70,46,76,46,79,54,97,69,31,40,36,39,42,57,37,77,58,88,54,54,38,37,41,40,36,39,30,40,74,90,40,89,83,58,61,50,29,39,39,40,57,67,78,76,90,77,68,49,58,58,50,79,45,69,75,93,66,83,81,46,52,37,34,38,41,40,36,40,36,38,88,94,48,70,35,29,44,32,37,42,26,45,68,51,57,64,92,85,39,75,58,45,50,39,33,41,52,43,43,70,41,44,38,32,42,38,42,51,79,70,61,80,88,61,78,54,59,27,35,39,40,36,36,35,39,36,49,96,89,45,75,41,80,74,51,73,50,78,42,54,62,86,54,81,50,73,47,80,44,79,46,78,56,56,66,33,33,35,33,41,34,44,33,38,25,18,91,92,24,73,92,45,44,65,48,76,48,70,50,68,69,47,72,41,65,74,79,72,54,62,67,54,53,49,52,54,49,47,66,49,50,54,57,49,51,51,48,51,50,50,52,48,47,66,76,49,56,75,64,76,82,58,74,75,65,44,29,36,33,42,38,32,50,70,79,49,74,45,52,46,53,32,53,53,43,52,46,54,50,51,35,67,29,29,98,54,37,49,64,46,80,43,55,58,62,65,45,76,62,94,71,43,54,62,63,55,48,50,55,61,69,69,32,59,35,40,36,39,45,52,40,62,61,79,77,90,71,77,77,81,77,59,79,89,56,73,91,47,55,50,34,36,40,36,53,97,59,30,38,93,70,78,55,79,92,50,72,88,38,56,72,35,46,48,86,85,35,40,69,62,50,35,57,73,67,70,51,84,48,79,71,61,64,68,56,52,51,49,38,54,52,38,45,53,53,30,33,53,53,51,56,51,58,55,62,76,66,59,79,79,82,77,84,75,93,72,84,90,77,89,80,88,85,81,89,81,87,89,81,93,132

Nearest PDB structures (foldseek):
  1cd9-assembly1_D  TM=3.594E-01  e=3.583E-05  Mus musculus
  8bxr-assembly1_A  TM=3.397E-01  e=1.870E-04  Homo sapiens
  5ulb-assembly1_A  TM=4.207E-01  e=1.237E-01  Yersinia enterocolitica subsp. enterocolitica 8081
  4zhj-assembly1_A  TM=4.261E-01  e=2.066E-01  Synechocystis sp. PCC 6803 substr. Kazusa
  2ipl-assembly1_A  TM=5.734E-01  e=1.279E+00  Escherichia coli

Organism: NCBI:txid2755281

Secondary structure (DSSP, 8-state):
-----------------------------EEEPPHHHHHH------TTGGGG-PEEEEEETTEEEEEE-----SEEEEEEEESS-TT-EEEEEEE--SS-----EEE--S-SS-EEEEEEEEEETTEEEEEEEEEE---TTT----EEEE-SSTTEEEEEEPPPPTTS---EEEEEEEEEETTEEEEEEEEEEETTS-EEEEEE-TT-SEEEEEEEEEE-TTSGGGEEEEEE---EEE-----HHHHHHHHHHHHHHHHHHHHHHHHHHS---TT----EEEEEEE---SHHHHHHHHHHHHHHHHH-TTEEEEEEEGGGGGSSS-HHHHHHHHHH-SEEEEEPPSS--SS-----GGGTTSEEEEEE-TTS-SPPPGGGTTSEEEETTTSHHHHHHHTT--PPPPHHHHHHHHHHHHHHHHHHHHHHHTTS-----------------------